Protein AF-A0A947ZAL1-F1 (afdb_monomer_lite)

Sequence (503 aa):
QQRLVCEHVITAKQIRKDAFDARLKQGIRRYERKHMIFGWGYLNEKLRAHLSRPMLQNDFLALRRMIHERVAHSLAIFEDGTVSSGGKLGKAAKSNDLIGRMTKIVMIEMGIETKEKALTYFKQKHSKDFENMKIAVKLPALPDYYSKNMEFFVKHSVGDLWYDVPYTPTGQRRSQPRSILPSVTLYAVHNGRHIPLARMGTTAGGWQEEYIENQIYLKYKGSDLGPKEWKFIVGAPVWFPPPTTPPRDLITYTEVRGRTRAVIKRSSLGPSYASAYGLAMALHTFTKRSHGKILDLDRGIRTHGSVNYMSIRIGHSHGCHRLHNHIALRLFSNLLRRHPHKRLGQQKADWSNTLFAGGRALRIHLTTKGYYYEMTPPIPIRVTRGYLLGTQKQPLKDLIRIPGKKYKPDTERGMEISPDGSLQPAGTTDATPTVDDGTPSALPDKSDTTDATAQKTRPTKGKAETPGKKPVAPAPAAKTPPTAAKTRGPVPKRNAPAKTVMK

Secondary structure (DSSP, 8-state):
-HHHHHTTSS-GGGPPTT---HHHHHHHHHHHHHTT----SS--HHHHHHHHS-HHHHHHHHHHHHHHHHHHHHHT----STTTTSS---TT-----HHHHHHHHHHHHTT-SSHHHHHHHHHTS-GGGGTT-------PPPPTT--SS-EEEEEEE--SEE-S-SB-TTSPBPP---SS--EEEEEEEETTEEEEEEEEE---BEEEEEEETTEEEEEEE----EEEEEEEEEES------TTS-HHHHEEEEEETTEEEEEE-HHHHSSSTTSTTTTEEEEEEEEEEETTEEEEEEEEEEEEEES-HHHHHH--BSS-EEEEHHHHHHHHHHHHHHS-EEEEEEEEEEEEEEEEETTEEEEEEEEEEEEEEEEEEEEEEEEE---EESS--S---S-EEPTTPPPPTT---SEEE-TTS-EEEPP-------------------------------PPP--------PPPPPPPPPP-PPPP-------------------

Foldseek 3Di:
DVLLCVVVLDPPVQDDPPDPDPSQLVSQVSVCVQQVNPDRSDDDPVSVVVSPDDPLVSVLVVVLVVLLLVQCLVLLAQQCQAVVPPDDPDPPCPRRRVSNVQSCQQCVVLQNNDSVSVVVSCVVDDPVVPPPDDDDGDDDDDPPQQDQAWAKAKEWEQFEAEQADQAALQLHGHDDDTPTAIWMWMFTQDPNDTHTRHIFQWAFWAWDWWADPNDTWIFTQGADAFKWWQQKKFFLFFDDDDPRDDVVVQWDWDQDPNDTDIAGPVCCRTSHCAHQQHGMKTFTWDFDDDPNDTDTDGPPEIEGEHPPVVCSVGNHDSNHIYGHNSSRCSNRSSCPSHHDKDWPAWAFDFDKDWDDDPNDIHIDTDTTRGTMIGTVVTRMYGYHYHHHDDDDPDHDGAIEHNNPDDDDLPDQGTWRQDNVRDTDGDDPPPPPPDDDPDDDDDDDDDDDDDDDDDDDDDDDDDDDDDDDDDDDDDDDDDDDDDDDDDDDDDDDDDDDDDDDDDD

Radius of gyration: 30.76 Å; chains: 1; bounding box: 99×70×95 Å

pLDDT: mean 81.38, std 22.1, range [24.36, 98.56]

Structure (mmCIF, N/CA/C/O backbone):
data_AF-A0A947ZAL1-F1
#
_entry.id   AF-A0A947ZAL1-F1
#
loop_
_atom_site.group_PDB
_atom_site.id
_atom_site.type_symbol
_atom_site.label_atom_id
_atom_site.label_alt_id
_atom_site.label_comp_id
_atom_site.label_asym_id
_atom_site.label_entity_id
_atom_site.label_seq_id
_atom_site.pdbx_PDB_ins_code
_atom_site.Cartn_x
_atom_site.Cartn_y
_atom_site.Cartn_z
_atom_site.occupancy
_atom_site.B_iso_or_equiv
_atom_site.auth_seq_id
_atom_site.auth_comp_id
_atom_site.auth_asym_id
_atom_site.auth_atom_id
_atom_site.pdbx_PDB_model_num
ATOM 1 N N . GLN A 1 1 ? 16.317 24.688 -0.476 1.00 89.75 1 GLN A N 1
ATOM 2 C CA . GLN A 1 1 ? 17.437 24.151 0.330 1.00 89.75 1 GLN A CA 1
ATOM 3 C C . GLN A 1 1 ? 17.299 24.542 1.801 1.00 89.75 1 GLN A C 1
ATOM 5 O O . GLN A 1 1 ? 17.163 23.638 2.613 1.00 89.75 1 GLN A O 1
ATOM 10 N N . GLN A 1 2 ? 17.206 25.839 2.130 1.00 90.62 2 GLN A N 1
ATOM 11 C CA . GLN A 1 2 ? 16.986 26.358 3.497 1.00 90.62 2 GLN A CA 1
ATOM 12 C C . GLN A 1 2 ? 15.917 25.589 4.287 1.00 90.62 2 GLN A C 1
ATOM 14 O O . GLN A 1 2 ? 16.200 25.067 5.357 1.00 90.62 2 GLN A O 1
ATOM 19 N N . ARG A 1 3 ? 14.725 25.393 3.706 1.00 91.94 3 ARG A N 1
ATOM 20 C CA . ARG A 1 3 ? 13.641 24.637 4.349 1.00 91.94 3 ARG A CA 1
ATOM 21 C C . ARG A 1 3 ? 14.037 23.229 4.819 1.00 91.94 3 ARG A C 1
ATOM 23 O O . ARG A 1 3 ? 13.578 22.781 5.862 1.00 91.94 3 ARG A O 1
ATOM 30 N N . LEU A 1 4 ? 14.880 22.527 4.060 1.00 93.19 4 LEU A N 1
ATOM 31 C CA . LEU A 1 4 ? 15.347 21.187 4.426 1.00 93.19 4 LEU A CA 1
ATOM 32 C C . LEU A 1 4 ? 16.353 21.223 5.585 1.00 93.19 4 LEU A C 1
ATOM 34 O O . LEU A 1 4 ? 16.406 20.262 6.346 1.00 93.19 4 LEU A O 1
ATOM 38 N N . VAL A 1 5 ? 17.114 22.315 5.725 1.00 92.12 5 VAL A N 1
ATOM 39 C CA . VAL A 1 5 ? 18.004 22.553 6.875 1.00 92.12 5 VAL A CA 1
ATOM 40 C C . VAL A 1 5 ? 17.193 22.864 8.119 1.00 92.12 5 VAL A C 1
ATOM 42 O O . VAL A 1 5 ? 17.399 22.220 9.140 1.00 92.12 5 VAL A O 1
ATOM 45 N N . CYS A 1 6 ? 16.240 23.797 8.020 1.00 91.56 6 CYS A N 1
ATOM 46 C CA . CYS A 1 6 ? 15.389 24.198 9.142 1.00 91.56 6 CYS A CA 1
ATOM 47 C C . CYS A 1 6 ? 14.600 23.017 9.722 1.00 91.56 6 CYS A C 1
ATOM 49 O O . CYS A 1 6 ? 14.371 22.948 10.919 1.00 91.56 6 CYS A O 1
ATOM 51 N N . GLU A 1 7 ? 14.192 22.068 8.877 1.00 91.69 7 GLU A N 1
ATOM 52 C CA . GLU A 1 7 ? 13.503 20.849 9.311 1.00 91.69 7 GLU A CA 1
ATOM 53 C C . GLU A 1 7 ? 14.447 19.677 9.646 1.00 91.69 7 GLU A C 1
ATOM 55 O O . GLU A 1 7 ? 13.972 18.548 9.800 1.00 91.69 7 GLU A O 1
ATOM 60 N N . HIS A 1 8 ? 15.761 19.924 9.722 1.00 92.00 8 HIS A N 1
ATOM 61 C CA . HIS A 1 8 ? 16.819 18.947 10.015 1.00 92.00 8 HIS A CA 1
ATOM 62 C C . HIS A 1 8 ? 16.805 17.702 9.111 1.00 92.00 8 HIS A C 1
ATOM 64 O O . HIS A 1 8 ? 17.209 16.607 9.500 1.00 92.00 8 HIS A O 1
ATOM 70 N N . VAL A 1 9 ? 16.346 17.855 7.867 1.00 93.31 9 VAL A N 1
ATOM 71 C CA . VAL A 1 9 ? 16.317 16.773 6.872 1.00 93.31 9 VAL A CA 1
ATOM 72 C C . VAL A 1 9 ? 17.702 16.550 6.255 1.00 93.31 9 VAL A C 1
ATOM 74 O O . VAL A 1 9 ? 18.077 15.413 5.939 1.00 93.31 9 VAL A O 1
ATOM 77 N N . ILE A 1 10 ? 18.447 17.644 6.086 1.00 92.00 10 ILE A N 1
ATOM 78 C CA . ILE A 1 10 ? 19.854 17.695 5.674 1.00 92.00 10 ILE A CA 1
ATOM 79 C C . ILE A 1 10 ? 20.580 18.735 6.529 1.00 92.00 10 ILE A C 1
ATOM 81 O O . ILE A 1 10 ? 19.954 19.669 7.029 1.00 92.00 10 ILE A O 1
ATOM 85 N N . THR A 1 11 ? 21.894 18.604 6.680 1.00 90.88 11 THR A N 1
ATOM 86 C CA . THR A 1 11 ? 22.706 19.609 7.378 1.00 90.88 11 THR A CA 1
ATOM 87 C C . THR A 1 11 ? 23.183 20.695 6.413 1.00 90.88 11 THR A C 1
ATOM 89 O O . THR A 1 11 ? 23.304 20.459 5.210 1.00 90.88 11 THR A O 1
ATOM 92 N N . ALA A 1 12 ? 23.495 21.888 6.928 1.00 87.06 12 ALA A N 1
ATOM 93 C CA . ALA A 1 12 ? 24.020 22.985 6.108 1.00 87.06 12 ALA A CA 1
ATOM 94 C C . ALA A 1 12 ? 25.311 22.588 5.364 1.00 87.06 12 ALA A C 1
ATOM 96 O O . ALA A 1 12 ? 25.451 22.872 4.180 1.00 87.06 12 ALA A O 1
ATOM 97 N N . LYS A 1 13 ? 26.194 21.816 6.019 1.00 87.75 13 LYS A N 1
ATOM 98 C CA . LYS A 1 13 ? 27.439 21.282 5.431 1.00 87.75 13 LYS A CA 1
ATOM 99 C C . LYS A 1 13 ? 27.203 20.343 4.239 1.00 87.75 13 LYS A C 1
ATOM 101 O O . LYS A 1 13 ? 28.100 20.120 3.435 1.00 87.75 13 LYS A O 1
ATOM 106 N N . GLN A 1 14 ? 26.014 19.749 4.132 1.00 83.69 14 GLN A N 1
ATOM 107 C CA . GLN A 1 14 ? 25.662 18.843 3.035 1.00 83.69 14 GLN A CA 1
ATOM 108 C C . GLN A 1 14 ? 25.133 19.575 1.799 1.00 83.69 14 GLN A C 1
ATOM 110 O O . GLN A 1 14 ? 24.955 18.935 0.760 1.00 83.69 14 GLN A O 1
ATOM 115 N N . ILE A 1 15 ? 24.866 20.879 1.898 1.00 84.44 15 ILE A N 1
ATOM 116 C CA . ILE A 1 15 ? 24.314 21.676 0.807 1.00 84.44 15 ILE A CA 1
ATOM 117 C C . ILE A 1 15 ? 25.443 22.280 -0.011 1.00 84.44 15 ILE A C 1
ATOM 119 O O . ILE A 1 15 ? 26.304 22.980 0.510 1.00 84.44 15 ILE A O 1
ATOM 123 N N . ARG A 1 16 ? 25.367 22.079 -1.325 1.00 87.12 16 ARG A N 1
ATOM 124 C CA . ARG A 1 16 ? 26.013 22.971 -2.283 1.00 87.12 16 ARG A CA 1
ATOM 125 C C . ARG A 1 16 ? 25.006 24.041 -2.677 1.00 87.12 16 ARG A C 1
ATOM 127 O O . ARG A 1 16 ? 23.912 23.712 -3.148 1.00 87.12 16 ARG A O 1
ATOM 134 N N . LYS A 1 17 ? 25.349 25.301 -2.405 1.00 85.56 17 LYS A N 1
ATOM 135 C CA . LYS A 1 17 ? 24.477 26.451 -2.658 1.00 85.56 17 LYS A CA 1
ATOM 136 C C . LYS A 1 17 ? 24.014 26.426 -4.119 1.00 85.56 17 LYS A C 1
ATOM 138 O O . LYS A 1 17 ? 24.810 26.142 -5.007 1.00 85.56 17 LYS A O 1
ATOM 143 N N . ASP A 1 18 ? 22.712 26.604 -4.324 1.00 82.81 18 ASP A N 1
ATOM 144 C CA . ASP A 1 18 ? 22.044 26.689 -5.634 1.00 82.81 18 ASP A CA 1
ATOM 145 C C . ASP A 1 18 ? 22.201 25.468 -6.568 1.00 82.81 18 ASP A C 1
ATOM 147 O O . ASP A 1 18 ? 21.713 25.468 -7.695 1.00 82.81 18 ASP A O 1
ATOM 151 N N . ALA A 1 19 ? 22.781 24.364 -6.083 1.00 88.81 19 ALA A N 1
ATOM 152 C CA . ALA A 1 19 ? 22.919 23.126 -6.840 1.00 88.81 19 ALA A CA 1
ATOM 153 C C . ALA A 1 19 ? 21.759 22.148 -6.583 1.00 88.81 19 ALA A C 1
ATOM 155 O O . ALA A 1 19 ? 21.406 21.843 -5.436 1.00 88.81 19 ALA A O 1
ATOM 156 N N . PHE A 1 20 ? 21.212 21.573 -7.661 1.00 90.19 20 PHE A N 1
ATOM 157 C CA . PHE A 1 20 ? 20.315 20.417 -7.597 1.00 90.19 20 PHE A CA 1
ATOM 158 C C . PHE A 1 20 ? 21.091 19.118 -7.825 1.00 90.19 20 PHE A C 1
ATOM 160 O O . PHE A 1 20 ? 21.098 18.552 -8.915 1.00 90.19 20 PHE A O 1
ATOM 167 N N . ASP A 1 21 ? 21.775 18.646 -6.787 1.00 90.44 21 ASP A N 1
ATOM 168 C CA . ASP A 1 21 ? 22.617 17.456 -6.867 1.00 90.44 21 ASP A CA 1
ATOM 169 C C . ASP A 1 21 ? 21.985 16.199 -6.244 1.00 90.44 21 ASP A C 1
ATOM 171 O O . ASP A 1 21 ? 20.862 16.201 -5.727 1.00 90.44 21 ASP A O 1
ATOM 175 N N . ALA A 1 22 ? 22.717 15.080 -6.301 1.00 89.50 22 ALA A N 1
ATOM 176 C CA . ALA A 1 22 ? 22.272 13.806 -5.743 1.00 89.50 22 ALA A CA 1
ATOM 177 C C . ALA A 1 22 ? 21.969 13.886 -4.233 1.00 89.50 22 ALA A C 1
ATOM 179 O O . ALA A 1 22 ? 21.030 13.233 -3.763 1.00 89.50 22 ALA A O 1
ATOM 180 N N . ARG A 1 23 ? 22.713 14.713 -3.481 1.00 89.75 23 ARG A N 1
ATOM 181 C CA . ARG A 1 23 ? 22.500 14.917 -2.041 1.00 89.75 23 ARG A CA 1
ATOM 182 C C . ARG A 1 23 ? 21.203 15.675 -1.791 1.00 89.75 23 ARG A C 1
ATOM 184 O O . ARG A 1 23 ? 20.386 15.217 -0.989 1.00 89.75 23 ARG A O 1
ATOM 191 N N . LEU A 1 24 ? 20.955 16.765 -2.522 1.00 91.81 24 LEU A N 1
ATOM 192 C CA . LEU A 1 24 ? 19.695 17.499 -2.428 1.00 91.81 24 LEU A CA 1
ATOM 193 C C . LEU A 1 24 ? 18.509 16.607 -2.803 1.00 91.81 24 LEU A C 1
ATOM 195 O O . LEU A 1 24 ? 17.522 16.563 -2.069 1.00 91.81 24 LEU A O 1
ATOM 199 N N . LYS A 1 25 ? 18.622 15.830 -3.885 1.00 93.25 25 LYS A N 1
ATOM 200 C CA . LYS A 1 25 ? 17.602 14.853 -4.296 1.00 93.25 25 LYS A CA 1
ATOM 201 C C . LYS A 1 25 ? 17.306 13.832 -3.192 1.00 93.25 25 LYS A C 1
ATOM 203 O O . LYS A 1 25 ? 16.143 13.520 -2.931 1.00 93.25 25 LYS A O 1
ATOM 208 N N . GLN A 1 26 ? 18.330 13.322 -2.504 1.00 91.44 26 GLN A N 1
ATOM 209 C CA . GLN A 1 26 ? 18.149 12.422 -1.360 1.00 91.44 26 GLN A CA 1
ATOM 210 C C . GLN A 1 26 ? 17.483 13.130 -0.168 1.00 91.44 26 GLN A C 1
ATOM 212 O O . GLN A 1 26 ? 16.604 12.542 0.470 1.00 91.44 26 GLN A O 1
ATOM 217 N N . GLY A 1 27 ? 17.854 14.383 0.101 1.00 93.69 27 GLY A N 1
ATOM 218 C CA . GLY A 1 27 ? 17.210 15.242 1.095 1.00 93.69 27 GLY A CA 1
ATOM 219 C C . GLY A 1 27 ? 15.726 15.451 0.802 1.00 93.69 27 GLY A C 1
ATOM 220 O O . GLY A 1 27 ? 14.888 15.233 1.674 1.00 93.69 27 GLY A O 1
ATOM 221 N N . ILE A 1 28 ? 15.372 15.749 -0.450 1.00 95.00 28 ILE A N 1
ATOM 222 C CA . ILE A 1 28 ? 13.974 15.857 -0.881 1.00 95.00 28 ILE A CA 1
ATOM 223 C C . ILE A 1 28 ? 13.235 14.536 -0.648 1.00 95.00 28 ILE A C 1
ATOM 225 O O . ILE A 1 28 ? 12.146 14.552 -0.088 1.00 95.00 28 ILE A O 1
ATOM 229 N N . ARG A 1 29 ? 13.830 13.381 -0.971 1.00 92.81 29 ARG A N 1
ATOM 230 C CA . ARG A 1 29 ? 13.201 12.075 -0.688 1.00 92.81 29 ARG A CA 1
ATOM 231 C C . ARG A 1 29 ? 12.968 11.835 0.805 1.00 92.81 29 ARG A C 1
ATOM 233 O O . ARG A 1 29 ? 11.991 11.190 1.178 1.00 92.81 29 ARG A O 1
ATOM 240 N N . ARG A 1 30 ? 13.869 12.305 1.675 1.00 93.12 30 ARG A N 1
ATOM 241 C CA . ARG A 1 30 ? 13.683 12.238 3.136 1.00 93.12 30 ARG A CA 1
ATOM 242 C C . ARG A 1 30 ? 12.537 13.149 3.582 1.00 93.12 30 ARG A C 1
ATOM 244 O O . ARG A 1 30 ? 11.694 12.700 4.351 1.00 93.12 30 ARG A O 1
ATOM 251 N N . TYR A 1 31 ? 12.465 14.367 3.046 1.00 94.31 31 TYR A N 1
ATOM 252 C CA . TYR A 1 31 ? 11.365 15.304 3.291 1.00 94.31 31 TYR A CA 1
ATOM 253 C C . TYR A 1 31 ? 10.016 14.739 2.832 1.00 94.31 31 TYR A C 1
ATOM 255 O O . TYR A 1 31 ? 9.045 14.743 3.584 1.00 94.31 31 TYR A O 1
ATOM 263 N N . GLU A 1 32 ? 9.973 14.189 1.618 1.00 93.69 32 GLU A N 1
ATOM 264 C CA . GLU A 1 32 ? 8.808 13.507 1.063 1.00 93.69 32 GLU A CA 1
ATOM 265 C C . GLU A 1 32 ? 8.333 12.390 2.004 1.00 93.69 32 GLU A C 1
ATOM 267 O O . GLU A 1 32 ? 7.153 12.338 2.340 1.00 93.69 32 GLU A O 1
ATOM 272 N N . ARG A 1 33 ? 9.244 11.552 2.520 1.00 90.00 33 ARG A N 1
ATOM 273 C CA . ARG A 1 33 ? 8.899 10.513 3.506 1.00 90.00 33 ARG A CA 1
ATOM 274 C C . ARG A 1 33 ? 8.370 11.084 4.821 1.00 90.00 33 ARG A C 1
ATOM 276 O O . ARG A 1 33 ? 7.324 10.621 5.270 1.00 90.00 33 ARG A O 1
ATOM 283 N N . LYS A 1 34 ? 9.045 12.085 5.405 1.00 90.75 34 LYS A N 1
ATOM 284 C CA . LYS A 1 34 ? 8.618 12.762 6.649 1.00 90.75 34 LYS A CA 1
ATOM 285 C C . LYS A 1 34 ? 7.167 13.242 6.545 1.00 90.75 34 LYS A C 1
ATOM 287 O O . LYS A 1 34 ? 6.373 13.058 7.462 1.00 90.75 34 LYS A O 1
ATOM 292 N N . HIS A 1 35 ? 6.804 13.793 5.389 1.00 91.31 35 HIS A N 1
ATOM 293 C CA . HIS A 1 35 ? 5.488 14.389 5.151 1.00 91.31 35 HIS A CA 1
ATOM 294 C C . HIS A 1 35 ? 4.496 13.474 4.415 1.00 91.31 35 HIS A C 1
ATOM 296 O O . HIS A 1 35 ? 3.438 13.943 3.999 1.00 91.31 35 HIS A O 1
ATOM 302 N N . MET A 1 36 ? 4.804 12.177 4.263 1.00 90.00 36 MET A N 1
ATOM 303 C CA . MET A 1 36 ? 3.999 11.199 3.506 1.00 90.00 36 MET A CA 1
ATOM 304 C C . MET A 1 36 ? 3.627 11.663 2.083 1.00 90.00 36 MET A C 1
ATOM 306 O O . MET A 1 36 ? 2.539 11.403 1.565 1.00 90.00 36 MET A O 1
ATOM 310 N N . ILE A 1 37 ? 4.549 12.355 1.422 1.00 90.62 37 ILE A N 1
ATOM 311 C CA . ILE A 1 37 ? 4.420 12.783 0.034 1.00 90.62 37 ILE A CA 1
ATOM 312 C C . ILE A 1 37 ? 4.971 11.671 -0.855 1.00 90.62 37 ILE A C 1
ATOM 314 O O . ILE A 1 37 ? 6.146 11.322 -0.810 1.00 90.62 37 ILE A O 1
ATOM 318 N N . PHE A 1 38 ? 4.114 11.119 -1.705 1.00 88.25 38 PHE A N 1
ATOM 319 C CA . PHE A 1 38 ? 4.528 10.134 -2.695 1.00 88.25 38 PHE A CA 1
ATOM 320 C C . PHE A 1 38 ? 5.199 10.813 -3.895 1.00 88.25 38 PHE A C 1
ATOM 322 O O . PHE A 1 38 ? 4.504 11.249 -4.820 1.00 88.25 38 PHE A O 1
ATOM 329 N N . GLY A 1 39 ? 6.532 10.888 -3.871 1.00 86.75 39 GLY A N 1
ATOM 330 C CA . GLY A 1 39 ? 7.350 11.474 -4.929 1.00 86.75 39 GLY A CA 1
ATOM 331 C C . GLY A 1 39 ? 8.686 10.759 -5.159 1.00 86.75 39 GLY A C 1
ATOM 332 O O . GLY A 1 39 ? 8.969 9.705 -4.588 1.00 86.75 39 GLY A O 1
ATOM 333 N N . TRP A 1 40 ? 9.475 11.321 -6.076 1.00 87.31 40 TRP A N 1
ATOM 334 C CA . TRP A 1 40 ? 10.697 10.716 -6.622 1.00 87.31 40 TRP A CA 1
ATOM 335 C C . TRP A 1 40 ? 11.979 11.463 -6.221 1.00 87.31 40 TRP A C 1
ATOM 337 O O . TRP A 1 40 ? 13.074 11.110 -6.687 1.00 87.31 40 TRP A O 1
ATOM 347 N N . GLY A 1 41 ? 11.871 12.466 -5.348 1.00 91.06 41 GLY A N 1
ATOM 348 C CA . GLY A 1 41 ? 12.963 13.385 -5.036 1.00 91.06 41 GLY A CA 1
ATOM 349 C C . GLY A 1 41 ? 13.064 14.584 -5.976 1.00 91.06 41 GLY A C 1
ATOM 350 O O . GLY A 1 41 ? 14.134 15.174 -6.057 1.00 91.06 41 GLY A O 1
ATOM 351 N N . TYR A 1 42 ? 12.001 14.917 -6.713 1.00 90.75 42 TYR A N 1
ATOM 352 C CA . TYR A 1 42 ? 11.978 16.048 -7.646 1.00 90.75 42 TYR A CA 1
ATOM 353 C C . TYR A 1 42 ? 10.978 17.107 -7.195 1.00 90.75 42 TYR A C 1
ATOM 355 O O . TYR A 1 42 ? 9.925 16.784 -6.642 1.00 90.75 42 TYR A O 1
ATOM 363 N N . LEU A 1 43 ? 11.286 18.371 -7.490 1.00 90.38 43 LEU A N 1
ATOM 364 C CA . LEU A 1 43 ? 10.357 19.476 -7.289 1.00 90.38 43 LEU A CA 1
ATOM 365 C C . LEU A 1 43 ? 9.176 19.327 -8.251 1.00 90.38 43 LEU A C 1
ATOM 367 O O . LEU A 1 43 ? 9.318 19.429 -9.462 1.00 90.38 43 LEU A O 1
ATOM 371 N N . ASN A 1 44 ? 8.001 19.072 -7.690 1.00 89.12 44 ASN A N 1
ATOM 372 C CA . ASN A 1 44 ? 6.729 19.046 -8.399 1.00 89.12 44 ASN A CA 1
ATOM 373 C C . ASN A 1 44 ? 5.724 19.923 -7.648 1.00 89.12 44 ASN A C 1
ATOM 375 O O . ASN A 1 44 ? 5.995 20.384 -6.541 1.00 89.12 44 ASN A O 1
ATOM 379 N N . GLU A 1 45 ? 4.560 20.163 -8.240 1.00 89.06 45 GLU A N 1
ATOM 380 C CA . GLU A 1 45 ? 3.515 21.000 -7.645 1.00 89.06 45 GLU A CA 1
ATOM 381 C C . GLU A 1 45 ? 3.109 20.547 -6.235 1.00 89.06 45 GLU A C 1
ATOM 383 O O . GLU A 1 45 ? 3.073 21.359 -5.311 1.00 89.06 45 GLU A O 1
ATOM 388 N N . LYS A 1 46 ? 2.919 19.237 -6.033 1.00 88.38 46 LYS A N 1
ATOM 389 C CA . LYS A 1 46 ? 2.550 18.680 -4.725 1.00 88.38 46 LYS A CA 1
ATOM 390 C C . LYS A 1 46 ? 3.620 18.956 -3.669 1.00 88.38 46 LYS A C 1
ATOM 392 O O . LYS A 1 46 ? 3.293 19.370 -2.561 1.00 88.38 46 LYS A O 1
ATOM 397 N N . LEU A 1 47 ? 4.892 18.743 -3.995 1.00 92.44 47 LEU A N 1
ATOM 398 C CA . LEU A 1 47 ? 5.995 19.030 -3.082 1.00 92.44 47 LEU A CA 1
ATOM 399 C C . LEU A 1 47 ? 6.144 20.538 -2.834 1.00 92.44 47 LEU A C 1
ATOM 401 O O . LEU A 1 47 ? 6.335 20.935 -1.687 1.00 92.44 47 LEU A O 1
ATOM 405 N N . ARG A 1 48 ? 6.011 21.375 -3.873 1.00 92.06 48 ARG A N 1
ATOM 406 C CA . ARG A 1 48 ? 6.058 22.842 -3.747 1.00 92.06 48 ARG A CA 1
ATOM 407 C C . ARG A 1 48 ? 5.007 23.342 -2.762 1.00 92.06 48 ARG A C 1
ATOM 409 O O . ARG A 1 48 ? 5.359 24.063 -1.839 1.00 92.06 48 ARG A O 1
ATOM 416 N N . ALA A 1 49 ? 3.772 22.854 -2.862 1.00 91.25 49 ALA A N 1
ATOM 417 C CA . ALA A 1 49 ? 2.715 23.206 -1.917 1.00 91.25 49 ALA A CA 1
ATOM 418 C C . ALA A 1 49 ? 3.074 22.864 -0.458 1.00 91.25 49 ALA A C 1
ATOM 420 O O . ALA A 1 49 ? 2.706 23.602 0.448 1.00 91.25 49 ALA A O 1
ATOM 421 N N . HIS A 1 50 ? 3.801 21.771 -0.204 1.00 93.44 50 HIS A N 1
ATOM 422 C CA . HIS A 1 50 ? 4.265 21.436 1.148 1.00 93.44 50 HIS A CA 1
ATOM 423 C C . HIS A 1 50 ? 5.441 22.304 1.609 1.00 93.44 50 HIS A C 1
ATOM 425 O O . HIS A 1 50 ? 5.455 22.730 2.763 1.00 93.44 50 HIS A O 1
ATOM 431 N N . LEU A 1 51 ? 6.397 22.584 0.721 1.00 93.69 51 LEU A N 1
ATOM 432 C CA . LEU A 1 51 ? 7.550 23.435 1.022 1.00 93.69 51 LEU A CA 1
ATOM 433 C C . LEU A 1 51 ? 7.135 24.883 1.322 1.00 93.69 51 LEU A C 1
ATOM 435 O O . LEU A 1 51 ? 7.733 25.505 2.199 1.00 93.69 51 LEU A O 1
ATOM 439 N N . SER A 1 52 ? 6.107 25.391 0.635 1.00 92.88 52 SER A N 1
ATOM 440 C CA . SER A 1 52 ? 5.579 26.750 0.811 1.00 92.88 52 SER A CA 1
ATOM 441 C C . SER A 1 52 ? 4.694 26.919 2.051 1.00 92.88 52 SER A C 1
ATOM 443 O O . SER A 1 52 ? 4.477 28.042 2.491 1.00 92.88 52 SER A O 1
ATOM 445 N N . ARG A 1 53 ? 4.173 25.836 2.644 1.00 94.44 53 ARG A N 1
ATOM 446 C CA . ARG A 1 53 ? 3.375 25.925 3.880 1.00 94.44 53 ARG A CA 1
ATOM 447 C C . ARG A 1 53 ? 4.263 26.224 5.090 1.00 94.44 53 ARG A C 1
ATOM 449 O O . ARG A 1 53 ? 5.358 25.660 5.174 1.00 94.44 53 ARG A O 1
ATOM 456 N N . PRO A 1 54 ? 3.786 26.990 6.088 1.00 94.88 54 PRO A N 1
ATOM 457 C CA . PRO A 1 54 ? 4.489 27.149 7.363 1.00 94.88 54 PRO A CA 1
ATOM 458 C C . PRO A 1 54 ? 4.858 25.799 8.003 1.00 94.88 54 PRO A C 1
ATOM 460 O O . PRO A 1 54 ? 4.099 24.834 7.896 1.00 94.88 54 PRO A O 1
ATOM 463 N N . MET A 1 55 ? 6.012 25.714 8.675 1.00 92.81 55 MET A N 1
ATOM 464 C CA . MET A 1 55 ? 6.484 24.476 9.332 1.00 92.81 55 MET A CA 1
ATOM 465 C C . MET A 1 55 ? 5.461 23.922 10.316 1.00 92.81 55 MET A C 1
ATOM 467 O O . MET A 1 55 ? 5.024 22.783 10.162 1.00 92.81 55 MET A O 1
ATOM 471 N N . LEU A 1 56 ? 4.977 24.782 11.212 1.00 95.00 56 LEU A N 1
ATOM 472 C CA . LEU A 1 56 ? 3.973 24.422 12.205 1.00 95.00 56 LEU A CA 1
ATOM 473 C C . LEU A 1 56 ? 2.691 23.847 11.573 1.00 95.00 56 LEU A C 1
ATOM 475 O O . LEU A 1 56 ? 2.087 22.925 12.112 1.00 95.00 56 LEU A O 1
ATOM 479 N N . GLN A 1 57 ? 2.293 24.330 10.390 1.00 95.94 57 GLN A N 1
ATOM 480 C CA . GLN A 1 57 ? 1.148 23.775 9.664 1.00 95.94 57 GLN A CA 1
ATOM 481 C C . GLN A 1 57 ? 1.416 22.341 9.182 1.00 95.94 57 GLN A C 1
ATOM 483 O O . GLN A 1 57 ? 0.521 21.498 9.238 1.00 95.94 57 GLN A O 1
ATOM 488 N N . ASN A 1 58 ? 2.620 22.048 8.687 1.00 94.38 58 ASN A N 1
ATOM 489 C CA . ASN A 1 58 ? 2.972 20.700 8.239 1.00 94.38 58 ASN A CA 1
ATOM 490 C C . ASN A 1 58 ? 3.066 19.719 9.415 1.00 94.38 58 ASN A C 1
ATOM 492 O O . ASN A 1 58 ? 2.569 18.595 9.294 1.00 94.38 58 ASN A O 1
ATOM 496 N N . ASP A 1 59 ? 3.633 20.153 10.541 1.00 93.81 59 ASP A N 1
ATOM 497 C CA . ASP A 1 59 ? 3.723 19.347 11.762 1.00 93.81 59 ASP A CA 1
ATOM 498 C C . ASP A 1 59 ? 2.328 19.062 12.334 1.00 93.81 59 ASP A C 1
ATOM 500 O O . ASP A 1 59 ? 1.996 17.913 12.624 1.00 93.81 59 ASP A O 1
ATOM 504 N N . PHE A 1 60 ? 1.445 20.064 12.356 1.00 96.88 60 PHE A N 1
ATOM 505 C CA . PHE A 1 60 ? 0.043 19.880 12.730 1.00 96.88 60 PHE A CA 1
ATOM 506 C C . PHE A 1 60 ? -0.693 18.886 11.815 1.00 96.88 60 PHE A C 1
ATOM 508 O O . PHE A 1 60 ? -1.432 18.017 12.280 1.00 96.88 60 PHE A O 1
ATOM 515 N N . LEU A 1 61 ? -0.465 18.944 10.499 1.00 95.38 61 LEU A N 1
ATOM 516 C CA . LEU A 1 61 ? -1.031 17.958 9.573 1.00 95.38 61 LEU A CA 1
ATOM 517 C C . LEU A 1 61 ? -0.457 16.551 9.799 1.00 95.38 61 LEU A C 1
ATOM 519 O O . LEU A 1 61 ? -1.160 15.572 9.546 1.00 95.38 61 LEU A O 1
ATOM 523 N N . ALA A 1 62 ? 0.798 16.426 10.241 1.00 94.00 62 ALA A N 1
ATOM 524 C CA . ALA A 1 62 ? 1.393 15.144 10.614 1.00 94.00 62 ALA A CA 1
ATOM 525 C C . ALA A 1 62 ? 0.770 14.579 11.897 1.00 94.00 62 ALA A C 1
ATOM 527 O O . ALA A 1 62 ? 0.373 13.412 11.904 1.00 94.00 62 ALA A O 1
ATOM 528 N N . LEU A 1 63 ? 0.584 15.419 12.918 1.00 95.19 63 LEU A N 1
ATOM 529 C CA . LEU A 1 63 ? -0.152 15.082 14.137 1.00 95.19 63 LEU A CA 1
ATOM 530 C C . LEU A 1 63 ? -1.563 14.586 13.804 1.00 95.19 63 LEU A C 1
ATOM 532 O O . LEU A 1 63 ? -1.949 13.496 14.222 1.00 95.19 63 LEU A O 1
ATOM 536 N N . ARG A 1 64 ? -2.301 15.329 12.969 1.00 96.69 64 ARG A N 1
ATOM 537 C CA . ARG A 1 64 ? -3.648 14.932 12.538 1.00 96.69 64 ARG A CA 1
ATOM 538 C C . ARG A 1 64 ? -3.656 13.575 11.835 1.00 96.69 64 ARG A C 1
ATOM 540 O O . ARG A 1 64 ? -4.550 12.780 12.095 1.00 96.69 64 ARG A O 1
ATOM 547 N N . ARG A 1 65 ? -2.678 13.286 10.964 1.00 95.06 65 ARG A N 1
ATOM 548 C CA . ARG A 1 65 ? -2.553 11.962 10.315 1.00 95.06 65 ARG A CA 1
ATOM 549 C C . ARG A 1 65 ? -2.306 10.849 11.333 1.00 95.06 65 ARG A C 1
ATOM 551 O O . ARG A 1 65 ? -2.890 9.781 11.204 1.00 95.06 65 ARG A O 1
ATOM 558 N N . MET A 1 66 ? -1.467 11.095 12.337 1.00 94.06 66 MET A N 1
ATOM 559 C CA . MET A 1 66 ? -1.204 10.121 13.398 1.00 94.06 66 MET A CA 1
ATOM 560 C C . MET A 1 66 ? -2.474 9.830 14.207 1.00 94.06 66 MET A C 1
ATOM 562 O O . MET A 1 66 ? -2.837 8.664 14.351 1.00 94.06 66 MET A O 1
ATOM 566 N N . ILE A 1 67 ? -3.195 10.867 14.652 1.00 95.94 67 ILE A N 1
ATOM 567 C CA . ILE A 1 67 ? -4.466 10.706 15.381 1.00 95.94 67 ILE A CA 1
ATOM 568 C C . ILE A 1 67 ? -5.500 9.996 14.502 1.00 95.94 67 ILE A C 1
ATOM 570 O O . ILE A 1 67 ? -6.172 9.087 14.975 1.00 95.94 67 ILE A O 1
ATOM 574 N N . HIS A 1 68 ? -5.580 10.345 13.217 1.00 96.12 68 HIS A N 1
ATOM 575 C CA . HIS A 1 68 ? -6.470 9.696 12.253 1.00 96.12 68 HIS A CA 1
ATOM 576 C C . HIS A 1 68 ? -6.240 8.183 12.177 1.00 96.12 68 HIS A C 1
ATOM 578 O O . HIS A 1 68 ? -7.185 7.405 12.304 1.00 96.12 68 HIS A O 1
ATOM 584 N N . GLU A 1 69 ? -4.986 7.748 12.046 1.00 95.06 69 GLU A N 1
ATOM 585 C CA . GLU A 1 69 ? -4.654 6.321 12.032 1.00 95.06 69 GLU A CA 1
ATOM 586 C C . GLU A 1 69 ? -4.900 5.651 13.393 1.00 95.06 69 GLU A C 1
ATOM 588 O O . GLU A 1 69 ? -5.375 4.516 13.439 1.00 95.06 69 GLU A O 1
ATOM 593 N N . ARG A 1 70 ? -4.664 6.349 14.515 1.00 94.56 70 ARG A N 1
ATOM 594 C CA . ARG A 1 70 ? -5.007 5.838 15.855 1.00 94.56 70 ARG A CA 1
ATOM 595 C C . ARG A 1 70 ? -6.509 5.647 16.027 1.00 94.56 70 ARG A C 1
ATOM 597 O O . ARG A 1 70 ? -6.918 4.608 16.526 1.00 94.56 70 ARG A O 1
ATOM 604 N N . VAL A 1 71 ? -7.326 6.595 15.580 1.00 95.94 71 VAL A N 1
ATOM 605 C CA . VAL A 1 71 ? -8.792 6.500 15.611 1.00 95.94 71 VAL A CA 1
ATOM 606 C C . VAL A 1 71 ? -9.277 5.339 14.746 1.00 95.94 71 VAL A C 1
ATOM 608 O O . VAL A 1 71 ? -10.035 4.494 15.228 1.00 95.94 71 VAL A O 1
ATOM 611 N N . ALA A 1 72 ? -8.793 5.248 13.502 1.00 96.38 72 ALA A N 1
ATOM 612 C CA . ALA A 1 72 ? -9.142 4.157 12.596 1.00 96.38 72 ALA A CA 1
ATOM 613 C C . ALA A 1 72 ? -8.790 2.788 13.189 1.00 96.38 72 ALA A C 1
ATOM 615 O O . ALA A 1 72 ? -9.609 1.865 13.156 1.00 96.38 72 ALA A O 1
ATOM 616 N N . HIS A 1 73 ? -7.590 2.671 13.764 1.00 95.06 73 HIS A N 1
ATOM 617 C CA . HIS A 1 73 ? -7.114 1.437 14.370 1.00 95.06 73 HIS A CA 1
ATOM 618 C C . HIS A 1 73 ? -7.840 1.108 15.671 1.00 95.06 73 HIS A C 1
ATOM 620 O O . HIS A 1 73 ? -8.180 -0.050 15.851 1.00 95.06 73 HIS A O 1
ATOM 626 N N . SER A 1 74 ? -8.106 2.069 16.564 1.00 94.00 74 SER A N 1
ATOM 627 C CA . SER A 1 74 ? -8.754 1.839 17.870 1.00 94.00 74 SER A CA 1
ATOM 628 C C . SER A 1 74 ? -10.233 1.486 17.744 1.00 94.00 74 SER A C 1
ATOM 630 O O . SER A 1 74 ? -10.718 0.616 18.471 1.00 94.00 74 SER A O 1
ATOM 632 N N . LEU A 1 75 ? -10.936 2.056 16.767 1.00 94.88 75 LEU A N 1
ATOM 633 C CA . LEU A 1 75 ? -12.349 1.753 16.520 1.00 94.88 75 LEU A CA 1
ATOM 634 C C . LEU A 1 75 ? -12.562 0.646 15.480 1.00 94.88 75 LEU A C 1
ATOM 636 O O . LEU A 1 75 ? -13.691 0.192 15.310 1.00 94.88 75 LEU A O 1
ATOM 640 N N . ALA A 1 76 ? -11.502 0.200 14.797 1.00 96.88 76 ALA A N 1
ATOM 641 C CA . ALA A 1 76 ? -11.585 -0.718 13.662 1.00 96.88 76 ALA A CA 1
ATOM 642 C C . ALA A 1 76 ? -12.622 -0.266 12.617 1.00 96.88 76 ALA A C 1
ATOM 644 O O . ALA A 1 76 ? -13.500 -1.038 12.233 1.00 96.88 76 ALA A O 1
ATOM 645 N N . ILE A 1 77 ? -12.537 1.006 12.217 1.00 96.25 77 ILE A N 1
ATOM 646 C CA . ILE A 1 77 ? -13.398 1.628 11.200 1.00 96.25 77 ILE A CA 1
ATOM 647 C C . ILE A 1 77 ? -12.632 1.815 9.887 1.00 96.25 77 ILE A C 1
ATOM 649 O O . ILE A 1 77 ? -11.402 1.918 9.886 1.00 96.25 77 ILE A O 1
ATOM 653 N N . PHE A 1 78 ? -13.344 1.850 8.765 1.00 96.25 78 PHE A N 1
ATOM 654 C CA . PHE A 1 78 ? -12.742 1.817 7.427 1.00 96.25 78 PHE A CA 1
ATOM 655 C C . PHE A 1 78 ? -12.938 3.117 6.635 1.00 96.25 78 PHE A C 1
ATOM 657 O O . PHE A 1 78 ? -12.113 3.442 5.785 1.00 96.25 78 PHE A O 1
ATOM 664 N N . GLU A 1 79 ? -14.010 3.851 6.914 1.00 95.75 79 GLU A N 1
ATOM 665 C CA . GLU A 1 79 ? -14.490 5.004 6.158 1.00 95.75 79 GLU A CA 1
ATOM 666 C C . GLU A 1 79 ? -13.587 6.228 6.291 1.00 95.75 79 GLU A C 1
ATOM 668 O O . GLU A 1 79 ? -13.687 6.987 7.256 1.00 95.75 79 GLU A O 1
ATOM 673 N N . ASP A 1 80 ? -12.746 6.433 5.277 1.00 92.62 80 ASP A N 1
ATOM 674 C CA . ASP A 1 80 ? -11.796 7.545 5.138 1.00 92.62 80 ASP A CA 1
ATOM 675 C C . ASP A 1 80 ? -12.233 8.582 4.082 1.00 92.62 80 ASP A C 1
ATOM 677 O O . ASP A 1 80 ? -11.425 9.370 3.586 1.00 92.62 80 ASP A O 1
ATOM 681 N N . GLY A 1 81 ? -13.506 8.546 3.670 1.00 91.31 81 GLY A N 1
ATOM 682 C CA . GLY A 1 81 ? -14.085 9.463 2.686 1.00 91.31 81 GLY A CA 1
ATOM 683 C C . GLY A 1 81 ? -13.759 9.150 1.220 1.00 91.31 81 GLY A C 1
ATOM 684 O O . GLY A 1 81 ? -14.327 9.782 0.324 1.00 91.31 81 GLY A O 1
ATOM 685 N N . THR A 1 82 ? -12.921 8.150 0.932 1.00 90.31 82 THR A N 1
ATOM 686 C CA . THR A 1 82 ? -12.460 7.831 -0.438 1.00 90.31 82 THR A CA 1
ATOM 687 C C . THR A 1 82 ? -13.543 7.305 -1.381 1.00 90.31 82 THR A C 1
ATOM 689 O O . THR A 1 82 ? -13.380 7.341 -2.599 1.00 90.31 82 THR A O 1
ATOM 692 N N . VAL A 1 83 ? -14.668 6.825 -0.853 1.00 85.06 83 VAL A N 1
ATOM 693 C CA . VAL A 1 83 ? -15.800 6.341 -1.660 1.00 85.06 83 VAL A CA 1
ATOM 694 C C . VAL A 1 83 ? -16.544 7.493 -2.348 1.00 85.06 83 VAL A C 1
ATOM 696 O O . VAL A 1 83 ? -17.055 7.327 -3.453 1.00 85.06 83 VAL A O 1
ATOM 699 N N . SER A 1 84 ? -16.580 8.670 -1.723 1.00 61.06 84 SER A N 1
ATOM 700 C CA . SER A 1 84 ? -17.371 9.821 -2.185 1.00 61.06 84 SER A CA 1
ATOM 701 C C . SER A 1 84 ? -16.757 10.595 -3.356 1.00 61.06 84 SER A C 1
ATOM 703 O O . SER A 1 84 ? -17.448 11.355 -4.027 1.00 61.06 84 SER A O 1
ATOM 705 N N . SER A 1 85 ? -15.467 10.395 -3.633 1.00 49.91 85 SER A N 1
ATOM 706 C CA . SER A 1 85 ? -14.704 11.165 -4.623 1.00 49.91 85 SER A CA 1
ATOM 707 C C . SER A 1 85 ? -14.726 10.573 -6.039 1.00 49.91 85 SER A C 1
ATOM 709 O O . SER A 1 85 ? -14.064 11.096 -6.933 1.00 49.91 85 SER A O 1
ATOM 711 N N . GLY A 1 86 ? -15.478 9.490 -6.267 1.00 40.62 86 GLY A N 1
ATOM 712 C CA . GLY A 1 86 ? -15.452 8.714 -7.509 1.00 40.62 86 GLY A CA 1
ATOM 713 C C . GLY A 1 86 ? -16.802 8.606 -8.216 1.00 40.62 86 GLY A C 1
ATOM 714 O O . GLY A 1 86 ? -17.326 7.502 -8.334 1.00 40.62 86 GLY A O 1
ATOM 715 N N . GLY A 1 87 ? -17.320 9.725 -8.728 1.00 36.41 87 GLY A N 1
ATOM 716 C CA . GLY A 1 87 ? -18.502 9.762 -9.599 1.00 36.41 87 GLY A CA 1
ATOM 717 C C . GLY A 1 87 ? -19.823 9.943 -8.849 1.00 36.41 87 GLY A C 1
ATOM 718 O O . GLY A 1 87 ? -19.920 9.614 -7.673 1.00 36.41 87 GLY A O 1
ATOM 719 N N . LYS A 1 88 ? -20.818 10.515 -9.543 1.00 36.16 88 LYS A N 1
ATOM 720 C CA . LYS A 1 88 ? -22.1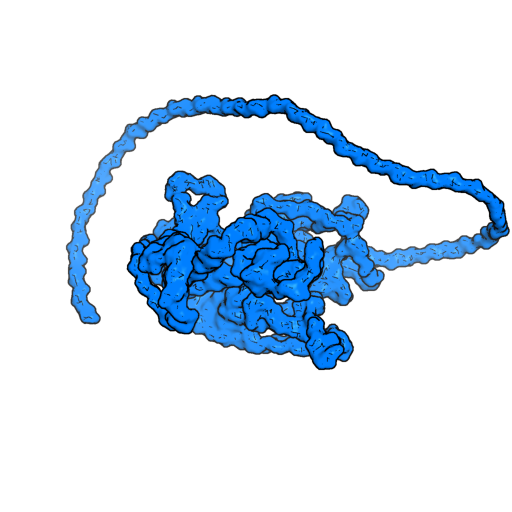53 10.907 -9.053 1.00 36.16 88 LYS A CA 1
ATOM 721 C C . LYS A 1 88 ? -22.880 9.764 -8.318 1.00 36.16 88 LYS A C 1
ATOM 723 O O . LYS A 1 88 ? -23.766 9.123 -8.873 1.00 36.16 88 LYS A O 1
ATOM 728 N N . LEU A 1 89 ? -22.545 9.526 -7.056 1.00 41.50 89 LEU A N 1
ATOM 729 C CA . LEU A 1 89 ? -23.459 8.923 -6.096 1.00 41.50 89 LEU A CA 1
ATOM 730 C C . LEU A 1 89 ? -24.507 9.995 -5.788 1.00 41.50 89 LEU A C 1
ATOM 732 O O . LEU A 1 89 ? -24.156 11.148 -5.536 1.00 41.50 89 LEU A O 1
ATOM 736 N N . GLY A 1 90 ? -25.789 9.643 -5.912 1.00 34.62 90 GLY A N 1
ATOM 737 C CA . GLY A 1 90 ? -26.902 10.574 -5.726 1.00 34.62 90 GLY A CA 1
ATOM 738 C C . GLY A 1 90 ? -26.797 11.364 -4.416 1.00 34.62 90 GLY A C 1
ATOM 739 O O . GLY A 1 90 ? -26.120 10.940 -3.480 1.00 34.62 90 GLY A O 1
ATOM 740 N N . LYS A 1 91 ? -27.502 12.504 -4.349 1.00 34.50 91 LYS A N 1
ATOM 741 C CA . LYS A 1 91 ? -27.527 13.503 -3.253 1.00 34.50 91 LYS A CA 1
ATOM 742 C C . LYS A 1 91 ? -27.616 12.958 -1.805 1.00 34.50 91 LYS A C 1
ATOM 744 O O . LYS A 1 91 ? -27.455 13.737 -0.873 1.00 34.50 91 LYS A O 1
ATOM 749 N N . ALA A 1 92 ? -27.840 11.661 -1.593 1.00 36.56 92 ALA A N 1
ATOM 750 C CA . ALA A 1 92 ? -27.911 11.006 -0.290 1.00 36.56 92 ALA A CA 1
ATOM 751 C C . ALA A 1 92 ? -26.556 10.564 0.311 1.00 36.56 92 ALA A C 1
ATOM 753 O O . ALA A 1 92 ? -26.492 10.337 1.515 1.00 36.56 92 ALA A O 1
ATOM 754 N N . ALA A 1 93 ? -25.464 10.464 -0.457 1.00 42.78 93 ALA A N 1
ATOM 755 C CA . ALA A 1 93 ? -24.166 10.039 0.085 1.00 42.78 93 ALA A CA 1
ATOM 756 C C . ALA A 1 93 ? -23.236 11.239 0.342 1.00 42.78 93 ALA A C 1
ATOM 758 O O . ALA A 1 93 ? -22.233 11.424 -0.350 1.00 42.78 93 ALA A O 1
ATOM 759 N N . LYS A 1 94 ? -23.541 12.057 1.365 1.00 49.84 94 LYS A N 1
ATOM 760 C CA . LYS A 1 94 ? -22.485 12.847 2.036 1.00 49.84 94 LYS A CA 1
ATOM 761 C C . LYS A 1 94 ? -21.345 11.882 2.364 1.00 49.84 94 LYS A C 1
ATOM 763 O O . LYS A 1 94 ? -21.624 10.749 2.752 1.00 49.84 94 LYS A O 1
ATOM 768 N N . SER A 1 95 ? -20.091 12.289 2.163 1.00 54.69 95 SER A N 1
ATOM 769 C CA . SER A 1 95 ? -18.959 11.383 2.344 1.00 54.69 95 SER A CA 1
ATOM 770 C C . SER A 1 95 ? -19.055 10.665 3.693 1.00 54.69 95 SER A C 1
ATOM 772 O O . SER A 1 95 ? -19.072 11.285 4.758 1.00 54.69 95 SER A O 1
ATOM 774 N N . ASN A 1 96 ? -19.158 9.336 3.647 1.00 79.00 96 ASN A N 1
ATOM 775 C CA . ASN A 1 96 ? -18.943 8.517 4.824 1.00 79.00 96 ASN A CA 1
ATOM 776 C C . ASN A 1 96 ? -17.438 8.594 5.111 1.00 79.00 96 ASN A C 1
ATOM 778 O O . ASN A 1 96 ? -16.663 7.791 4.612 1.00 79.00 96 ASN A O 1
ATOM 782 N N . ASP A 1 97 ? -17.012 9.643 5.811 1.00 92.00 97 ASP A N 1
ATOM 783 C CA . ASP A 1 97 ? -15.680 9.784 6.403 1.00 92.00 97 ASP A CA 1
ATOM 784 C C . ASP A 1 97 ? -15.846 9.702 7.924 1.00 92.00 97 ASP A C 1
ATOM 786 O O . ASP A 1 97 ? -15.904 10.712 8.633 1.00 92.00 97 ASP A O 1
ATOM 790 N N . LEU A 1 98 ? -16.064 8.485 8.435 1.00 94.69 98 LEU A N 1
ATOM 791 C CA . LEU A 1 98 ? -16.180 8.273 9.880 1.00 94.69 98 LEU A CA 1
ATOM 792 C C . LEU A 1 98 ? -14.849 8.557 10.561 1.00 94.69 98 LEU A C 1
ATOM 794 O O . LEU A 1 98 ? -14.847 9.186 11.617 1.00 94.69 98 LEU A O 1
ATOM 798 N N . ILE A 1 99 ? -13.726 8.160 9.957 1.00 96.12 99 ILE A N 1
ATOM 799 C CA . ILE A 1 99 ? -12.415 8.369 10.569 1.00 96.12 99 ILE A CA 1
ATOM 800 C C . ILE A 1 99 ? -12.149 9.865 10.724 1.00 96.12 99 ILE A C 1
ATOM 802 O O . ILE A 1 99 ? -11.796 10.303 11.819 1.00 96.12 99 ILE A O 1
ATOM 806 N N . GLY A 1 100 ? -12.367 10.671 9.683 1.00 95.50 100 GLY A N 1
ATOM 807 C CA . GLY A 1 100 ? -12.204 12.122 9.743 1.00 95.50 100 GLY A CA 1
ATOM 808 C C . GLY A 1 100 ? -13.115 12.784 10.778 1.00 95.50 100 GLY A C 1
ATOM 809 O O . GLY A 1 100 ? -12.639 13.610 11.563 1.00 95.50 100 GLY A O 1
ATOM 810 N N . ARG A 1 101 ? -14.392 12.379 10.853 1.00 95.44 101 ARG A N 1
ATOM 811 C CA . ARG A 1 101 ? -15.334 12.883 11.871 1.00 95.44 101 ARG A CA 1
ATOM 812 C C . ARG A 1 101 ? -14.878 12.559 13.293 1.00 95.44 101 ARG A C 1
ATOM 814 O O . ARG A 1 101 ? -14.794 13.465 14.118 1.00 95.44 101 ARG A O 1
ATOM 821 N N . MET A 1 102 ? -14.528 11.304 13.564 1.00 96.50 102 MET A N 1
ATOM 822 C CA . MET A 1 102 ? -14.073 10.872 14.889 1.00 96.50 102 MET A CA 1
ATOM 823 C C . MET A 1 102 ? -12.724 11.503 15.262 1.00 96.50 102 MET A C 1
ATOM 825 O O . MET A 1 102 ? -12.540 11.936 16.394 1.00 96.50 102 MET A O 1
ATOM 829 N N . THR A 1 103 ? -11.809 11.651 14.298 1.00 97.31 103 THR A N 1
ATOM 830 C CA . THR A 1 103 ? -10.530 12.364 14.483 1.00 97.31 103 THR A CA 1
ATOM 831 C C . THR A 1 103 ? -10.761 13.798 14.932 1.00 97.31 103 THR A C 1
ATOM 833 O O . THR A 1 103 ? -10.104 14.262 15.859 1.00 97.31 103 THR A O 1
ATOM 836 N N . LYS A 1 104 ? -11.708 14.500 14.296 1.00 97.00 104 LYS A N 1
ATOM 837 C CA . LYS A 1 104 ? -12.045 15.877 14.663 1.00 97.00 104 LYS A CA 1
ATOM 838 C C . LYS A 1 104 ? -12.540 15.966 16.108 1.00 97.00 104 LYS A C 1
ATOM 840 O O . LYS A 1 104 ? -12.094 16.856 16.820 1.00 97.00 104 LYS A O 1
ATOM 845 N N . ILE A 1 105 ? -13.406 15.044 16.537 1.00 97.00 105 ILE A N 1
ATOM 846 C CA . ILE A 1 105 ? -13.906 14.996 17.921 1.00 97.00 105 ILE A CA 1
ATOM 847 C C . ILE A 1 105 ? -12.746 14.775 18.894 1.00 97.00 105 ILE A C 1
ATOM 849 O O . ILE A 1 105 ? -12.577 15.568 19.809 1.00 97.00 105 ILE A O 1
ATOM 853 N N . VAL A 1 106 ? -11.885 13.779 18.648 1.00 97.44 106 VAL A N 1
ATOM 854 C CA . VAL A 1 106 ? -10.709 13.525 19.501 1.00 97.44 106 VAL A CA 1
ATOM 855 C C . VAL A 1 106 ? -9.821 14.763 19.624 1.00 97.44 106 VAL A C 1
ATOM 857 O O . VAL A 1 106 ? -9.390 15.096 20.721 1.00 97.44 106 VAL A O 1
ATOM 860 N N . MET A 1 107 ? -9.559 15.467 18.521 1.00 97.81 107 MET A N 1
ATOM 861 C CA . MET A 1 107 ? -8.727 16.672 18.562 1.00 97.81 107 MET A CA 1
ATOM 862 C C . MET A 1 107 ? -9.368 17.815 19.359 1.00 97.81 107 MET A C 1
ATOM 864 O O . MET A 1 107 ? -8.636 18.536 20.028 1.00 97.81 107 MET A O 1
ATOM 868 N N . ILE A 1 108 ? -10.695 17.972 19.302 1.00 97.50 108 ILE A N 1
ATOM 869 C CA . ILE A 1 108 ? -11.435 18.970 20.094 1.00 97.50 108 ILE A CA 1
ATOM 870 C C . ILE A 1 108 ? -11.385 18.619 21.583 1.00 97.50 108 ILE A C 1
ATOM 872 O O . ILE A 1 108 ? -11.048 19.471 22.394 1.00 97.50 108 ILE A O 1
ATOM 876 N N . GLU A 1 109 ? -11.655 17.363 21.934 1.00 96.31 109 GLU A N 1
ATOM 877 C CA . GLU A 1 109 ? -11.673 16.878 23.325 1.00 96.31 109 GLU A CA 1
ATOM 878 C C . GLU A 1 109 ? -10.289 16.947 23.983 1.00 96.31 109 GLU A C 1
ATOM 880 O O . GLU A 1 109 ? -10.152 17.196 25.175 1.00 96.31 109 GLU A O 1
ATOM 885 N N . MET A 1 110 ? -9.235 16.783 23.187 1.00 94.69 110 MET A N 1
ATOM 886 C CA . MET A 1 110 ? -7.859 17.003 23.627 1.00 94.69 110 MET A CA 1
ATOM 887 C C . MET A 1 110 ? -7.453 18.486 23.674 1.00 94.69 110 MET A C 1
ATOM 889 O O . MET A 1 110 ? -6.359 18.789 24.148 1.00 94.69 110 MET A O 1
ATOM 893 N N . GLY A 1 111 ? -8.268 19.396 23.134 1.00 96.25 111 GLY A N 1
ATOM 894 C CA . GLY A 1 111 ? -7.945 20.818 23.011 1.00 96.25 111 GLY A CA 1
ATOM 895 C C . GLY A 1 111 ? -6.777 21.107 22.065 1.00 96.25 111 GLY A C 1
ATOM 896 O O . GLY A 1 111 ? -5.988 22.006 22.335 1.00 96.25 111 GLY A O 1
ATOM 897 N N . ILE A 1 112 ? -6.624 20.332 20.985 1.00 97.06 112 ILE A N 1
ATOM 898 C CA . ILE A 1 112 ? -5.536 20.447 19.991 1.00 97.06 112 ILE A CA 1
ATOM 899 C C . ILE A 1 112 ? -6.064 20.577 18.556 1.00 97.06 112 ILE A C 1
ATOM 901 O O . ILE A 1 112 ? -5.426 20.145 17.597 1.00 97.06 112 ILE A O 1
ATOM 905 N N . GLU A 1 113 ? -7.256 21.129 18.373 1.00 97.19 113 GLU A N 1
ATOM 906 C CA . GLU A 1 113 ? -7.939 21.224 17.081 1.00 97.19 113 GLU A CA 1
ATOM 907 C C . GLU A 1 113 ? -7.349 22.280 16.130 1.00 97.19 113 GLU A C 1
ATOM 909 O O . GLU A 1 113 ? -7.677 22.289 14.940 1.00 97.19 113 GLU A O 1
ATOM 914 N N . THR A 1 114 ? -6.435 23.122 16.620 1.00 98.00 114 THR A N 1
ATOM 915 C CA . THR A 1 114 ? -5.639 24.061 15.817 1.00 98.00 114 THR A CA 1
ATOM 916 C C . THR A 1 114 ? -4.141 23.837 16.021 1.00 98.00 114 THR A C 1
ATOM 918 O O . THR A 1 114 ? -3.706 23.214 16.992 1.00 98.00 114 THR A O 1
ATOM 921 N N . LYS A 1 115 ? -3.324 24.354 15.096 1.00 97.88 115 LYS A N 1
ATOM 922 C CA . LYS A 1 115 ? -1.862 24.206 15.157 1.00 97.88 115 LYS A CA 1
ATOM 923 C C . LYS A 1 115 ? -1.251 24.959 16.345 1.00 97.88 115 LYS A C 1
ATOM 925 O O . LYS A 1 115 ? -0.289 24.472 16.929 1.00 97.88 115 LYS A O 1
ATOM 930 N N . GLU A 1 116 ? -1.825 26.101 16.721 1.00 98.00 116 GLU A N 1
ATOM 931 C CA . GLU A 1 116 ? -1.419 26.898 17.881 1.00 98.00 116 GLU A CA 1
ATOM 932 C C . GLU A 1 116 ? -1.731 26.149 19.176 1.00 98.00 116 GLU A C 1
ATOM 934 O O . GLU A 1 116 ? -0.847 25.974 20.010 1.00 98.00 116 GLU A O 1
ATOM 939 N N . LYS A 1 117 ? -2.957 25.627 19.305 1.00 97.94 117 LYS A N 1
ATOM 940 C CA . LYS A 1 117 ? -3.371 24.845 20.474 1.00 97.94 117 LYS A CA 1
ATOM 941 C C . LYS A 1 117 ? -2.545 23.571 20.636 1.00 97.94 117 LYS A C 1
ATOM 943 O O . LYS A 1 117 ? -2.072 23.285 21.731 1.00 97.94 117 LYS A O 1
ATOM 948 N N . ALA A 1 118 ? -2.289 22.857 19.538 1.00 97.12 118 ALA A N 1
ATOM 949 C CA . ALA A 1 118 ? -1.400 21.700 19.544 1.00 97.12 118 ALA A CA 1
ATOM 950 C C . ALA A 1 118 ? 0.017 22.070 20.015 1.00 97.12 118 ALA A C 1
ATOM 952 O O . ALA A 1 118 ? 0.576 21.380 20.863 1.00 97.12 118 ALA A O 1
ATOM 953 N N . LEU A 1 119 ? 0.595 23.168 19.514 1.00 96.69 119 LEU A N 1
ATOM 954 C CA . LEU A 1 119 ? 1.913 23.622 19.961 1.00 96.69 119 LEU A CA 1
ATOM 955 C C . LEU A 1 119 ? 1.929 23.935 21.460 1.00 96.69 119 LEU A C 1
ATOM 957 O O . LEU A 1 119 ? 2.844 23.497 22.154 1.00 96.69 119 LEU A O 1
ATOM 961 N N . THR A 1 120 ? 0.926 24.663 21.955 1.00 96.69 120 THR A N 1
ATOM 962 C CA . THR A 1 120 ? 0.788 24.975 23.384 1.00 96.69 120 THR A CA 1
ATOM 963 C C . THR A 1 120 ? 0.697 23.699 24.218 1.00 96.69 120 THR A C 1
ATOM 965 O O . THR A 1 120 ? 1.451 23.554 25.175 1.00 96.69 120 THR A O 1
ATOM 968 N N . TYR A 1 121 ? -0.131 22.737 23.804 1.00 94.38 121 TYR A N 1
ATOM 969 C CA . TYR A 1 121 ? -0.275 21.440 24.469 1.00 94.38 121 TYR A CA 1
ATOM 970 C C . TYR A 1 121 ? 1.055 20.681 24.581 1.00 94.38 121 TYR A C 1
ATOM 972 O O . TYR A 1 121 ? 1.408 20.190 25.651 1.00 94.38 121 TYR A O 1
ATOM 980 N N . PHE A 1 122 ? 1.831 20.607 23.492 1.00 93.12 122 PHE A N 1
ATOM 981 C CA . PHE A 1 122 ? 3.113 19.893 23.497 1.00 93.12 122 PHE A CA 1
ATOM 982 C C . PHE A 1 122 ? 4.232 20.643 24.229 1.00 93.12 122 PHE A C 1
ATOM 984 O O . PHE A 1 122 ? 5.151 20.000 24.722 1.00 93.12 122 PHE A O 1
ATOM 991 N N . LYS A 1 123 ? 4.168 21.977 24.330 1.00 94.75 123 LYS A N 1
ATOM 992 C CA . LYS A 1 123 ? 5.138 22.773 25.103 1.00 94.75 123 LYS A CA 1
ATOM 993 C C . LYS A 1 123 ? 4.979 22.623 26.616 1.00 94.75 123 LYS A C 1
ATOM 995 O O . LYS A 1 123 ? 5.941 22.846 27.338 1.00 94.75 123 LYS A O 1
ATOM 1000 N N . GLN A 1 124 ? 3.785 22.273 27.086 1.00 93.06 124 GLN A N 1
ATOM 1001 C CA . GLN A 1 124 ? 3.483 22.144 28.515 1.00 93.06 124 GLN A CA 1
ATOM 1002 C C . GLN A 1 124 ? 4.029 20.858 29.151 1.00 93.06 124 GLN A C 1
ATOM 1004 O O . GLN A 1 124 ? 3.930 20.703 30.364 1.00 93.06 124 GLN A O 1
ATOM 1009 N N . LYS A 1 125 ? 4.560 19.920 28.359 1.00 89.12 125 LYS A N 1
ATOM 1010 C CA . LYS A 1 125 ? 4.998 18.603 28.832 1.00 89.12 125 LYS A CA 1
ATOM 1011 C C . LYS A 1 125 ? 6.353 18.230 28.249 1.00 89.12 125 LYS A C 1
ATOM 1013 O O . LYS A 1 125 ? 6.697 18.637 27.138 1.00 89.12 125 LYS A O 1
ATOM 1018 N N . HIS A 1 126 ? 7.105 17.407 28.966 1.00 90.94 126 HIS A N 1
ATOM 1019 C CA . HIS A 1 126 ? 8.335 16.834 28.439 1.00 90.94 126 HIS A CA 1
ATOM 1020 C C . HIS A 1 126 ? 8.025 15.694 27.463 1.00 90.94 126 HIS A C 1
ATOM 1022 O O . HIS A 1 126 ? 6.996 15.028 27.549 1.00 90.94 126 HIS A O 1
ATOM 1028 N N . SER A 1 127 ? 8.943 15.424 26.528 1.00 87.12 127 SER A N 1
ATOM 1029 C CA . SER A 1 127 ? 8.763 14.362 25.526 1.00 87.12 127 SER A CA 1
ATOM 1030 C C . SER A 1 127 ? 8.490 12.985 26.149 1.00 87.12 127 SER A C 1
ATOM 1032 O O . SER A 1 127 ? 7.687 12.224 25.611 1.00 87.12 127 SER A O 1
ATOM 1034 N N . LYS A 1 128 ? 9.118 12.697 27.298 1.00 91.19 128 LYS A N 1
ATOM 1035 C CA . LYS A 1 128 ? 8.947 11.454 28.065 1.00 91.19 128 LYS A CA 1
ATOM 1036 C C . LYS A 1 128 ? 7.522 11.265 28.592 1.00 91.19 128 LYS A C 1
ATOM 1038 O O . LYS A 1 128 ? 7.047 10.135 28.655 1.00 91.19 128 LYS A O 1
ATOM 1043 N N . ASP A 1 129 ? 6.806 12.350 28.884 1.00 89.38 129 ASP A N 1
ATOM 1044 C CA . ASP A 1 129 ? 5.432 12.288 29.401 1.00 89.38 129 ASP A CA 1
ATOM 1045 C C . ASP A 1 129 ? 4.464 11.689 28.368 1.00 89.38 129 ASP A C 1
ATOM 1047 O O . ASP A 1 129 ? 3.415 11.141 28.714 1.00 89.38 129 ASP A O 1
ATOM 1051 N N . PHE A 1 130 ? 4.816 11.762 27.080 1.00 88.75 130 PHE A N 1
ATOM 1052 C CA . PHE A 1 130 ? 3.997 11.243 25.989 1.00 88.75 130 PHE A CA 1
ATOM 1053 C C . PHE A 1 130 ? 4.191 9.748 25.720 1.00 88.75 130 PHE A C 1
ATOM 1055 O O . PHE A 1 130 ? 3.348 9.160 25.043 1.00 88.75 130 PHE A O 1
ATOM 1062 N N . GLU A 1 131 ? 5.252 9.118 26.235 1.00 87.75 131 GLU A N 1
ATOM 1063 C CA . GLU A 1 131 ? 5.569 7.710 25.943 1.00 87.75 131 GLU A CA 1
ATOM 1064 C C . GLU A 1 131 ? 4.462 6.759 26.414 1.00 87.75 131 GLU A C 1
ATOM 1066 O O . GLU A 1 131 ? 4.099 5.821 25.705 1.00 87.75 131 GLU A O 1
ATOM 1071 N N . ASN A 1 132 ? 3.872 7.056 27.574 1.00 85.38 132 ASN A N 1
ATOM 1072 C CA . ASN A 1 132 ? 2.828 6.244 28.202 1.00 85.38 132 ASN A CA 1
ATOM 1073 C C . ASN A 1 132 ? 1.462 6.940 28.237 1.00 85.38 132 ASN A C 1
ATOM 1075 O O . ASN A 1 132 ? 0.535 6.461 28.896 1.00 85.38 132 ASN A O 1
ATOM 1079 N N . MET A 1 133 ? 1.317 8.069 27.537 1.00 87.44 133 MET A N 1
ATOM 1080 C CA . MET A 1 133 ? 0.086 8.847 27.566 1.00 87.44 133 MET A CA 1
ATOM 1081 C C . MET A 1 133 ? -1.070 8.058 26.945 1.00 87.44 133 MET A C 1
ATOM 1083 O O . MET A 1 133 ? -1.048 7.681 25.771 1.00 87.44 133 MET A O 1
ATOM 1087 N N . LYS A 1 134 ? -2.120 7.856 27.740 1.00 90.12 134 LYS A N 1
ATOM 1088 C CA . LYS A 1 134 ? -3.387 7.270 27.302 1.00 90.12 134 LYS A CA 1
ATOM 1089 C C . LYS A 1 134 ? -4.435 8.368 27.232 1.00 90.12 134 LYS A C 1
ATOM 1091 O O . LYS A 1 134 ? -4.544 9.186 28.137 1.00 90.12 134 LYS A O 1
ATOM 1096 N N . ILE A 1 135 ? -5.205 8.368 26.152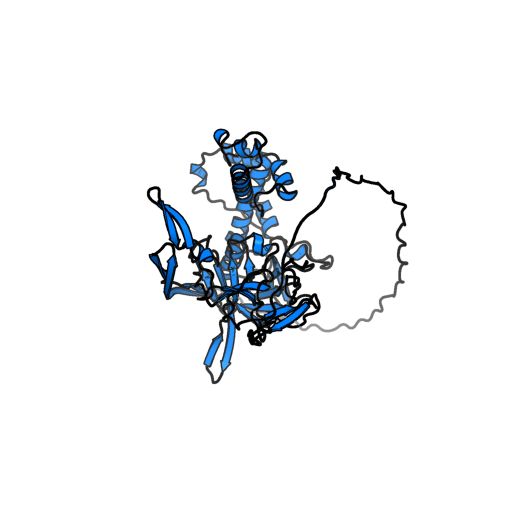 1.00 88.50 135 ILE A N 1
ATOM 1097 C CA . ILE A 1 135 ? -6.298 9.311 25.932 1.00 88.50 135 ILE A CA 1
ATOM 1098 C C . ILE A 1 135 ? -7.575 8.495 25.784 1.00 88.50 135 ILE A C 1
ATOM 1100 O O . ILE A 1 135 ? -7.655 7.614 24.926 1.00 88.50 135 ILE A O 1
ATOM 1104 N N . ALA A 1 136 ? -8.560 8.795 26.622 1.00 92.94 136 ALA A N 1
ATOM 1105 C CA . ALA A 1 136 ? -9.907 8.262 26.517 1.00 92.94 136 ALA A CA 1
ATOM 1106 C C . ALA A 1 136 ? -10.837 9.402 26.099 1.00 92.94 136 ALA A C 1
ATOM 1108 O O . ALA A 1 136 ? -10.841 10.458 26.721 1.00 92.94 136 ALA A O 1
ATOM 1109 N N . VAL A 1 137 ? -11.602 9.188 25.032 1.00 93.81 137 VAL A N 1
ATOM 1110 C CA . VAL A 1 137 ? -12.563 10.164 24.510 1.00 93.81 137 VAL A CA 1
ATOM 1111 C C . VAL A 1 137 ? -13.892 9.459 24.310 1.00 93.81 137 VAL A C 1
ATOM 1113 O O . VAL A 1 137 ? -13.936 8.362 23.745 1.00 93.81 137 VAL A O 1
ATOM 1116 N N . LYS A 1 138 ? -14.981 10.092 24.748 1.00 93.62 138 LYS A N 1
ATOM 1117 C CA . LYS A 1 138 ? -16.332 9.613 24.462 1.00 93.62 138 LYS A CA 1
ATOM 1118 C C . LYS A 1 138 ? -16.671 9.942 23.012 1.00 93.62 138 LYS A C 1
ATOM 1120 O O . LYS A 1 138 ? -16.786 11.104 22.640 1.00 93.62 138 LYS A O 1
ATOM 1125 N N . LEU A 1 139 ? -16.819 8.912 22.188 1.00 93.75 139 LEU A N 1
ATOM 1126 C CA . LEU A 1 139 ? -17.150 9.065 20.775 1.00 93.75 139 LEU A CA 1
ATOM 1127 C C . LEU A 1 139 ? -18.616 8.705 20.508 1.00 93.75 139 LEU A C 1
ATOM 1129 O O . LEU A 1 139 ? -19.180 7.883 21.236 1.00 93.75 139 LEU A O 1
ATOM 1133 N N . PRO A 1 140 ? -19.240 9.294 19.471 1.00 93.19 140 PRO A N 1
ATOM 1134 C CA . PRO A 1 140 ? -20.562 8.887 19.021 1.00 93.19 140 PRO A CA 1
ATOM 1135 C C . PRO A 1 140 ? -20.618 7.393 18.698 1.00 93.19 140 PRO A C 1
ATOM 1137 O O . PRO A 1 140 ? -19.621 6.795 18.279 1.00 93.19 140 PRO A O 1
ATOM 1140 N N . ALA A 1 141 ? -21.808 6.810 18.842 1.00 93.62 141 ALA A N 1
ATOM 1141 C CA . ALA A 1 141 ? -22.054 5.441 18.418 1.00 93.62 141 ALA A CA 1
ATOM 1142 C C . ALA A 1 141 ? -21.720 5.266 16.928 1.00 93.62 141 ALA A C 1
ATOM 1144 O O . ALA A 1 141 ? -21.928 6.166 16.106 1.00 93.62 141 ALA A O 1
ATOM 1145 N N . LEU A 1 142 ? -21.184 4.095 16.587 1.00 94.50 142 LEU A N 1
ATOM 1146 C CA . LEU A 1 142 ? -20.979 3.720 15.195 1.00 94.50 142 LEU A CA 1
ATOM 1147 C C . LEU A 1 142 ? -22.334 3.429 14.529 1.00 94.50 142 LEU A C 1
ATOM 1149 O O . LEU A 1 142 ? -23.290 3.095 15.231 1.00 94.50 142 LEU A O 1
ATOM 1153 N N . PRO A 1 143 ? -22.423 3.542 13.192 1.00 94.00 143 PRO A N 1
ATOM 1154 C CA . PRO A 1 143 ? -23.605 3.107 12.455 1.00 94.00 143 PRO A CA 1
ATOM 1155 C C . PRO A 1 143 ? -24.022 1.671 12.799 1.00 94.00 143 PRO A C 1
ATOM 1157 O O . PRO A 1 143 ? -23.182 0.842 13.134 1.00 94.00 143 PRO A O 1
ATOM 1160 N N . ASP A 1 144 ? -25.306 1.364 12.663 1.00 93.62 144 ASP A N 1
ATOM 1161 C CA . ASP A 1 144 ? -25.900 0.052 12.963 1.00 93.62 144 ASP A CA 1
ATOM 1162 C C . ASP A 1 144 ? -25.229 -1.133 12.244 1.00 93.62 144 ASP A C 1
ATOM 1164 O O . ASP A 1 144 ? -25.089 -2.214 12.818 1.00 93.62 144 ASP A O 1
ATOM 1168 N N . TYR A 1 145 ? -24.731 -0.923 11.024 1.00 93.44 145 TYR A N 1
ATOM 1169 C CA . TYR A 1 145 ? -23.988 -1.932 10.267 1.00 93.44 145 TYR A CA 1
ATOM 1170 C C . TYR A 1 145 ? -22.608 -2.275 10.861 1.00 93.44 145 TYR A C 1
ATOM 1172 O O . TYR A 1 145 ? -21.972 -3.237 10.423 1.00 93.44 145 TYR A O 1
ATOM 1180 N N . TYR A 1 146 ? -22.127 -1.530 11.863 1.00 95.88 146 TYR A N 1
ATOM 1181 C CA . TYR A 1 146 ? -20.912 -1.843 12.616 1.00 95.88 146 TYR A CA 1
ATOM 1182 C C . TYR A 1 146 ? -21.185 -2.784 13.792 1.00 95.88 146 TYR A C 1
ATOM 1184 O O . TYR A 1 146 ? -21.190 -2.389 14.959 1.00 95.88 146 TYR A O 1
ATOM 1192 N N . SER A 1 147 ? -21.300 -4.074 13.497 1.00 92.50 147 SER A N 1
ATOM 1193 C CA . SER A 1 147 ? -21.343 -5.122 14.517 1.00 92.50 147 SER A CA 1
ATOM 1194 C C . SER A 1 147 ? -19.933 -5.595 14.923 1.00 92.50 147 SER A C 1
ATOM 1196 O O . SER A 1 147 ? -18.909 -5.179 14.362 1.00 92.50 147 SER A O 1
ATOM 1198 N N . LYS A 1 148 ? -19.856 -6.480 15.926 1.00 91.94 148 LYS A N 1
ATOM 1199 C CA . LYS A 1 148 ? -18.614 -7.201 16.270 1.00 91.94 148 LYS A CA 1
ATOM 1200 C C . LYS A 1 148 ? -18.165 -8.132 15.133 1.00 91.94 148 LYS A C 1
ATOM 1202 O O . LYS A 1 148 ? -16.969 -8.272 14.911 1.00 91.94 148 LYS A O 1
ATOM 1207 N N . ASN A 1 149 ? -19.131 -8.718 14.422 1.00 95.56 149 ASN A N 1
ATOM 1208 C CA . ASN A 1 149 ? -18.940 -9.677 13.337 1.00 95.56 149 ASN A CA 1
ATOM 1209 C C . ASN A 1 149 ? -19.660 -9.165 12.082 1.00 95.56 149 ASN A C 1
ATOM 1211 O O . ASN A 1 149 ? -20.837 -9.447 11.862 1.00 95.56 149 ASN A O 1
ATOM 1215 N N . MET A 1 150 ? -18.959 -8.358 11.301 1.00 97.25 150 MET A N 1
ATOM 1216 C CA . MET A 1 150 ? -19.412 -7.805 10.037 1.00 97.25 150 MET A CA 1
ATOM 1217 C C . MET A 1 150 ? -19.163 -8.795 8.900 1.00 97.25 150 MET A C 1
ATOM 1219 O O . MET A 1 150 ? -18.138 -9.486 8.848 1.00 97.25 150 MET A O 1
ATOM 1223 N N . GLU A 1 151 ? -20.080 -8.802 7.944 1.00 97.75 151 GLU A N 1
ATOM 1224 C CA . GLU A 1 151 ? -19.894 -9.459 6.660 1.00 97.75 151 GLU A CA 1
ATOM 1225 C C . GLU A 1 151 ? -19.316 -8.458 5.653 1.00 97.75 151 GLU A C 1
ATOM 1227 O O . GLU A 1 151 ? -19.684 -7.279 5.635 1.00 97.75 151 GLU A O 1
ATOM 1232 N N . PHE A 1 152 ? -18.380 -8.918 4.822 1.00 98.19 152 PHE A N 1
ATOM 1233 C CA . PHE A 1 152 ? -17.655 -8.068 3.884 1.00 98.19 152 PHE A CA 1
ATOM 1234 C C . PHE A 1 152 ? -17.729 -8.607 2.463 1.00 98.19 152 PHE A C 1
ATOM 1236 O O . PHE A 1 152 ? -17.750 -9.811 2.232 1.00 98.19 152 PHE A O 1
ATOM 1243 N N . PHE A 1 153 ? -17.660 -7.691 1.505 1.00 97.75 153 PHE A N 1
ATOM 1244 C CA . PHE A 1 153 ? -17.436 -7.990 0.098 1.00 97.75 153 PHE A CA 1
ATOM 1245 C C . PHE A 1 153 ? -16.361 -7.056 -0.454 1.00 97.75 153 PHE A C 1
ATOM 1247 O O . PHE A 1 153 ? -16.302 -5.872 -0.110 1.00 97.75 153 PHE A O 1
ATOM 1254 N N . VAL A 1 154 ? -15.505 -7.572 -1.332 1.00 98.12 154 VAL A N 1
ATOM 1255 C CA . VAL A 1 154 ? -14.410 -6.798 -1.922 1.00 98.12 154 VAL A CA 1
ATOM 1256 C C . VAL A 1 154 ? -14.553 -6.745 -3.434 1.00 98.12 154 VAL A C 1
ATOM 1258 O O . VAL A 1 154 ? -14.652 -7.764 -4.114 1.00 98.12 154 VAL A O 1
ATOM 1261 N N . LYS A 1 155 ? -14.478 -5.542 -4.001 1.00 97.62 155 LYS A N 1
ATOM 1262 C CA . LYS A 1 155 ? -14.346 -5.352 -5.447 1.00 97.62 155 LYS A CA 1
ATOM 1263 C C . LYS A 1 155 ? -12.933 -4.905 -5.782 1.00 97.62 155 LYS A C 1
ATOM 1265 O O . LYS A 1 155 ? -12.495 -3.842 -5.350 1.00 97.62 155 LYS A O 1
ATOM 1270 N N . HIS A 1 156 ? -12.242 -5.670 -6.615 1.00 96.56 156 HIS A N 1
ATOM 1271 C CA . HIS A 1 156 ? -11.016 -5.227 -7.267 1.00 96.56 156 HIS A CA 1
ATOM 1272 C C . HIS A 1 156 ? -11.337 -4.812 -8.695 1.00 96.56 156 HIS A C 1
ATOM 1274 O O . HIS A 1 156 ? -11.811 -5.611 -9.498 1.00 96.56 156 HIS A O 1
ATOM 1280 N N . SER A 1 157 ? -11.078 -3.555 -9.024 1.00 95.50 157 SER A N 1
ATOM 1281 C CA . SER A 1 157 ? -11.033 -3.093 -10.405 1.00 95.50 157 SER A CA 1
ATOM 1282 C C . SER A 1 157 ? -9.578 -3.046 -10.838 1.00 95.50 157 SER A C 1
ATOM 1284 O O . SER A 1 157 ? -8.780 -2.355 -10.203 1.00 95.50 157 SER A O 1
ATOM 1286 N N . VAL A 1 158 ? -9.227 -3.757 -11.909 1.00 94.50 158 VAL A N 1
ATOM 1287 C CA . VAL A 1 158 ? -7.885 -3.664 -12.506 1.00 94.50 158 VAL A CA 1
ATOM 1288 C C . VAL A 1 158 ? -7.715 -2.412 -13.373 1.00 94.50 158 VAL A C 1
ATOM 1290 O O . VAL A 1 158 ? -6.612 -2.153 -13.838 1.00 94.50 158 VAL A O 1
ATOM 1293 N N . GLY A 1 159 ? -8.773 -1.607 -13.529 1.00 93.81 159 GLY A N 1
ATOM 1294 C CA . GLY A 1 159 ? -8.756 -0.392 -14.340 1.00 93.81 159 GLY A CA 1
ATOM 1295 C C . GLY A 1 159 ? -8.639 -0.680 -15.835 1.00 93.81 159 GLY A C 1
ATOM 1296 O O . GLY A 1 159 ? -8.947 -1.787 -16.287 1.00 93.81 159 GLY A O 1
ATOM 1297 N N . ASP A 1 160 ? -8.215 0.336 -16.582 1.00 94.00 160 ASP A N 1
ATOM 1298 C CA . ASP A 1 160 ? -7.941 0.217 -18.012 1.00 94.00 160 ASP A CA 1
ATOM 1299 C C . ASP A 1 160 ? -6.674 -0.613 -18.254 1.00 94.00 160 ASP A C 1
ATOM 1301 O O . ASP A 1 160 ? -5.676 -0.478 -17.534 1.00 94.00 160 ASP A O 1
ATOM 1305 N N . LEU A 1 161 ? -6.708 -1.458 -19.284 1.00 93.25 161 LEU A N 1
ATOM 1306 C CA . LEU A 1 161 ? -5.620 -2.366 -19.642 1.00 93.25 161 LEU A CA 1
ATOM 1307 C C . LEU A 1 161 ? -5.136 -2.118 -21.069 1.00 93.25 161 LEU A C 1
ATOM 1309 O O . LEU A 1 161 ? -5.932 -1.827 -21.955 1.00 93.25 161 LEU A O 1
ATOM 1313 N N . TRP A 1 162 ? -3.838 -2.328 -21.274 1.00 94.06 162 TRP A N 1
ATOM 1314 C CA . TRP A 1 162 ? -3.192 -2.395 -22.581 1.00 94.06 162 TRP A CA 1
ATOM 1315 C C . TRP A 1 162 ? -2.547 -3.771 -22.730 1.00 94.06 162 TRP A C 1
ATOM 1317 O O . TRP A 1 162 ? -1.738 -4.156 -21.878 1.00 94.06 162 TRP A O 1
ATOM 1327 N N . TYR A 1 163 ? -2.906 -4.510 -23.779 1.00 94.31 163 TYR A N 1
ATOM 1328 C CA . TYR A 1 163 ? -2.220 -5.756 -24.144 1.00 94.31 163 TYR A CA 1
ATOM 1329 C C . TYR A 1 163 ? -1.209 -5.557 -25.268 1.00 94.31 163 TYR A C 1
ATOM 1331 O O . TYR A 1 163 ? -0.373 -6.430 -25.464 1.00 94.31 163 TYR A O 1
ATOM 1339 N N . ASP A 1 164 ? -1.237 -4.428 -25.977 1.00 93.50 164 ASP A N 1
ATOM 1340 C CA . ASP A 1 164 ? -0.225 -4.117 -26.983 1.00 93.50 164 ASP A CA 1
ATOM 1341 C C . ASP A 1 164 ? 1.154 -3.990 -26.325 1.00 93.50 164 ASP A C 1
ATOM 1343 O O . ASP A 1 164 ? 1.289 -3.525 -25.182 1.00 93.50 164 ASP A O 1
ATOM 1347 N N . VAL A 1 165 ? 2.190 -4.392 -27.058 1.00 93.81 165 VAL A N 1
ATOM 1348 C CA . VAL A 1 165 ? 3.579 -4.308 -26.601 1.00 93.81 165 VAL A CA 1
ATOM 1349 C C . VAL A 1 165 ? 3.941 -2.839 -26.342 1.00 93.81 165 VAL A C 1
ATOM 1351 O O . VAL A 1 165 ? 3.635 -1.978 -27.169 1.00 93.81 165 VAL A O 1
ATOM 1354 N N . PRO A 1 166 ? 4.599 -2.498 -25.217 1.00 93.62 166 PRO A N 1
ATOM 1355 C CA . PRO A 1 166 ? 4.812 -1.105 -24.823 1.00 93.62 166 PRO A CA 1
ATOM 1356 C C . PRO A 1 166 ? 5.963 -0.424 -25.583 1.00 93.62 166 PRO A C 1
ATOM 1358 O O . PRO A 1 166 ? 6.423 0.642 -25.169 1.00 93.62 166 PRO A O 1
ATOM 1361 N N . TYR A 1 167 ? 6.438 -1.022 -26.679 1.00 93.75 167 TYR A N 1
ATOM 1362 C CA . TYR A 1 167 ? 7.548 -0.533 -27.489 1.00 93.75 167 TYR A CA 1
ATOM 1363 C C . TYR A 1 167 ? 7.189 -0.510 -28.979 1.00 93.75 167 TYR A C 1
ATOM 1365 O O . TYR A 1 167 ? 6.335 -1.260 -29.455 1.00 93.75 167 TYR A O 1
ATOM 1373 N N . THR A 1 168 ? 7.807 0.403 -29.717 1.00 90.56 168 THR A N 1
ATOM 1374 C CA . THR A 1 168 ? 7.863 0.387 -31.181 1.00 90.56 168 THR A CA 1
ATOM 1375 C C . THR A 1 168 ? 8.935 -0.609 -31.648 1.00 90.56 168 THR A C 1
ATOM 1377 O O . THR A 1 168 ? 9.795 -0.980 -30.843 1.00 90.56 168 THR A O 1
ATOM 1380 N N . PRO A 1 169 ? 8.944 -1.006 -32.935 1.00 87.62 169 PRO A N 1
ATOM 1381 C CA . PRO A 1 169 ? 10.015 -1.845 -33.491 1.00 87.62 169 PRO A CA 1
ATOM 1382 C C . PRO A 1 169 ? 11.412 -1.230 -33.303 1.00 87.62 169 PRO A C 1
ATOM 1384 O O . PRO A 1 169 ? 12.379 -1.920 -33.010 1.00 87.62 169 PRO A O 1
ATOM 1387 N N . THR A 1 170 ? 11.503 0.102 -33.351 1.00 87.56 170 THR A N 1
ATOM 1388 C CA . THR A 1 170 ? 12.738 0.871 -33.116 1.00 87.56 170 THR A CA 1
ATOM 1389 C C . THR A 1 170 ? 13.149 0.981 -31.639 1.00 87.56 170 THR A C 1
ATOM 1391 O O . THR A 1 170 ? 14.143 1.630 -31.324 1.00 87.56 170 THR A O 1
ATOM 1394 N N . GLY A 1 171 ? 12.390 0.390 -30.708 1.00 89.12 171 GLY A N 1
ATOM 1395 C CA . GLY A 1 171 ? 12.686 0.404 -29.269 1.00 89.12 171 GLY A CA 1
ATOM 1396 C C . GLY A 1 171 ? 12.232 1.648 -28.512 1.00 89.12 171 GLY A C 1
ATOM 1397 O O . GLY A 1 171 ? 12.506 1.775 -27.316 1.00 89.12 171 GLY A O 1
ATOM 1398 N N . GLN A 1 172 ? 11.482 2.551 -29.144 1.00 91.00 172 GLN A N 1
ATOM 1399 C CA . GLN A 1 172 ? 10.872 3.680 -28.443 1.00 91.00 172 GLN A CA 1
ATOM 1400 C C . GLN A 1 172 ? 9.660 3.223 -27.627 1.00 91.00 172 GLN A C 1
ATOM 1402 O O . GLN A 1 172 ? 8.902 2.350 -28.043 1.00 91.00 172 GLN A O 1
ATOM 1407 N N . ARG A 1 173 ? 9.442 3.816 -26.448 1.00 91.44 173 ARG A N 1
ATOM 1408 C CA . ARG A 1 173 ? 8.273 3.484 -25.619 1.00 91.44 173 ARG A CA 1
ATOM 1409 C C . ARG A 1 173 ? 6.990 4.055 -26.213 1.00 91.44 173 ARG A C 1
ATOM 1411 O O . ARG A 1 173 ? 6.913 5.253 -26.475 1.00 91.44 173 ARG A O 1
ATOM 1418 N N . ARG A 1 174 ? 5.954 3.222 -26.316 1.00 91.44 174 ARG A N 1
ATOM 1419 C CA . ARG A 1 174 ? 4.598 3.660 -26.668 1.00 91.44 174 ARG A CA 1
ATOM 1420 C C . ARG A 1 174 ? 3.915 4.294 -25.457 1.00 91.44 174 ARG A C 1
ATOM 1422 O O . ARG A 1 174 ? 4.037 3.808 -24.331 1.00 91.44 174 ARG A O 1
ATOM 1429 N N . SER A 1 175 ? 3.164 5.366 -25.691 1.00 90.38 175 SER A N 1
ATOM 1430 C CA . SER A 1 175 ? 2.296 5.944 -24.664 1.00 90.38 175 SER A CA 1
ATOM 1431 C C . SER A 1 175 ? 1.095 5.025 -24.432 1.00 90.38 175 SER A C 1
ATOM 1433 O O . SER A 1 175 ? 0.374 4.699 -25.369 1.00 90.38 175 SER A O 1
ATOM 1435 N N . GLN A 1 176 ? 0.888 4.604 -23.184 1.00 92.06 176 GLN A N 1
ATOM 1436 C CA . GLN A 1 176 ? -0.216 3.732 -22.765 1.00 92.06 176 GLN A CA 1
ATOM 1437 C C . GLN A 1 176 ? -0.953 4.359 -21.567 1.00 92.06 176 GLN A C 1
ATOM 1439 O O . GLN A 1 176 ? -0.876 3.853 -20.441 1.00 92.06 176 GLN A O 1
ATOM 1444 N N . PRO A 1 177 ? -1.604 5.524 -21.756 1.00 91.12 177 PRO A N 1
ATOM 1445 C CA . PRO A 1 177 ? -2.294 6.213 -20.674 1.00 91.12 177 PRO A CA 1
ATOM 1446 C C . PRO A 1 177 ? -3.500 5.399 -20.190 1.00 91.12 177 PRO A C 1
ATOM 1448 O O . PRO A 1 177 ? -4.113 4.646 -20.945 1.00 91.12 177 PRO A O 1
ATOM 1451 N N . ARG A 1 178 ? -3.847 5.557 -18.911 1.00 90.19 178 ARG A N 1
ATOM 1452 C CA . ARG A 1 178 ? -5.035 4.948 -18.298 1.00 90.19 178 ARG A CA 1
ATOM 1453 C C . ARG A 1 178 ? -5.901 6.049 -17.712 1.00 90.19 178 ARG A C 1
ATOM 1455 O O . ARG A 1 178 ? -5.409 6.825 -16.891 1.00 90.19 178 ARG A O 1
ATOM 1462 N N . SER A 1 179 ? -7.168 6.084 -18.104 1.00 89.81 179 SER A N 1
ATOM 1463 C CA . SER A 1 179 ? -8.147 7.027 -17.557 1.00 89.81 179 SER A CA 1
ATOM 1464 C C . SER A 1 179 ? -8.726 6.487 -16.252 1.00 89.81 179 SER A C 1
ATOM 1466 O O . SER A 1 179 ? -8.887 7.223 -15.278 1.00 89.81 179 SER A O 1
ATOM 1468 N N . ILE A 1 180 ? -8.975 5.176 -16.202 1.00 90.94 180 ILE A N 1
ATOM 1469 C CA . ILE A 1 180 ? -9.432 4.467 -15.009 1.00 90.94 180 ILE A CA 1
ATOM 1470 C C . ILE A 1 180 ? -8.260 3.701 -14.404 1.00 90.94 180 ILE A C 1
ATOM 1472 O O . ILE A 1 180 ? -7.786 2.699 -14.942 1.00 90.94 180 ILE A O 1
ATOM 1476 N N . LEU A 1 181 ? -7.806 4.158 -13.238 1.00 92.25 181 LEU A N 1
ATOM 1477 C CA . LEU A 1 181 ? -6.751 3.487 -12.485 1.00 92.25 181 LEU A CA 1
ATOM 1478 C C . LEU A 1 181 ? -7.294 2.295 -11.674 1.00 92.25 181 LEU A C 1
ATOM 1480 O O . LEU A 1 181 ? -8.465 2.300 -11.275 1.00 92.25 181 LEU A O 1
ATOM 1484 N N . PRO A 1 182 ? -6.447 1.290 -11.379 1.00 95.00 182 PRO A N 1
ATOM 1485 C CA . PRO A 1 182 ? -6.844 0.166 -10.545 1.00 95.00 182 PRO A CA 1
ATOM 1486 C C . PRO A 1 182 ? -7.246 0.607 -9.130 1.00 95.00 182 PRO A C 1
ATOM 1488 O O . PRO A 1 182 ? -6.610 1.472 -8.517 1.00 95.00 182 PRO A O 1
ATOM 1491 N N . SER A 1 183 ? -8.270 -0.035 -8.565 1.00 95.38 183 SER A N 1
ATOM 1492 C CA . SER A 1 183 ? -8.711 0.226 -7.190 1.00 95.38 183 SER A CA 1
ATOM 1493 C C . SER A 1 183 ? -9.256 -1.011 -6.478 1.00 95.38 183 SER A C 1
ATOM 1495 O O . SER A 1 183 ? -9.897 -1.857 -7.098 1.00 95.38 183 SER A O 1
ATOM 1497 N N . VAL A 1 184 ? -9.080 -1.055 -5.159 1.00 96.62 184 VAL A N 1
ATOM 1498 C CA . VAL A 1 184 ? -9.743 -1.983 -4.235 1.00 96.62 184 VAL A CA 1
ATOM 1499 C C . VAL A 1 184 ? -10.851 -1.236 -3.503 1.00 96.62 184 VAL A C 1
ATOM 1501 O O . VAL A 1 184 ? -10.579 -0.219 -2.870 1.00 96.62 184 VAL A O 1
ATOM 1504 N N . THR A 1 185 ? -12.083 -1.728 -3.557 1.00 97.31 185 THR A N 1
ATOM 1505 C CA . THR A 1 185 ? -13.208 -1.186 -2.788 1.00 97.31 185 THR A CA 1
ATOM 1506 C C . THR A 1 185 ? -13.717 -2.233 -1.809 1.00 97.31 185 THR A C 1
ATOM 1508 O O . THR A 1 185 ? -14.061 -3.342 -2.219 1.00 97.31 185 THR A O 1
ATOM 1511 N N . LEU A 1 186 ? -13.754 -1.873 -0.527 1.00 97.94 186 LEU A N 1
ATOM 1512 C CA . LEU A 1 186 ? -14.320 -2.689 0.545 1.00 97.94 186 LEU A CA 1
ATOM 1513 C C . LEU A 1 186 ? -15.774 -2.279 0.785 1.00 97.94 186 LEU A C 1
ATOM 1515 O O . LEU A 1 186 ? -16.067 -1.085 0.886 1.00 97.94 186 LEU A O 1
ATOM 1519 N N . TYR A 1 187 ? -16.652 -3.264 0.921 1.00 97.75 187 TYR A N 1
ATOM 1520 C CA . TYR A 1 187 ? -18.059 -3.093 1.256 1.00 97.75 187 TYR A CA 1
ATOM 1521 C C . TYR A 1 187 ? -18.388 -3.876 2.526 1.00 97.75 187 TYR A C 1
ATOM 1523 O O . TYR A 1 187 ? -17.914 -5.001 2.681 1.00 97.75 187 TYR A O 1
ATOM 1531 N N . ALA A 1 188 ? -19.225 -3.309 3.393 1.00 97.19 188 ALA A N 1
ATOM 1532 C CA . ALA A 1 188 ? -19.983 -4.091 4.364 1.00 97.19 188 ALA A CA 1
ATOM 1533 C C . ALA A 1 188 ? -21.228 -4.662 3.679 1.00 97.19 188 ALA A C 1
ATOM 1535 O O . ALA A 1 188 ? -21.864 -3.971 2.876 1.00 97.19 188 ALA A O 1
ATOM 1536 N N . VAL A 1 189 ? -21.584 -5.897 4.010 1.00 96.44 189 VAL A N 1
ATOM 1537 C CA . VAL A 1 189 ? -22.868 -6.496 3.642 1.00 96.44 189 VAL A CA 1
ATOM 1538 C C . VAL A 1 189 ? -23.790 -6.354 4.847 1.00 96.44 189 VAL A C 1
ATOM 1540 O O . VAL A 1 189 ? -23.493 -6.847 5.932 1.00 96.44 189 VAL A O 1
ATOM 1543 N N . HIS A 1 190 ? -24.883 -5.615 4.680 1.00 94.94 190 HIS A N 1
ATOM 1544 C CA . HIS A 1 190 ? -25.839 -5.363 5.754 1.00 94.94 190 HIS A CA 1
ATOM 1545 C C . HIS A 1 190 ? -27.256 -5.293 5.186 1.00 94.94 190 HIS A C 1
ATOM 1547 O O . HIS A 1 190 ? -27.508 -4.536 4.247 1.00 94.94 190 HIS A O 1
ATOM 1553 N N . ASN A 1 191 ? -28.174 -6.101 5.728 1.00 93.31 191 ASN A N 1
ATOM 1554 C CA . ASN A 1 191 ? -29.568 -6.214 5.274 1.00 93.31 191 ASN A CA 1
ATOM 1555 C C . ASN A 1 191 ? -29.692 -6.397 3.746 1.00 93.31 191 ASN A C 1
ATOM 1557 O O . ASN A 1 191 ? -30.479 -5.720 3.086 1.00 93.31 191 ASN A O 1
ATOM 1561 N N . GLY A 1 192 ? -28.846 -7.257 3.165 1.00 90.94 192 GLY A N 1
ATOM 1562 C CA . GLY A 1 192 ? -28.808 -7.528 1.721 1.00 90.94 192 GLY A CA 1
ATOM 1563 C C . GLY A 1 192 ? -28.233 -6.398 0.855 1.00 90.94 192 GLY A C 1
ATOM 1564 O O . GLY A 1 192 ? -28.264 -6.488 -0.370 1.00 90.94 192 GLY A O 1
ATOM 1565 N N . ARG A 1 193 ? -27.701 -5.324 1.454 1.00 92.62 193 ARG A N 1
ATOM 1566 C CA . ARG A 1 193 ? -27.132 -4.170 0.739 1.00 92.62 193 ARG A CA 1
ATOM 1567 C C . ARG A 1 193 ? -25.619 -4.114 0.914 1.00 92.62 193 ARG A C 1
ATOM 1569 O O . ARG A 1 193 ? -25.094 -4.375 1.992 1.00 92.62 193 ARG A O 1
ATOM 1576 N N . HIS A 1 194 ? -24.920 -3.710 -0.146 1.00 93.94 194 HIS A N 1
ATOM 1577 C CA . HIS A 1 194 ? -23.484 -3.439 -0.104 1.00 93.94 194 HIS A CA 1
ATOM 1578 C C . HIS A 1 194 ? -23.237 -1.967 0.237 1.00 93.94 194 HIS A C 1
ATOM 1580 O O . HIS A 1 194 ? -23.452 -1.085 -0.597 1.00 93.94 194 HIS A O 1
ATOM 1586 N N . ILE A 1 195 ? -22.756 -1.702 1.448 1.00 94.12 195 ILE A N 1
ATOM 1587 C CA . ILE A 1 195 ? -22.410 -0.360 1.923 1.00 94.12 195 ILE A CA 1
ATOM 1588 C C . ILE A 1 195 ? -20.918 -0.130 1.655 1.00 94.12 195 ILE A C 1
ATOM 1590 O O . ILE A 1 195 ? -20.086 -0.793 2.276 1.00 94.12 195 ILE A O 1
ATOM 1594 N N . PRO A 1 196 ? -20.535 0.764 0.727 1.00 94.31 196 PRO A N 1
ATOM 1595 C CA . PRO A 1 196 ? -19.129 1.010 0.434 1.00 94.31 196 PRO A CA 1
ATOM 1596 C C . PRO A 1 196 ? -18.447 1.724 1.606 1.00 94.31 196 PRO A C 1
ATOM 1598 O O . PRO A 1 196 ? -18.888 2.793 2.029 1.00 94.31 196 PRO A O 1
ATOM 1601 N N . LEU A 1 197 ? -17.346 1.150 2.091 1.00 95.44 197 LEU A N 1
ATOM 1602 C CA . LEU A 1 197 ? -16.609 1.667 3.242 1.00 95.44 197 LEU A CA 1
ATOM 1603 C C . LEU A 1 197 ? -15.383 2.480 2.812 1.00 95.44 197 LEU A C 1
ATOM 1605 O O . LEU A 1 197 ? -15.214 3.626 3.207 1.00 95.44 197 LEU A O 1
ATOM 1609 N N . ALA A 1 198 ? -14.534 1.906 1.959 1.00 95.31 198 ALA A N 1
ATOM 1610 C CA . ALA A 1 198 ? -13.298 2.547 1.511 1.00 95.31 198 ALA A CA 1
ATOM 1611 C C . ALA A 1 198 ? -12.955 2.152 0.075 1.00 95.31 198 ALA A C 1
ATOM 1613 O O . ALA A 1 198 ? -13.182 1.013 -0.340 1.00 95.31 198 ALA A O 1
ATOM 1614 N N . ARG A 1 199 ? -12.350 3.079 -0.671 1.00 95.31 199 ARG A N 1
ATOM 1615 C CA . ARG A 1 199 ? -11.794 2.870 -2.010 1.00 95.31 199 ARG A CA 1
ATOM 1616 C C . ARG A 1 199 ? -10.311 3.235 -2.024 1.00 95.31 199 ARG A C 1
ATOM 1618 O O . ARG A 1 199 ? -9.926 4.395 -1.960 1.00 95.31 199 ARG A O 1
ATOM 1625 N N . MET A 1 200 ? -9.467 2.230 -2.186 1.00 94.88 200 MET A N 1
ATOM 1626 C CA . MET A 1 200 ? -8.014 2.359 -2.150 1.00 94.88 200 MET A CA 1
ATOM 1627 C C . MET A 1 200 ? -7.438 2.212 -3.559 1.00 94.88 200 MET A C 1
ATOM 1629 O O . MET A 1 200 ? -7.782 1.276 -4.279 1.00 94.88 200 MET A O 1
ATOM 1633 N N . GLY A 1 201 ? -6.542 3.116 -3.959 1.00 93.56 201 GLY A N 1
ATOM 1634 C CA . GLY A 1 201 ? -5.759 2.941 -5.186 1.00 93.56 201 GLY A CA 1
ATOM 1635 C C . GLY A 1 201 ? -4.846 1.716 -5.082 1.00 93.56 201 GLY A C 1
ATOM 1636 O O . GLY A 1 201 ? -4.297 1.445 -4.010 1.00 93.56 201 GLY A O 1
ATOM 1637 N N . THR A 1 202 ? -4.693 0.971 -6.177 1.00 95.44 202 THR A N 1
ATOM 1638 C CA . THR A 1 202 ? -3.874 -0.247 -6.201 1.00 95.44 202 THR A CA 1
ATOM 1639 C C . THR A 1 202 ? -3.131 -0.434 -7.523 1.00 95.44 202 THR A C 1
ATOM 1641 O O . THR A 1 202 ? -3.179 0.416 -8.407 1.00 95.44 202 THR A O 1
ATOM 1644 N N . THR A 1 203 ? -2.422 -1.552 -7.660 1.00 95.19 203 THR A N 1
ATOM 1645 C CA . THR A 1 203 ? -1.813 -1.995 -8.916 1.00 95.19 203 THR A CA 1
ATOM 1646 C C . THR A 1 203 ? -2.633 -3.087 -9.585 1.00 95.19 203 THR A C 1
ATOM 1648 O O . THR A 1 203 ? -3.375 -3.823 -8.935 1.00 95.19 203 THR A O 1
ATOM 1651 N N . ALA A 1 204 ? -2.414 -3.234 -10.885 1.00 93.75 204 ALA A N 1
ATOM 1652 C CA . ALA A 1 204 ? -2.845 -4.376 -11.671 1.00 93.75 204 ALA A CA 1
ATOM 1653 C C . ALA A 1 204 ? -1.652 -4.970 -12.427 1.00 93.75 204 ALA A C 1
ATOM 1655 O O . ALA A 1 204 ? -0.612 -4.315 -12.577 1.00 93.75 204 ALA A O 1
ATOM 1656 N N . GLY A 1 205 ? -1.829 -6.203 -12.892 1.00 93.25 205 GLY A N 1
ATOM 1657 C CA . GLY A 1 205 ? -0.903 -6.864 -13.799 1.00 93.25 205 GLY A CA 1
ATOM 1658 C C . GLY A 1 205 ? -0.646 -6.082 -15.089 1.00 93.25 205 GLY A C 1
ATOM 1659 O O . GLY A 1 205 ? -1.462 -5.258 -15.499 1.00 93.25 205 GLY A O 1
ATOM 1660 N N . GLY A 1 206 ? 0.496 -6.335 -15.721 1.00 93.50 206 GLY A N 1
ATOM 1661 C CA . GLY A 1 206 ? 0.899 -5.695 -16.972 1.00 93.50 206 GLY A CA 1
ATOM 1662 C C . GLY A 1 206 ? 2.186 -6.293 -17.537 1.00 93.50 206 GLY A C 1
ATOM 1663 O O . GLY A 1 206 ? 2.618 -7.364 -17.113 1.00 93.50 206 GLY A O 1
ATOM 1664 N N . TRP A 1 207 ? 2.820 -5.589 -18.473 1.00 93.38 207 TRP A N 1
ATOM 1665 C CA . TRP A 1 207 ? 4.119 -5.965 -19.040 1.00 93.38 207 TRP A CA 1
ATOM 1666 C C . TRP A 1 207 ? 5.238 -5.894 -17.999 1.00 93.38 207 TRP A C 1
ATOM 1668 O O . TRP A 1 207 ? 5.408 -4.856 -17.357 1.00 93.38 207 TRP A O 1
ATOM 1678 N N . GLN A 1 208 ? 5.980 -6.987 -17.815 1.00 91.44 208 GLN A N 1
ATOM 1679 C CA . GLN A 1 208 ? 7.102 -7.110 -16.876 1.00 91.44 208 GLN A CA 1
ATOM 1680 C C . GLN A 1 208 ? 8.354 -7.634 -17.588 1.00 91.44 208 GLN A C 1
ATOM 1682 O O . GLN A 1 208 ? 8.250 -8.306 -18.610 1.00 91.44 208 GLN A O 1
ATOM 1687 N N . GLU A 1 209 ? 9.524 -7.332 -17.028 1.00 90.75 209 GLU A N 1
ATOM 1688 C CA . GLU A 1 209 ? 10.805 -7.907 -17.444 1.00 90.75 209 GLU A CA 1
ATOM 1689 C C . GLU A 1 209 ? 11.022 -9.265 -16.746 1.00 90.75 209 GLU A C 1
ATOM 1691 O O . GLU A 1 209 ? 10.945 -9.333 -15.521 1.00 90.75 209 GLU A O 1
ATOM 1696 N N . GLU A 1 210 ? 11.317 -10.326 -17.500 1.00 87.06 210 GLU A N 1
ATOM 1697 C CA . GLU A 1 210 ? 11.615 -11.680 -16.998 1.00 87.06 210 GLU A CA 1
ATOM 1698 C C . GLU A 1 210 ? 13.049 -12.083 -17.329 1.00 87.06 210 GLU A C 1
ATOM 1700 O O . GLU A 1 210 ? 13.489 -11.862 -18.456 1.00 87.06 210 GLU A O 1
ATOM 1705 N N . TYR A 1 211 ? 13.754 -12.717 -16.385 1.00 84.62 211 TYR A N 1
ATOM 1706 C CA . TYR A 1 211 ? 15.094 -13.258 -16.615 1.00 84.62 211 TYR A CA 1
ATOM 1707 C C . TYR A 1 211 ? 15.036 -14.753 -16.939 1.00 84.62 211 TYR A C 1
ATOM 1709 O O . TYR A 1 211 ? 14.589 -15.553 -16.115 1.00 84.62 211 TYR A O 1
ATOM 1717 N N . ILE A 1 212 ? 15.458 -15.122 -18.146 1.00 83.38 212 ILE A N 1
ATOM 1718 C CA . ILE A 1 212 ? 15.414 -16.488 -18.686 1.00 83.38 212 ILE A CA 1
ATOM 1719 C C . ILE A 1 212 ? 16.702 -16.709 -19.480 1.00 83.38 212 ILE A C 1
ATOM 1721 O O . ILE A 1 212 ? 17.071 -15.841 -20.265 1.00 83.38 212 ILE A O 1
ATOM 1725 N N . GLU A 1 213 ? 17.396 -17.830 -19.249 1.00 81.06 213 GLU A N 1
ATOM 1726 C CA . GLU A 1 213 ? 18.623 -18.211 -19.985 1.00 81.06 213 GLU A CA 1
ATOM 1727 C C . GLU A 1 213 ? 19.657 -17.075 -20.064 1.00 81.06 213 GLU A C 1
ATOM 1729 O O . GLU A 1 213 ? 20.228 -16.745 -21.100 1.00 81.06 213 GLU A O 1
ATOM 1734 N N . ASN A 1 214 ? 19.877 -16.424 -18.925 1.00 78.75 214 ASN A N 1
ATOM 1735 C CA . ASN A 1 214 ? 20.767 -15.279 -18.768 1.00 78.75 214 ASN A CA 1
ATOM 1736 C C . ASN A 1 214 ? 20.405 -14.012 -19.567 1.00 78.75 214 ASN A C 1
ATOM 1738 O O . ASN A 1 214 ? 21.199 -13.069 -19.635 1.00 78.75 214 ASN A O 1
ATOM 1742 N N . GLN A 1 215 ? 19.189 -13.941 -20.105 1.00 83.75 215 GLN A N 1
ATOM 1743 C CA . GLN A 1 215 ? 18.679 -12.832 -20.907 1.00 83.75 215 GLN A CA 1
ATOM 1744 C C . GLN A 1 215 ? 17.386 -12.268 -20.308 1.00 83.75 215 GLN A C 1
ATOM 1746 O O . GLN A 1 215 ? 16.759 -12.882 -19.451 1.00 83.75 215 GLN A O 1
ATOM 1751 N N . ILE A 1 216 ? 17.018 -11.042 -20.697 1.00 87.12 216 ILE A N 1
ATOM 1752 C CA . ILE A 1 216 ? 15.805 -10.381 -20.179 1.00 87.12 216 ILE A CA 1
ATOM 1753 C C . ILE A 1 216 ? 14.807 -10.258 -21.314 1.00 87.12 216 ILE A C 1
ATOM 1755 O O . ILE A 1 216 ? 15.159 -9.673 -22.332 1.00 87.12 216 ILE A O 1
ATOM 1759 N N . TYR A 1 217 ? 13.587 -10.730 -21.102 1.00 91.31 217 TYR A N 1
ATOM 1760 C CA . TYR A 1 217 ? 12.457 -10.637 -22.026 1.00 91.31 217 TYR A CA 1
ATOM 1761 C C . TYR A 1 217 ? 11.332 -9.807 -21.418 1.00 91.31 217 TYR A C 1
ATOM 1763 O O . TYR A 1 217 ? 11.310 -9.570 -20.212 1.00 91.31 217 TYR A O 1
ATOM 1771 N N . LEU A 1 218 ? 10.365 -9.403 -22.234 1.00 93.00 218 LEU A N 1
ATOM 1772 C CA . LEU A 1 218 ? 9.078 -8.898 -21.778 1.00 93.00 218 LEU A CA 1
ATOM 1773 C C . LEU A 1 218 ? 8.060 -10.032 -21.724 1.00 93.00 218 LEU A C 1
ATOM 1775 O O . LEU A 1 218 ? 7.975 -10.852 -22.633 1.00 93.00 218 LEU A O 1
ATOM 1779 N N . LYS A 1 219 ? 7.245 -10.042 -20.672 1.00 93.75 219 LYS A N 1
ATOM 1780 C CA . LYS A 1 219 ? 6.096 -10.937 -20.544 1.00 93.75 219 LYS A CA 1
ATOM 1781 C C . LYS A 1 219 ? 4.906 -10.188 -19.975 1.00 93.75 219 LYS A C 1
ATOM 1783 O O . LYS A 1 219 ? 5.044 -9.435 -19.006 1.00 93.75 219 LYS A O 1
ATOM 1788 N N . TYR A 1 220 ? 3.725 -10.417 -20.537 1.00 94.00 220 TYR A N 1
ATOM 1789 C CA . TYR A 1 220 ? 2.503 -9.898 -19.947 1.00 94.00 220 TYR A CA 1
ATOM 1790 C C . TYR A 1 220 ? 2.093 -10.761 -18.745 1.00 94.00 220 TYR A C 1
ATOM 1792 O O . TYR A 1 220 ? 1.856 -11.962 -18.870 1.00 94.00 220 TYR A O 1
ATOM 1800 N N . LYS A 1 221 ? 1.997 -10.154 -17.559 1.00 92.75 221 LYS A N 1
ATOM 1801 C CA . LYS A 1 221 ? 1.568 -10.819 -16.318 1.00 92.75 221 LYS A CA 1
ATOM 1802 C C . LYS A 1 221 ? 0.300 -10.164 -15.789 1.00 92.75 221 LYS A C 1
ATOM 1804 O O . LYS A 1 221 ? 0.366 -9.226 -14.999 1.00 92.75 221 LYS A O 1
ATOM 1809 N N . GLY A 1 222 ? -0.850 -10.647 -16.258 1.00 92.50 222 GLY A N 1
ATOM 1810 C CA . GLY A 1 222 ? -2.169 -10.118 -15.909 1.00 92.50 222 GLY A CA 1
ATOM 1811 C C . GLY A 1 222 ? -2.612 -10.435 -14.477 1.00 92.50 222 GLY A C 1
ATOM 1812 O O . GLY A 1 222 ? -2.170 -11.404 -13.865 1.00 92.50 222 GLY A O 1
ATOM 1813 N N . SER A 1 223 ? -3.518 -9.615 -13.946 1.00 93.38 223 SER A N 1
ATOM 1814 C CA . SER A 1 223 ? -4.270 -9.957 -12.733 1.00 93.38 223 SER A CA 1
ATOM 1815 C C . SER A 1 223 ? -5.317 -11.032 -13.041 1.00 93.38 223 SER A C 1
ATOM 1817 O O . SER A 1 223 ? -5.912 -11.030 -14.118 1.00 93.38 223 SER A O 1
ATOM 1819 N N . ASP A 1 224 ? -5.577 -11.920 -12.085 1.00 91.62 224 ASP A N 1
ATOM 1820 C CA . ASP A 1 224 ? -6.528 -13.021 -12.255 1.00 91.62 224 ASP A CA 1
ATOM 1821 C C . ASP A 1 224 ? -7.979 -12.546 -12.046 1.00 91.62 224 ASP A C 1
ATOM 1823 O O . ASP A 1 224 ? -8.403 -12.247 -10.926 1.00 91.62 224 ASP A O 1
ATOM 1827 N N . LEU A 1 225 ? -8.737 -12.453 -13.141 1.00 93.31 225 LEU A N 1
ATOM 1828 C CA . LEU A 1 225 ? -10.107 -11.936 -13.162 1.00 93.31 225 LEU A CA 1
ATOM 1829 C C . LEU A 1 225 ? -11.127 -12.921 -12.561 1.00 93.31 225 LEU A C 1
ATOM 1831 O O . LEU A 1 225 ? -10.880 -14.117 -12.425 1.00 93.31 225 LEU A O 1
ATOM 1835 N N . GLY A 1 226 ? -12.312 -12.416 -12.217 1.00 94.44 226 GLY A N 1
ATOM 1836 C CA . GLY A 1 226 ? -13.435 -13.233 -11.754 1.00 94.44 226 GLY A CA 1
ATOM 1837 C C . GLY A 1 226 ? -13.522 -13.377 -10.229 1.00 94.44 226 GLY A C 1
ATOM 1838 O O . GLY A 1 226 ? -12.957 -12.558 -9.496 1.00 94.44 226 GLY A O 1
ATOM 1839 N N . PRO A 1 227 ? -14.301 -14.359 -9.738 1.00 95.00 227 PRO A N 1
ATOM 1840 C CA . PRO A 1 227 ? -14.480 -14.584 -8.308 1.00 95.00 227 PRO A CA 1
ATOM 1841 C C . PRO A 1 227 ? -13.186 -15.101 -7.670 1.00 95.00 227 PRO A C 1
ATOM 1843 O O . PRO A 1 227 ? -12.466 -15.896 -8.279 1.00 95.00 227 PRO A O 1
ATOM 1846 N N . LYS A 1 228 ? -12.900 -14.616 -6.462 1.00 95.38 228 LYS A N 1
ATOM 1847 C CA . LYS A 1 228 ? -11.799 -15.023 -5.575 1.00 95.38 228 LYS A CA 1
ATOM 1848 C C . LYS A 1 228 ? -12.275 -14.901 -4.129 1.00 95.38 228 LYS A C 1
ATOM 1850 O O . LYS A 1 228 ? -13.307 -14.284 -3.871 1.00 95.38 228 LYS A O 1
ATOM 1855 N N . GLU A 1 229 ? -11.487 -15.399 -3.191 1.00 95.81 229 GLU A N 1
ATOM 1856 C CA . GLU A 1 229 ? -11.764 -15.284 -1.761 1.00 95.81 229 GLU A CA 1
ATOM 1857 C C . GLU A 1 229 ? -10.507 -14.852 -1.009 1.00 95.81 229 GLU A C 1
ATOM 1859 O O . GLU A 1 229 ? -9.399 -15.298 -1.314 1.00 95.81 229 GLU A O 1
ATOM 1864 N N . TRP A 1 230 ? -10.678 -13.991 -0.005 1.00 97.44 230 TRP A N 1
ATOM 1865 C CA . TRP A 1 230 ? -9.681 -13.782 1.039 1.00 97.44 230 TRP A CA 1
ATOM 1866 C C . TRP A 1 230 ? -9.980 -14.773 2.154 1.00 97.44 230 TRP A C 1
ATOM 1868 O O . TRP A 1 230 ? -10.648 -14.448 3.136 1.00 97.44 230 TRP A O 1
ATOM 1878 N N . LYS A 1 231 ? -9.482 -15.999 1.980 1.00 95.94 231 LYS A N 1
ATOM 1879 C CA . LYS A 1 231 ? -9.520 -17.025 3.024 1.00 95.94 231 LYS A CA 1
ATOM 1880 C C . LYS A 1 231 ? -8.424 -16.824 4.064 1.00 95.94 231 LYS A C 1
ATOM 1882 O O . LYS A 1 231 ? -8.641 -17.088 5.237 1.00 95.94 231 LYS A O 1
ATOM 1887 N N . PHE A 1 232 ? -7.261 -16.315 3.658 1.00 97.50 232 PHE A N 1
ATOM 1888 C CA . PHE A 1 232 ? -6.119 -16.138 4.552 1.00 97.50 232 PHE A CA 1
ATOM 1889 C C . PHE A 1 232 ? -5.610 -14.699 4.543 1.00 97.50 232 PHE A C 1
ATOM 1891 O O . PHE A 1 232 ? -5.276 -14.155 3.485 1.00 97.50 232 PHE A O 1
ATOM 1898 N N . ILE A 1 233 ? -5.489 -14.119 5.736 1.00 98.25 233 ILE A N 1
ATOM 1899 C CA . ILE A 1 233 ? -4.725 -12.898 6.001 1.00 98.25 233 ILE A CA 1
ATOM 1900 C C . ILE A 1 233 ? -3.399 -13.310 6.641 1.00 98.25 233 ILE A C 1
ATOM 1902 O O . ILE A 1 233 ? -3.364 -14.117 7.567 1.00 98.25 233 ILE A O 1
ATOM 1906 N N . VAL A 1 234 ? -2.297 -12.744 6.158 1.00 98.06 234 VAL A N 1
ATOM 1907 C CA . VAL A 1 234 ? -0.947 -13.048 6.631 1.00 98.06 234 VAL A CA 1
ATOM 1908 C C . VAL A 1 234 ? -0.280 -11.774 7.130 1.00 98.06 234 VAL A C 1
ATOM 1910 O O . VAL A 1 234 ? -0.086 -10.817 6.376 1.00 98.06 234 VAL A O 1
ATOM 1913 N N . GLY A 1 235 ? 0.086 -11.775 8.409 1.00 97.44 235 GLY A N 1
ATOM 1914 C CA . GLY A 1 235 ? 0.950 -10.769 9.016 1.00 97.44 235 GLY A CA 1
ATOM 1915 C C . GLY A 1 235 ? 2.421 -11.119 8.818 1.00 97.44 235 GLY A C 1
ATOM 1916 O O . GLY A 1 235 ? 2.791 -12.293 8.856 1.00 97.44 235 GLY A O 1
ATOM 1917 N N . ALA A 1 236 ? 3.259 -10.100 8.617 1.00 95.19 236 ALA A N 1
ATOM 1918 C CA . ALA A 1 236 ? 4.696 -10.259 8.384 1.00 95.19 236 ALA A CA 1
ATOM 1919 C C . ALA A 1 236 ? 5.011 -11.288 7.268 1.00 95.19 236 ALA A C 1
ATOM 1921 O O . ALA A 1 236 ? 5.716 -12.272 7.507 1.00 95.19 236 ALA A O 1
ATOM 1922 N N . PRO A 1 237 ? 4.462 -11.107 6.052 1.00 96.00 237 PRO A N 1
ATOM 1923 C CA . PRO A 1 237 ? 4.640 -12.070 4.979 1.00 96.00 237 PRO A CA 1
ATOM 1924 C C . PRO A 1 237 ? 6.075 -12.090 4.446 1.00 96.00 237 PRO A C 1
ATOM 1926 O O . PRO A 1 237 ? 6.764 -11.064 4.387 1.00 96.00 237 PRO A O 1
ATOM 1929 N N . VAL A 1 238 ? 6.484 -13.270 3.988 1.00 94.81 238 VAL A N 1
ATOM 1930 C CA . VAL A 1 238 ? 7.762 -13.496 3.310 1.00 94.81 238 VAL A CA 1
ATOM 1931 C C . VAL A 1 238 ? 7.517 -13.706 1.821 1.00 94.81 238 VAL A C 1
ATOM 1933 O O . VAL A 1 238 ? 6.602 -14.428 1.421 1.00 94.81 238 VAL A O 1
ATOM 1936 N N . TRP A 1 239 ? 8.319 -13.045 0.995 1.00 93.06 239 TRP A N 1
ATOM 1937 C CA . TRP A 1 239 ? 8.328 -13.224 -0.447 1.00 93.06 239 TRP A CA 1
ATOM 1938 C C . TRP A 1 239 ? 9.357 -14.279 -0.841 1.00 93.06 239 TRP A C 1
ATOM 1940 O O . TRP A 1 239 ? 10.550 -14.126 -0.583 1.00 93.06 239 TRP A O 1
ATOM 1950 N N . PHE A 1 240 ? 8.871 -15.330 -1.496 1.00 91.75 240 PHE A N 1
ATOM 1951 C CA . PHE A 1 240 ? 9.684 -16.364 -2.122 1.00 91.75 240 PHE A CA 1
ATOM 1952 C C . PHE A 1 240 ? 9.862 -15.988 -3.599 1.00 91.75 240 PHE A C 1
ATOM 1954 O O . PHE A 1 240 ? 8.906 -16.119 -4.371 1.00 91.75 240 PHE A O 1
ATOM 1961 N N . PRO A 1 241 ? 11.019 -15.436 -3.999 1.00 87.75 241 PRO A N 1
ATOM 1962 C CA . PRO A 1 241 ? 11.216 -14.979 -5.364 1.00 87.75 241 PRO A CA 1
ATOM 1963 C C . PRO A 1 241 ? 11.201 -16.168 -6.336 1.00 87.75 241 PRO A C 1
ATOM 1965 O O . PRO A 1 241 ? 11.855 -17.179 -6.066 1.00 87.75 241 PRO A O 1
ATOM 1968 N N . PRO A 1 242 ? 10.491 -16.066 -7.475 1.00 84.38 242 PRO A N 1
ATOM 1969 C CA . PRO A 1 242 ? 10.566 -17.073 -8.527 1.00 84.38 242 PRO A CA 1
ATOM 1970 C C . PRO A 1 242 ? 12.002 -17.268 -9.039 1.00 84.38 242 PRO A C 1
ATOM 1972 O O . PRO A 1 242 ? 12.771 -16.301 -9.032 1.00 84.38 242 PRO A O 1
ATOM 1975 N N . PRO A 1 243 ? 12.347 -18.451 -9.580 1.00 81.19 243 PRO A N 1
ATOM 1976 C CA . PRO A 1 243 ? 13.652 -18.690 -10.205 1.00 81.19 243 PRO A CA 1
ATOM 1977 C C . PRO A 1 243 ? 13.993 -17.710 -11.341 1.00 81.19 243 PRO A C 1
ATOM 1979 O O . PRO A 1 243 ? 15.157 -17.391 -11.541 1.00 81.19 243 PRO A O 1
ATOM 1982 N N . THR A 1 244 ? 12.983 -17.173 -12.037 1.00 80.94 244 THR A N 1
ATOM 1983 C CA . THR A 1 244 ? 13.141 -16.188 -13.128 1.00 80.94 244 THR A CA 1
ATOM 1984 C C . THR A 1 244 ? 13.353 -14.747 -12.646 1.00 80.94 244 THR A C 1
ATOM 1986 O O . THR A 1 244 ? 13.355 -13.811 -13.449 1.00 80.94 244 THR A O 1
ATOM 1989 N N . THR A 1 245 ? 13.499 -14.531 -11.333 1.00 83.50 245 THR A N 1
ATOM 1990 C CA . THR A 1 245 ? 13.738 -13.194 -10.773 1.00 83.50 245 THR A CA 1
ATOM 1991 C C . THR A 1 245 ? 15.149 -12.721 -11.134 1.00 83.50 245 THR A C 1
ATOM 1993 O O . THR A 1 245 ? 16.114 -13.413 -10.803 1.00 83.50 245 THR A O 1
ATOM 1996 N N . PRO A 1 246 ? 15.316 -11.530 -11.738 1.00 80.88 246 PRO A N 1
ATOM 1997 C CA . PRO A 1 246 ? 16.637 -11.001 -12.056 1.00 80.88 246 PRO A CA 1
ATOM 1998 C C . PRO A 1 246 ? 17.541 -10.881 -10.808 1.00 80.88 246 PRO A C 1
ATOM 2000 O O . PRO A 1 246 ? 17.107 -10.319 -9.797 1.00 80.88 246 PRO A O 1
ATOM 2003 N N . PRO A 1 247 ? 18.827 -11.291 -10.861 1.00 82.44 247 PRO A N 1
ATOM 2004 C CA . PRO A 1 247 ? 19.736 -11.211 -9.709 1.00 82.44 247 PRO A CA 1
ATOM 2005 C C . PRO A 1 247 ? 19.863 -9.809 -9.093 1.00 82.44 247 PRO A C 1
ATOM 2007 O O . PRO A 1 247 ? 19.957 -9.671 -7.872 1.00 82.44 247 PRO A O 1
ATOM 2010 N N . ARG A 1 248 ? 19.786 -8.753 -9.917 1.00 83.38 248 ARG A N 1
ATOM 2011 C CA . ARG A 1 248 ? 19.815 -7.345 -9.469 1.00 83.38 248 ARG A CA 1
ATOM 2012 C C . ARG A 1 248 ? 18.691 -6.978 -8.489 1.00 83.38 248 ARG A C 1
ATOM 2014 O O . ARG A 1 248 ? 18.825 -6.006 -7.752 1.00 83.38 248 ARG A O 1
ATOM 2021 N N . ASP A 1 249 ? 17.593 -7.733 -8.478 1.00 84.62 249 ASP A N 1
ATOM 2022 C CA . ASP A 1 249 ? 16.460 -7.496 -7.578 1.00 84.62 249 ASP A CA 1
ATOM 2023 C C . ASP A 1 249 ? 16.643 -8.189 -6.218 1.00 84.62 249 ASP A C 1
ATOM 2025 O O . ASP A 1 249 ? 16.021 -7.793 -5.226 1.00 84.62 249 ASP A O 1
ATOM 2029 N N . LEU A 1 250 ? 17.538 -9.180 -6.152 1.00 88.06 250 LEU A N 1
ATOM 2030 C CA . LEU A 1 250 ? 17.828 -9.992 -4.967 1.00 88.06 250 LEU A CA 1
ATOM 2031 C C . LEU A 1 250 ? 19.141 -9.605 -4.277 1.00 88.06 250 LEU A C 1
ATOM 2033 O O . LEU A 1 250 ? 19.345 -9.942 -3.107 1.00 88.06 250 LEU A O 1
ATOM 2037 N N . ILE A 1 251 ? 20.014 -8.880 -4.974 1.00 89.12 251 ILE A N 1
ATOM 2038 C CA . ILE A 1 251 ? 21.359 -8.523 -4.522 1.00 89.12 251 ILE A CA 1
ATOM 2039 C C . ILE A 1 251 ? 21.488 -7.003 -4.429 1.00 89.12 251 ILE A C 1
ATOM 2041 O O . ILE A 1 251 ? 20.962 -6.254 -5.246 1.00 89.12 251 ILE A O 1
ATOM 2045 N N . THR A 1 252 ? 22.203 -6.537 -3.413 1.00 89.75 252 THR A N 1
ATOM 2046 C CA . THR A 1 252 ? 22.668 -5.153 -3.302 1.00 89.75 252 THR A CA 1
ATOM 2047 C C . THR A 1 252 ? 24.162 -5.149 -3.015 1.00 89.75 252 THR A C 1
ATOM 2049 O O . THR A 1 252 ? 24.709 -6.143 -2.543 1.00 89.75 252 THR A O 1
ATOM 2052 N N . TYR A 1 253 ? 24.830 -4.035 -3.286 1.00 87.31 253 TYR A N 1
ATOM 2053 C CA . TYR A 1 253 ? 26.244 -3.866 -2.974 1.00 87.31 253 TYR A CA 1
ATOM 2054 C C . TYR A 1 253 ? 26.395 -2.979 -1.744 1.00 87.31 253 TYR A C 1
ATOM 2056 O O . TYR A 1 253 ? 25.752 -1.932 -1.648 1.00 87.31 253 TYR A O 1
ATOM 2064 N N . THR A 1 254 ? 27.210 -3.417 -0.791 1.00 84.62 254 THR A N 1
ATOM 2065 C CA . THR A 1 254 ? 27.497 -2.679 0.444 1.00 84.62 254 THR A CA 1
ATOM 2066 C C . THR A 1 254 ? 28.990 -2.644 0.689 1.00 84.62 254 THR A C 1
ATOM 2068 O O . THR A 1 254 ? 29.687 -3.626 0.431 1.00 84.62 254 THR A O 1
ATOM 2071 N N . GLU A 1 255 ? 29.474 -1.535 1.227 1.00 85.88 255 GLU A N 1
ATOM 2072 C CA . GLU A 1 255 ? 30.858 -1.416 1.654 1.00 85.88 255 GLU A CA 1
ATOM 2073 C C . GLU A 1 255 ? 31.059 -2.184 2.967 1.00 85.88 255 GLU A C 1
ATOM 2075 O O . GLU A 1 255 ? 30.390 -1.931 3.968 1.00 85.88 255 GLU A O 1
ATOM 2080 N N . VAL A 1 256 ? 31.951 -3.172 2.952 1.00 78.44 256 VAL A N 1
ATOM 2081 C CA . VAL A 1 256 ? 32.296 -3.995 4.114 1.00 78.44 256 VAL A CA 1
ATOM 2082 C C . VAL A 1 256 ? 33.810 -3.968 4.251 1.00 78.44 256 VAL A C 1
ATOM 2084 O O . VAL A 1 256 ? 34.513 -4.554 3.425 1.00 78.44 256 VAL A O 1
ATOM 2087 N N . ARG A 1 257 ? 34.308 -3.291 5.297 1.00 81.25 257 ARG A N 1
ATOM 2088 C CA . ARG A 1 257 ? 35.748 -3.086 5.552 1.00 81.25 257 ARG A CA 1
ATOM 2089 C C . ARG A 1 257 ? 36.475 -2.458 4.346 1.00 81.25 257 ARG A C 1
ATOM 2091 O O . ARG A 1 257 ? 37.449 -3.016 3.854 1.00 81.25 257 ARG A O 1
ATOM 2098 N N . GLY A 1 258 ? 35.941 -1.354 3.817 1.00 83.88 258 GLY A N 1
ATOM 2099 C CA . GLY A 1 258 ? 36.534 -0.617 2.688 1.00 83.88 258 GLY A CA 1
ATOM 2100 C C . GLY A 1 258 ? 36.435 -1.306 1.320 1.00 83.88 258 GLY A C 1
ATOM 2101 O O . GLY A 1 258 ? 37.014 -0.828 0.351 1.00 83.88 258 GLY A O 1
ATOM 2102 N N . ARG A 1 259 ? 35.730 -2.444 1.207 1.00 83.69 259 ARG A N 1
ATOM 2103 C CA . ARG A 1 259 ? 35.510 -3.147 -0.069 1.00 83.69 259 ARG A CA 1
ATOM 2104 C C . ARG A 1 259 ? 34.025 -3.299 -0.365 1.00 83.69 259 ARG A C 1
ATOM 2106 O O . ARG A 1 259 ? 33.257 -3.755 0.483 1.00 83.69 259 ARG A O 1
ATOM 2113 N N . THR A 1 260 ? 33.629 -2.992 -1.595 1.00 86.12 260 THR A N 1
ATOM 2114 C CA . THR A 1 260 ? 32.265 -3.212 -2.085 1.00 86.12 260 THR A CA 1
ATOM 2115 C C . THR A 1 260 ? 32.000 -4.708 -2.235 1.00 86.12 260 THR A C 1
ATOM 2117 O O . THR A 1 260 ? 32.677 -5.394 -2.999 1.00 86.12 260 THR A O 1
ATOM 2120 N N . ARG A 1 261 ? 31.012 -5.235 -1.507 1.00 87.19 261 ARG A N 1
ATOM 2121 C CA . ARG A 1 261 ? 30.621 -6.652 -1.550 1.00 87.19 261 ARG A CA 1
ATOM 2122 C C . ARG A 1 261 ? 29.159 -6.807 -1.938 1.00 87.19 261 ARG A C 1
ATOM 2124 O O . ARG A 1 261 ? 28.309 -6.050 -1.474 1.00 87.19 261 ARG A O 1
ATOM 2131 N N . ALA A 1 262 ? 28.878 -7.819 -2.755 1.00 87.88 262 ALA A N 1
ATOM 2132 C CA . ALA A 1 262 ? 27.520 -8.261 -3.039 1.00 87.88 262 ALA A CA 1
ATOM 2133 C C . ALA A 1 262 ? 26.917 -8.930 -1.794 1.00 87.88 262 ALA A C 1
ATOM 2135 O O . ALA A 1 262 ? 27.523 -9.827 -1.205 1.00 87.88 262 ALA A O 1
ATOM 2136 N N . VAL A 1 263 ? 25.723 -8.497 -1.397 1.00 90.06 263 VAL A N 1
ATOM 2137 C CA . VAL A 1 263 ? 24.968 -9.045 -0.267 1.00 90.06 263 VAL A CA 1
ATOM 2138 C C . VAL A 1 263 ? 23.504 -9.248 -0.649 1.00 90.06 263 VAL A C 1
ATOM 2140 O O . VAL A 1 263 ? 22.950 -8.530 -1.483 1.00 90.06 263 VAL A O 1
ATOM 2143 N N . ILE A 1 264 ? 22.854 -10.226 -0.018 1.00 90.44 264 ILE A N 1
ATOM 2144 C CA . ILE A 1 264 ? 21.431 -10.508 -0.239 1.00 90.44 264 ILE A CA 1
ATOM 2145 C C . ILE A 1 264 ? 20.592 -9.358 0.312 1.00 90.44 264 ILE A C 1
ATOM 2147 O O . ILE A 1 264 ? 20.731 -8.951 1.470 1.00 90.44 264 ILE A O 1
ATOM 2151 N N . LYS A 1 265 ? 19.631 -8.900 -0.483 1.00 89.38 265 LYS A N 1
ATOM 2152 C CA . LYS A 1 265 ? 18.650 -7.886 -0.103 1.00 89.38 265 LYS A CA 1
ATOM 2153 C C . LYS A 1 265 ? 17.547 -8.482 0.784 1.00 89.38 265 LYS A C 1
ATOM 2155 O O . LYS A 1 265 ? 16.372 -8.500 0.421 1.00 89.38 265 LYS A O 1
ATOM 2160 N N . ARG A 1 266 ? 17.919 -8.961 1.980 1.00 88.44 266 ARG A N 1
ATOM 2161 C CA . ARG A 1 266 ? 17.017 -9.648 2.933 1.00 88.44 266 ARG A CA 1
ATOM 2162 C C . ARG A 1 266 ? 15.750 -8.851 3.245 1.00 88.44 266 ARG A C 1
ATOM 2164 O O . ARG A 1 266 ? 14.671 -9.417 3.374 1.00 88.44 266 ARG A O 1
ATOM 2171 N N . SER A 1 267 ? 15.872 -7.528 3.303 1.00 87.94 267 SER A N 1
ATOM 2172 C CA . SER A 1 267 ? 14.754 -6.623 3.559 1.00 87.94 267 SER A CA 1
ATOM 2173 C C . SER A 1 267 ? 13.648 -6.717 2.498 1.00 87.94 267 SER A C 1
ATOM 2175 O O . SER A 1 267 ? 12.483 -6.568 2.847 1.00 87.94 267 SER A O 1
ATOM 2177 N N . SER A 1 268 ? 13.980 -7.032 1.239 1.00 89.00 268 SER A N 1
ATOM 2178 C CA . SER A 1 268 ? 13.004 -7.244 0.160 1.00 89.00 268 SER A CA 1
ATOM 2179 C C . SER A 1 268 ? 12.322 -8.612 0.204 1.00 89.00 268 SER A C 1
ATOM 2181 O O . SER A 1 268 ? 11.203 -8.726 -0.291 1.00 89.00 268 SER A O 1
ATOM 2183 N N . LEU A 1 269 ? 12.950 -9.614 0.824 1.00 91.94 269 LEU A N 1
ATOM 2184 C CA . LEU A 1 269 ? 12.357 -10.938 1.052 1.00 91.94 269 LEU A CA 1
ATOM 2185 C C . LEU A 1 269 ? 11.381 -10.906 2.235 1.00 91.94 269 LEU A C 1
ATOM 2187 O O . LEU A 1 269 ? 10.298 -11.476 2.175 1.00 91.94 269 LEU A O 1
ATOM 2191 N N . GLY A 1 270 ? 11.728 -10.170 3.289 1.00 87.50 270 GLY A N 1
ATOM 2192 C CA . GLY A 1 270 ? 10.923 -10.066 4.500 1.00 87.50 270 GLY A CA 1
ATOM 2193 C C . GLY A 1 270 ? 11.152 -11.208 5.504 1.00 87.50 270 GLY A C 1
ATOM 2194 O O . GLY A 1 270 ? 11.989 -12.078 5.265 1.00 87.50 270 GLY A O 1
ATOM 2195 N N . PRO A 1 271 ? 10.445 -11.185 6.649 1.00 88.56 271 PRO A N 1
ATOM 2196 C CA . PRO A 1 271 ? 9.418 -10.207 7.014 1.00 88.56 271 PRO A CA 1
ATOM 2197 C C . PRO A 1 271 ? 10.013 -8.812 7.249 1.00 88.56 271 PRO A C 1
ATOM 2199 O O . PRO A 1 271 ? 10.979 -8.645 7.987 1.00 88.56 271 PRO A O 1
ATOM 2202 N N . SER A 1 272 ? 9.478 -7.787 6.583 1.00 89.62 272 SER A N 1
ATOM 2203 C CA . SER A 1 272 ? 9.952 -6.407 6.742 1.00 89.62 272 SER A CA 1
ATOM 2204 C C . SER A 1 272 ? 8.964 -5.424 6.132 1.00 89.62 272 SER A C 1
ATOM 2206 O O . SER A 1 272 ? 8.331 -5.727 5.123 1.00 89.62 272 SER A O 1
ATOM 2208 N N . TYR A 1 273 ? 8.911 -4.191 6.641 1.00 88.12 273 TYR A N 1
ATOM 2209 C CA . TYR A 1 273 ? 8.222 -3.112 5.926 1.00 88.12 273 TYR A CA 1
ATOM 2210 C C . TYR A 1 273 ? 8.824 -2.882 4.541 1.00 88.12 273 TYR A C 1
ATOM 2212 O O . TYR A 1 273 ? 8.130 -2.389 3.654 1.00 88.12 273 TYR A O 1
ATOM 2220 N N . ALA A 1 274 ? 10.100 -3.252 4.380 1.00 89.50 274 ALA A N 1
ATOM 2221 C CA . ALA A 1 274 ? 10.860 -3.145 3.155 1.00 89.50 274 ALA A CA 1
ATOM 2222 C C . ALA A 1 274 ? 10.567 -4.279 2.131 1.00 89.50 274 ALA A C 1
ATOM 2224 O O . ALA A 1 274 ? 11.108 -4.265 1.020 1.00 89.50 274 ALA A O 1
ATOM 2225 N N . SER A 1 275 ? 9.740 -5.261 2.517 1.00 91.81 275 SER A N 1
ATOM 2226 C CA . SER A 1 275 ? 9.456 -6.478 1.750 1.00 91.81 275 SER A CA 1
ATOM 2227 C C . SER A 1 275 ? 8.666 -6.190 0.475 1.00 91.81 275 SER A C 1
ATOM 2229 O O . SER A 1 275 ? 7.869 -5.245 0.414 1.00 91.81 275 SER A O 1
ATOM 2231 N N . ALA A 1 276 ? 8.823 -7.054 -0.530 1.00 90.19 276 ALA A N 1
ATOM 2232 C CA . ALA A 1 276 ? 7.971 -7.071 -1.715 1.00 90.19 276 ALA A CA 1
ATOM 2233 C C . ALA A 1 276 ? 6.476 -7.186 -1.356 1.00 90.19 276 ALA A C 1
ATOM 2235 O O . ALA A 1 276 ? 5.650 -6.548 -2.016 1.00 90.19 276 ALA A O 1
ATOM 2236 N N . TYR A 1 277 ? 6.147 -7.920 -0.283 1.00 93.62 277 TYR A N 1
ATOM 2237 C CA . TYR A 1 277 ? 4.788 -8.056 0.260 1.00 93.62 277 TYR A CA 1
ATOM 2238 C C . TYR A 1 277 ? 4.459 -7.101 1.417 1.00 93.62 277 TYR A C 1
ATOM 2240 O O . TYR A 1 277 ? 3.344 -7.130 1.943 1.00 93.62 277 TYR A O 1
ATOM 2248 N N . GLY A 1 278 ? 5.389 -6.222 1.797 1.00 94.38 278 GLY A N 1
ATOM 2249 C CA . GLY A 1 278 ? 5.188 -5.292 2.902 1.00 94.38 278 GLY A CA 1
ATOM 2250 C C . GLY A 1 278 ? 4.938 -6.008 4.233 1.00 94.38 278 GLY A C 1
ATOM 2251 O O . GLY A 1 278 ? 5.520 -7.053 4.510 1.00 94.38 278 GLY A O 1
ATOM 2252 N N . LEU A 1 279 ? 4.078 -5.424 5.073 1.00 95.00 279 LEU A N 1
ATOM 2253 C CA . LEU A 1 279 ? 3.820 -5.919 6.435 1.00 95.00 279 LEU A CA 1
ATOM 2254 C C . LEU A 1 279 ? 2.589 -6.819 6.564 1.00 95.00 279 LEU A C 1
ATOM 2256 O O . LEU A 1 279 ? 2.459 -7.520 7.566 1.00 95.00 279 LEU A O 1
ATOM 2260 N N . ALA A 1 280 ? 1.693 -6.801 5.581 1.00 97.25 280 ALA A N 1
ATOM 2261 C CA . ALA A 1 280 ? 0.470 -7.587 5.611 1.00 97.25 280 ALA A CA 1
ATOM 2262 C C . ALA A 1 280 ? -0.020 -7.893 4.195 1.00 97.25 280 ALA A C 1
ATOM 2264 O O . ALA A 1 280 ? 0.143 -7.083 3.273 1.00 97.25 280 ALA A O 1
ATOM 2265 N N . MET A 1 281 ? -0.642 -9.057 4.040 1.00 97.62 281 MET A N 1
ATOM 2266 C CA . MET A 1 281 ? -1.241 -9.499 2.788 1.00 97.62 281 MET A CA 1
ATOM 2267 C C . MET A 1 281 ? -2.509 -10.317 3.024 1.00 97.62 281 MET A C 1
ATOM 2269 O O . MET A 1 281 ? -2.656 -10.945 4.066 1.00 97.62 281 MET A O 1
ATOM 2273 N N . ALA A 1 282 ? -3.365 -10.384 2.014 1.00 98.06 282 ALA A N 1
ATOM 2274 C CA . ALA A 1 282 ? -4.414 -11.379 1.891 1.00 98.06 282 ALA A CA 1
ATOM 2275 C C . ALA A 1 282 ? -4.215 -12.197 0.613 1.00 98.06 282 ALA A C 1
ATOM 2277 O O . ALA A 1 282 ? -3.866 -11.657 -0.449 1.00 98.06 282 ALA A O 1
ATOM 2278 N N . LEU A 1 283 ? -4.403 -13.508 0.735 1.00 96.44 283 LEU A N 1
ATOM 2279 C CA . LEU A 1 283 ? -4.248 -14.453 -0.367 1.00 96.44 283 LEU A CA 1
ATOM 2280 C C . LEU A 1 283 ? -5.513 -14.455 -1.218 1.00 96.44 283 LEU A C 1
ATOM 2282 O O . LEU A 1 283 ? -6.601 -14.444 -0.654 1.00 96.44 283 LEU A O 1
ATOM 2286 N N . HIS A 1 284 ? -5.390 -14.461 -2.548 1.00 95.31 284 HIS A N 1
ATOM 2287 C CA . HIS A 1 284 ? -6.546 -14.685 -3.418 1.00 95.31 284 HIS A CA 1
ATOM 2288 C C . HIS A 1 284 ? -6.619 -16.168 -3.728 1.00 95.31 284 HIS A C 1
ATOM 2290 O O . HIS A 1 284 ? -5.861 -16.671 -4.558 1.00 95.31 284 HIS A O 1
ATOM 2296 N N . THR A 1 285 ? -7.525 -16.854 -3.048 1.00 93.25 285 THR A N 1
ATOM 2297 C CA . THR A 1 285 ? -7.755 -18.283 -3.239 1.00 93.25 285 THR A CA 1
ATOM 2298 C C . THR A 1 285 ? -9.053 -18.526 -3.991 1.00 93.25 285 THR A C 1
ATOM 2300 O O . THR A 1 285 ? -9.917 -17.649 -4.083 1.00 93.25 285 THR A O 1
ATOM 2303 N N . PHE A 1 286 ? -9.189 -19.735 -4.521 1.00 85.38 286 PHE A N 1
ATOM 2304 C CA . PHE A 1 286 ? -10.475 -20.283 -4.926 1.00 85.38 286 PHE A CA 1
ATOM 2305 C C . PHE A 1 286 ? -10.650 -21.611 -4.227 1.00 85.38 286 PHE A C 1
ATOM 2307 O O . PHE A 1 286 ? -9.808 -22.499 -4.383 1.00 85.38 286 PHE A O 1
ATOM 2314 N N . THR A 1 287 ? -11.752 -21.775 -3.519 1.00 80.25 287 THR A N 1
ATOM 2315 C CA . THR A 1 287 ? -12.126 -23.089 -3.033 1.00 80.25 287 THR A CA 1
ATOM 2316 C C . THR A 1 287 ? -12.822 -23.874 -4.153 1.00 80.25 287 THR A C 1
ATOM 2318 O O . THR A 1 287 ? -13.926 -23.539 -4.582 1.00 80.25 287 THR A O 1
ATOM 2321 N N . LYS A 1 288 ? -12.180 -24.940 -4.647 1.00 78.06 288 LYS A N 1
ATOM 2322 C CA . LYS A 1 288 ? -12.792 -25.915 -5.562 1.00 78.06 288 LYS A CA 1
ATOM 2323 C C . LYS A 1 288 ? -13.250 -27.127 -4.758 1.00 78.06 288 LYS A C 1
ATOM 2325 O O . LYS A 1 288 ? -12.448 -27.750 -4.067 1.00 78.06 288 LYS A O 1
ATOM 2330 N N . ARG A 1 289 ? -14.526 -27.492 -4.883 1.00 75.94 289 ARG A N 1
ATOM 2331 C CA . ARG A 1 289 ? -15.031 -28.789 -4.417 1.00 75.94 289 ARG A CA 1
ATOM 2332 C C . ARG A 1 289 ? -14.931 -29.790 -5.564 1.00 75.94 289 ARG A C 1
ATOM 2334 O O . ARG A 1 289 ? -15.430 -29.524 -6.652 1.00 75.94 289 ARG A O 1
ATOM 2341 N N . SER A 1 290 ? -14.245 -30.904 -5.341 1.00 74.00 290 SER A N 1
ATOM 2342 C CA . SER A 1 290 ? -14.111 -31.998 -6.309 1.00 74.00 290 SER A CA 1
ATOM 2343 C C . SER A 1 290 ? -14.075 -33.317 -5.546 1.00 74.00 290 SER A C 1
ATOM 2345 O O . SER A 1 290 ? -13.260 -33.452 -4.636 1.00 74.00 290 SER A O 1
ATOM 2347 N N . HIS A 1 291 ? -14.949 -34.268 -5.890 1.00 72.25 291 HIS A N 1
ATOM 2348 C CA . HIS A 1 291 ? -15.006 -35.605 -5.270 1.00 72.25 291 HIS A CA 1
ATOM 2349 C C . HIS A 1 291 ? -15.011 -35.572 -3.726 1.00 72.25 291 HIS A C 1
ATOM 2351 O O . HIS A 1 291 ? -14.211 -36.236 -3.073 1.00 72.25 291 HIS A O 1
ATOM 2357 N N . GLY A 1 292 ? -15.839 -34.709 -3.126 1.00 73.25 292 GLY A N 1
ATOM 2358 C CA . GLY A 1 292 ? -15.921 -34.549 -1.665 1.00 73.25 292 GLY A CA 1
ATOM 2359 C C . GLY A 1 292 ? -14.729 -33.835 -1.005 1.00 73.25 292 GLY A C 1
ATOM 2360 O O . GLY A 1 292 ? -14.810 -33.495 0.173 1.00 73.25 292 GLY A O 1
ATOM 2361 N N . LYS A 1 293 ? -13.649 -33.534 -1.741 1.00 69.81 293 LYS A N 1
ATOM 2362 C CA . LYS A 1 293 ? -12.487 -32.785 -1.237 1.00 69.81 293 LYS A CA 1
ATOM 2363 C C . LYS A 1 293 ? -12.612 -31.293 -1.543 1.00 69.81 293 LYS A C 1
ATOM 2365 O O . LYS A 1 293 ? -12.956 -30.886 -2.655 1.00 69.81 293 LYS A O 1
ATOM 2370 N N . ILE A 1 294 ? -12.304 -30.478 -0.537 1.00 74.25 294 ILE A N 1
ATOM 2371 C CA . ILE A 1 294 ? -12.189 -29.021 -0.630 1.00 74.25 294 ILE A CA 1
ATOM 2372 C C . ILE A 1 294 ? -10.718 -28.698 -0.908 1.00 74.25 294 ILE A C 1
ATOM 2374 O O . ILE A 1 294 ? -9.870 -28.935 -0.053 1.00 74.25 294 ILE A O 1
ATOM 2378 N N . LEU A 1 295 ? -10.412 -28.182 -2.099 1.00 78.81 295 LEU A N 1
ATOM 2379 C CA . LEU A 1 295 ? -9.066 -27.747 -2.472 1.00 78.81 295 LEU A CA 1
ATOM 2380 C C . LEU A 1 295 ? -9.027 -26.226 -2.589 1.00 78.81 295 LEU A C 1
ATOM 2382 O O . LEU A 1 295 ? -9.728 -25.650 -3.422 1.00 78.81 295 LEU A O 1
ATOM 2386 N N . ASP A 1 296 ? -8.167 -25.586 -1.802 1.00 81.06 296 ASP A N 1
ATOM 2387 C CA . ASP A 1 296 ? -7.858 -24.171 -1.981 1.00 81.06 296 ASP A CA 1
ATOM 2388 C C . ASP A 1 296 ? -6.758 -24.020 -3.032 1.00 81.06 296 ASP A C 1
ATOM 2390 O O . ASP A 1 296 ? -5.615 -24.436 -2.837 1.00 81.06 296 ASP A O 1
ATOM 2394 N N . LEU A 1 297 ? -7.106 -23.420 -4.164 1.00 86.00 297 LEU A N 1
ATOM 2395 C CA . LEU A 1 297 ? -6.165 -23.119 -5.234 1.00 86.00 297 LEU A CA 1
ATOM 2396 C C . LEU A 1 297 ? -5.575 -21.721 -5.023 1.00 86.00 297 LEU A C 1
ATOM 2398 O O . LEU A 1 297 ? -6.308 -20.731 -5.027 1.00 86.00 297 LEU A O 1
ATOM 2402 N N . ASP A 1 298 ? -4.251 -21.639 -4.887 1.00 88.62 298 ASP A N 1
ATOM 2403 C CA . ASP A 1 298 ? -3.488 -20.387 -4.833 1.00 88.62 298 ASP A CA 1
ATOM 2404 C C . ASP A 1 298 ? -2.662 -20.228 -6.115 1.00 88.62 298 ASP A C 1
ATOM 2406 O O . ASP A 1 298 ? -1.773 -21.026 -6.408 1.00 88.62 298 ASP A O 1
ATOM 2410 N N . ARG A 1 299 ? -2.951 -19.176 -6.886 1.00 87.81 299 ARG A N 1
ATOM 2411 C CA . ARG A 1 299 ? -2.223 -18.838 -8.123 1.00 87.81 299 ARG A CA 1
ATOM 2412 C C . ARG A 1 299 ? -1.131 -17.784 -7.911 1.00 87.81 299 ARG A C 1
ATOM 2414 O O . ARG A 1 299 ? -0.646 -17.192 -8.871 1.00 87.81 299 ARG A O 1
ATOM 2421 N N . GLY A 1 300 ? -0.771 -17.499 -6.661 1.00 89.62 300 GLY A N 1
ATOM 2422 C CA . GLY A 1 300 ? 0.256 -16.518 -6.308 1.00 89.62 300 GLY A CA 1
ATOM 2423 C C . GLY A 1 300 ? -0.199 -15.058 -6.412 1.00 89.62 300 GLY A C 1
ATOM 2424 O O . GLY A 1 300 ? 0.633 -14.157 -6.305 1.00 89.62 300 GLY A O 1
ATOM 2425 N N . ILE A 1 301 ? -1.501 -14.801 -6.594 1.00 93.38 301 ILE A N 1
ATOM 2426 C CA . ILE A 1 301 ? -2.082 -13.451 -6.646 1.00 93.38 301 ILE A CA 1
ATOM 2427 C C . ILE A 1 301 ? -2.569 -13.040 -5.264 1.00 93.38 301 ILE A C 1
ATOM 2429 O O . ILE A 1 301 ? -3.226 -13.800 -4.559 1.00 93.38 301 ILE A O 1
ATOM 2433 N N . ARG A 1 302 ? -2.212 -11.824 -4.854 1.00 95.50 302 ARG A N 1
ATOM 2434 C CA . ARG A 1 302 ? -2.370 -11.355 -3.476 1.00 95.50 302 ARG A CA 1
ATOM 2435 C C . ARG A 1 302 ? -2.804 -9.891 -3.461 1.00 95.50 302 ARG A C 1
ATOM 2437 O O . ARG A 1 302 ? -2.423 -9.131 -4.355 1.00 95.50 302 ARG A O 1
ATOM 2444 N N . THR A 1 303 ? -3.513 -9.469 -2.416 1.00 97.75 303 THR A N 1
ATOM 2445 C CA . THR A 1 303 ? -3.608 -8.045 -2.046 1.00 97.75 303 THR A CA 1
ATOM 2446 C C . THR A 1 303 ? -2.637 -7.794 -0.907 1.00 97.75 303 THR A C 1
ATOM 2448 O O . THR A 1 303 ? -2.725 -8.478 0.104 1.00 97.75 303 THR A O 1
ATOM 2451 N N . HIS A 1 304 ? -1.683 -6.874 -1.045 1.00 97.44 304 HIS A N 1
ATOM 2452 C CA . HIS A 1 304 ? -0.590 -6.764 -0.073 1.00 97.44 304 HIS A CA 1
ATOM 2453 C C . HIS A 1 304 ? -0.007 -5.357 0.049 1.00 97.44 304 HIS A C 1
ATOM 2455 O O . HIS A 1 304 ? -0.131 -4.540 -0.861 1.00 97.44 304 HIS A O 1
ATOM 2461 N N . GLY A 1 305 ? 0.666 -5.080 1.166 1.00 95.88 305 GLY A N 1
ATOM 2462 C CA . GLY A 1 305 ? 1.477 -3.872 1.324 1.00 95.88 305 GLY A CA 1
ATOM 2463 C C . GLY A 1 305 ? 2.668 -3.852 0.360 1.00 95.88 305 GLY A C 1
ATOM 2464 O O . GLY A 1 305 ? 3.146 -4.892 -0.080 1.00 95.88 305 GLY A O 1
ATOM 2465 N N . SER A 1 306 ? 3.180 -2.682 -0.005 1.00 92.81 306 SER A N 1
ATOM 2466 C CA . SER A 1 306 ? 4.388 -2.590 -0.828 1.00 92.81 306 SER A CA 1
ATOM 2467 C C . SER A 1 306 ? 5.249 -1.410 -0.432 1.00 92.81 306 SER A C 1
ATOM 2469 O O . SER A 1 306 ? 4.730 -0.340 -0.156 1.00 92.81 306 SER A O 1
ATOM 2471 N N . VAL A 1 307 ? 6.569 -1.561 -0.509 1.00 88.38 307 VAL A N 1
ATOM 2472 C CA . VAL A 1 307 ? 7.511 -0.430 -0.450 1.00 88.38 307 VAL A CA 1
ATOM 2473 C C . VAL A 1 307 ? 7.492 0.456 -1.678 1.00 88.38 307 VAL A C 1
ATOM 2475 O O . VAL A 1 307 ? 7.888 1.620 -1.619 1.00 88.38 307 VAL A O 1
ATOM 2478 N N . ASN A 1 308 ? 7.085 -0.098 -2.819 1.00 87.38 308 ASN A N 1
ATOM 2479 C CA . ASN A 1 308 ? 7.132 0.608 -4.083 1.00 87.38 308 ASN A CA 1
ATOM 2480 C C . ASN A 1 308 ? 5.848 1.424 -4.245 1.00 87.38 308 ASN A C 1
ATOM 2482 O O . ASN A 1 308 ? 4.994 1.124 -5.080 1.00 87.38 308 ASN A O 1
ATOM 2486 N N . TYR A 1 309 ? 5.716 2.465 -3.422 1.00 87.31 309 TYR A N 1
ATOM 2487 C CA . TYR A 1 309 ? 4.547 3.348 -3.398 1.00 87.31 309 TYR A CA 1
ATOM 2488 C C . TYR A 1 309 ? 4.275 4.002 -4.753 1.00 87.31 309 TYR A C 1
ATOM 2490 O O . TYR A 1 309 ? 3.129 4.260 -5.108 1.00 87.31 309 TYR A O 1
ATOM 2498 N N . MET A 1 310 ? 5.315 4.228 -5.554 1.00 84.50 310 MET A N 1
ATOM 2499 C CA . MET A 1 310 ? 5.133 4.807 -6.881 1.00 84.50 310 MET A CA 1
ATOM 2500 C C . MET A 1 310 ? 4.462 3.836 -7.849 1.00 84.50 310 MET A C 1
ATOM 2502 O O . MET A 1 310 ? 3.665 4.272 -8.680 1.00 84.50 310 MET A O 1
ATOM 2506 N N . SER A 1 311 ? 4.714 2.527 -7.707 1.00 84.50 311 SER A N 1
ATOM 2507 C CA . SER A 1 311 ? 4.018 1.526 -8.521 1.00 84.50 311 SER A CA 1
ATOM 2508 C C . SER A 1 311 ? 2.502 1.585 -8.326 1.00 84.50 311 SER A C 1
ATOM 2510 O O . SER A 1 311 ? 1.777 1.424 -9.295 1.00 84.50 311 SER A O 1
ATOM 2512 N N . ILE A 1 312 ? 2.026 1.936 -7.128 1.00 88.75 312 ILE A N 1
ATOM 2513 C CA . ILE A 1 312 ? 0.594 2.076 -6.815 1.00 88.75 312 ILE A CA 1
ATOM 2514 C C . ILE A 1 312 ? -0.035 3.268 -7.545 1.00 88.75 312 ILE A C 1
ATOM 2516 O O . ILE A 1 312 ? -1.221 3.247 -7.853 1.00 88.75 312 ILE A O 1
ATOM 2520 N N . ARG A 1 313 ? 0.743 4.318 -7.838 1.00 82.81 313 ARG A N 1
ATOM 2521 C CA . ARG A 1 313 ? 0.218 5.512 -8.512 1.00 82.81 313 ARG A CA 1
ATOM 2522 C C . ARG A 1 313 ? 0.040 5.315 -10.013 1.00 82.81 313 ARG A C 1
ATOM 2524 O O . ARG A 1 313 ? -0.956 5.767 -10.559 1.00 82.81 313 ARG A O 1
ATOM 2531 N N . ILE A 1 314 ? 1.037 4.729 -10.673 1.00 78.38 314 ILE A N 1
ATOM 2532 C CA . ILE A 1 314 ? 1.113 4.708 -12.145 1.00 78.38 314 ILE A CA 1
ATOM 2533 C C . ILE A 1 314 ? 1.675 3.405 -12.721 1.00 78.38 314 ILE A C 1
ATOM 2535 O O . ILE A 1 314 ? 1.650 3.220 -13.934 1.00 78.38 314 ILE A O 1
ATOM 2539 N N . GLY A 1 315 ? 2.196 2.510 -11.884 1.00 82.44 315 GLY A N 1
ATOM 2540 C CA . GLY A 1 315 ? 2.907 1.317 -12.328 1.00 82.44 315 GLY A CA 1
ATOM 2541 C C . GLY A 1 315 ? 2.016 0.094 -12.537 1.00 82.44 315 GLY A C 1
ATOM 2542 O O . GLY A 1 315 ? 0.784 0.153 -12.478 1.00 82.44 315 GLY A O 1
ATOM 2543 N N . HIS A 1 316 ? 2.702 -1.025 -12.758 1.00 88.06 316 HIS A N 1
ATOM 2544 C CA . HIS A 1 316 ? 2.135 -2.363 -12.875 1.00 88.06 316 HIS A CA 1
ATOM 2545 C C . HIS A 1 316 ? 2.773 -3.294 -11.840 1.00 88.06 316 HIS A C 1
ATOM 2547 O O . HIS A 1 316 ? 3.852 -3.024 -11.297 1.00 88.06 316 HIS A O 1
ATOM 2553 N N . SER A 1 317 ? 2.082 -4.385 -11.547 1.00 90.38 317 SER A N 1
ATOM 2554 C CA . SER A 1 317 ? 2.585 -5.504 -10.761 1.00 90.38 317 SER A CA 1
ATOM 2555 C C . SER A 1 317 ? 2.706 -6.750 -11.641 1.00 90.38 317 SER A C 1
ATOM 2557 O O . SER A 1 317 ? 2.388 -6.733 -12.824 1.00 90.38 317 SER A O 1
ATOM 2559 N N . HIS A 1 318 ? 3.116 -7.862 -11.036 1.00 90.06 318 HIS A N 1
ATOM 2560 C CA . HIS A 1 318 ? 3.052 -9.190 -11.650 1.00 90.06 318 HIS A CA 1
ATOM 2561 C C . HIS A 1 318 ? 1.656 -9.835 -11.481 1.00 90.06 318 HIS A C 1
ATOM 2563 O O . HIS A 1 318 ? 1.550 -11.042 -11.311 1.00 90.06 318 HIS A O 1
ATOM 2569 N N . GLY A 1 319 ? 0.596 -9.022 -11.416 1.00 91.50 319 GLY A N 1
ATOM 2570 C CA . GLY A 1 319 ? -0.791 -9.455 -11.206 1.00 91.50 319 GLY A CA 1
ATOM 2571 C C . GLY A 1 319 ? -1.359 -9.118 -9.821 1.00 91.50 319 GLY A C 1
ATOM 2572 O O . GLY A 1 319 ? -2.563 -8.900 -9.701 1.00 91.50 319 GLY A O 1
ATOM 2573 N N . CYS A 1 320 ? -0.517 -8.994 -8.789 1.00 95.00 320 CYS A N 1
ATOM 2574 C CA . CYS A 1 320 ? -0.944 -8.653 -7.424 1.00 95.00 320 CYS A CA 1
ATOM 2575 C C . CYS A 1 320 ? -1.483 -7.218 -7.264 1.00 95.00 320 CYS A C 1
ATOM 2577 O O . CYS A 1 320 ? -1.108 -6.294 -7.993 1.00 95.00 320 CYS A O 1
ATOM 2579 N N . HIS A 1 321 ? -2.280 -7.004 -6.221 1.00 96.06 321 HIS A N 1
ATOM 2580 C CA . HIS A 1 321 ? -2.888 -5.719 -5.879 1.00 96.06 321 HIS A CA 1
ATOM 2581 C C . HIS A 1 321 ? -2.143 -5.081 -4.706 1.00 96.06 321 HIS A C 1
ATOM 2583 O O . HIS A 1 321 ? -2.318 -5.449 -3.543 1.00 96.06 321 HIS A O 1
ATOM 2589 N N . ARG A 1 322 ? -1.253 -4.1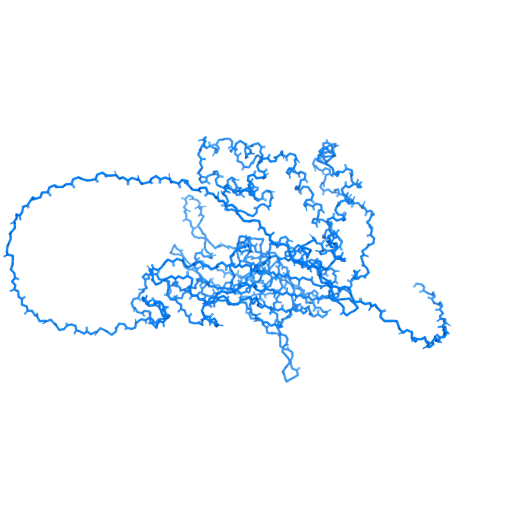37 -5.014 1.00 95.94 322 ARG A N 1
ATOM 2590 C CA . ARG A 1 322 ? -0.416 -3.469 -4.015 1.00 95.94 322 ARG A CA 1
ATOM 2591 C C . ARG A 1 322 ? -1.166 -2.323 -3.355 1.00 95.94 322 ARG A C 1
ATOM 2593 O O . ARG A 1 322 ? -1.802 -1.522 -4.033 1.00 95.94 322 ARG A O 1
ATOM 2600 N N . LEU A 1 323 ? -1.034 -2.215 -2.045 1.00 96.12 323 LEU A N 1
ATOM 2601 C CA . LEU A 1 323 ? -1.504 -1.110 -1.224 1.00 96.12 323 LEU A CA 1
ATOM 2602 C C . LEU A 1 323 ? -0.301 -0.457 -0.540 1.00 96.12 323 LEU A C 1
ATOM 2604 O O . LEU A 1 323 ? 0.760 -1.065 -0.377 1.00 96.12 323 LEU A O 1
ATOM 2608 N N . HIS A 1 324 ? -0.450 0.797 -0.119 1.00 93.81 324 HIS A N 1
ATOM 2609 C CA . HIS A 1 324 ? 0.557 1.409 0.740 1.00 93.81 324 HIS A CA 1
ATOM 2610 C C . HIS A 1 324 ? 0.585 0.640 2.067 1.00 93.81 324 HIS A C 1
ATOM 2612 O O . HIS A 1 324 ? -0.471 0.256 2.562 1.00 93.81 324 HIS A O 1
ATOM 2618 N N . ASN A 1 325 ? 1.763 0.422 2.660 1.00 93.75 325 ASN A N 1
ATOM 2619 C CA . ASN A 1 325 ? 1.903 -0.455 3.832 1.00 93.75 325 ASN A CA 1
ATOM 2620 C C . ASN A 1 325 ? 0.958 -0.086 4.984 1.00 93.75 325 ASN A C 1
ATOM 2622 O O . ASN A 1 325 ? 0.336 -0.970 5.557 1.00 93.75 325 ASN A O 1
ATOM 2626 N N . HIS A 1 326 ? 0.814 1.205 5.289 1.00 92.75 326 HIS A N 1
ATOM 2627 C CA . HIS A 1 326 ? -0.096 1.681 6.336 1.00 92.75 326 HIS A CA 1
ATOM 2628 C C . HIS A 1 326 ? -1.570 1.383 6.016 1.00 92.75 326 HIS A C 1
ATOM 2630 O O . HIS A 1 326 ? -2.309 0.963 6.895 1.00 92.75 326 HIS A O 1
ATOM 2636 N N . ILE A 1 327 ? -1.977 1.500 4.749 1.00 95.31 327 ILE A N 1
ATOM 2637 C CA . ILE A 1 327 ? -3.337 1.172 4.303 1.00 95.31 327 ILE A CA 1
ATOM 2638 C C . ILE A 1 327 ? -3.589 -0.338 4.360 1.00 95.31 327 ILE A C 1
ATOM 2640 O O . ILE A 1 327 ? -4.647 -0.755 4.816 1.00 95.31 327 ILE A O 1
ATOM 2644 N N . ALA A 1 328 ? -2.617 -1.157 3.939 1.00 97.00 328 ALA A N 1
ATOM 2645 C CA . ALA A 1 328 ? -2.707 -2.614 4.049 1.00 97.00 328 ALA A CA 1
ATOM 2646 C C . ALA A 1 328 ? -2.837 -3.052 5.512 1.00 97.00 328 ALA A C 1
ATOM 2648 O O . ALA A 1 328 ? -3.713 -3.846 5.839 1.00 97.00 328 ALA A O 1
ATOM 2649 N N . LEU A 1 329 ? -1.994 -2.502 6.392 1.00 95.75 329 LEU A N 1
ATOM 2650 C CA . LEU A 1 329 ? -2.060 -2.763 7.826 1.00 95.75 329 LEU A CA 1
ATOM 2651 C C . LEU A 1 329 ? -3.427 -2.398 8.392 1.00 95.75 329 LEU A C 1
ATOM 2653 O O . LEU A 1 329 ? -4.066 -3.270 8.964 1.00 95.75 329 LEU A O 1
ATOM 2657 N N . ARG A 1 330 ? -3.892 -1.162 8.166 1.00 96.44 330 ARG A N 1
ATOM 2658 C CA . ARG A 1 330 ? -5.203 -0.684 8.623 1.00 96.44 330 ARG A CA 1
ATOM 2659 C C . ARG A 1 330 ? -6.335 -1.586 8.142 1.00 96.44 330 ARG A C 1
ATOM 2661 O O . ARG A 1 330 ? -7.175 -1.990 8.936 1.00 96.44 330 ARG A O 1
ATOM 2668 N N . LEU A 1 331 ? -6.349 -1.918 6.851 1.00 98.12 331 LEU A N 1
ATOM 2669 C CA . LEU A 1 331 ? -7.363 -2.787 6.261 1.00 98.12 331 LEU A CA 1
ATOM 2670 C C . LEU A 1 331 ? -7.389 -4.147 6.962 1.00 98.12 331 LEU A C 1
ATOM 2672 O O . LEU A 1 331 ? -8.425 -4.553 7.479 1.00 98.12 331 LEU A O 1
ATOM 2676 N N . PHE A 1 332 ? -6.256 -4.845 6.991 1.00 98.38 332 PHE A N 1
ATOM 2677 C CA . PHE A 1 332 ? -6.218 -6.220 7.474 1.00 98.38 332 PHE A CA 1
ATOM 2678 C C . PHE A 1 332 ? -6.343 -6.314 8.998 1.00 98.38 332 PHE A C 1
ATOM 2680 O O . PHE A 1 332 ? -7.029 -7.210 9.479 1.00 98.38 332 PHE A O 1
ATOM 2687 N N . SER A 1 333 ? -5.785 -5.372 9.768 1.00 97.25 333 SER A N 1
ATOM 2688 C CA . SER A 1 333 ? -5.998 -5.324 11.222 1.00 97.25 333 SER A CA 1
ATOM 2689 C C . SER A 1 333 ? -7.465 -5.081 11.566 1.00 97.25 333 SER A C 1
ATOM 2691 O O . SER A 1 333 ? -8.002 -5.722 12.467 1.00 97.25 333 SER A O 1
ATOM 2693 N N . ASN A 1 334 ? -8.135 -4.185 10.835 1.00 97.94 334 ASN A N 1
ATOM 2694 C CA . ASN A 1 334 ? -9.537 -3.870 11.091 1.00 97.94 334 ASN A CA 1
ATOM 2695 C C . ASN A 1 334 ? -10.451 -5.022 10.662 1.00 97.94 334 ASN A C 1
ATOM 2697 O O . ASN A 1 334 ? -11.397 -5.328 11.383 1.00 97.94 334 ASN A O 1
ATOM 2701 N N . LEU A 1 335 ? -10.137 -5.713 9.558 1.00 98.19 335 LEU A N 1
ATOM 2702 C CA . LEU A 1 335 ? -10.836 -6.941 9.167 1.00 98.19 335 LEU A CA 1
ATOM 2703 C C . LEU A 1 335 ? -10.717 -8.019 10.246 1.00 98.19 335 LEU A C 1
ATOM 2705 O O . LEU A 1 335 ? -11.735 -8.561 10.654 1.00 98.19 335 LEU A O 1
ATOM 2709 N N . LEU A 1 336 ? -9.519 -8.275 10.782 1.00 97.81 336 LEU A N 1
ATOM 2710 C CA . LEU A 1 336 ? -9.343 -9.246 11.872 1.00 97.81 336 LEU A CA 1
ATOM 2711 C C . LEU A 1 336 ? -10.124 -8.863 13.140 1.00 97.81 336 LEU A C 1
ATOM 2713 O O . LEU A 1 336 ? -10.564 -9.732 13.882 1.00 97.81 336 LEU A O 1
ATOM 2717 N N . ARG A 1 337 ? -10.343 -7.569 13.392 1.00 97.44 337 ARG A N 1
ATOM 2718 C CA . ARG A 1 337 ? -11.153 -7.104 14.530 1.00 97.44 337 ARG A CA 1
ATOM 2719 C C . ARG A 1 337 ? -12.662 -7.168 14.304 1.00 97.44 337 ARG A C 1
ATOM 2721 O O . ARG A 1 337 ? -13.401 -7.129 15.284 1.00 97.44 337 ARG A O 1
ATOM 2728 N N . ARG A 1 338 ? -13.110 -7.181 13.048 1.00 97.50 338 ARG A N 1
ATOM 2729 C CA . ARG A 1 338 ? -14.525 -7.057 12.665 1.00 97.50 338 ARG A CA 1
ATOM 2730 C C . ARG A 1 338 ? -15.081 -8.288 11.974 1.00 97.50 338 ARG A C 1
ATOM 2732 O O . ARG A 1 338 ? -16.276 -8.331 11.736 1.00 97.50 338 ARG A O 1
ATOM 2739 N N . HIS A 1 339 ? -14.253 -9.260 11.626 1.00 97.69 339 HIS A N 1
ATOM 2740 C CA . HIS A 1 339 ? -14.672 -10.472 10.945 1.00 97.69 339 HIS A CA 1
ATOM 2741 C C . HIS A 1 339 ? -14.196 -11.703 11.725 1.00 97.69 339 HIS A C 1
ATOM 2743 O O . HIS A 1 339 ? -13.039 -11.722 12.173 1.00 97.69 339 HIS A O 1
ATOM 2749 N N . PRO A 1 340 ? -15.044 -12.734 11.898 1.00 97.75 340 PRO A N 1
ATOM 2750 C CA . PRO A 1 340 ? -14.629 -13.943 12.591 1.00 97.75 340 PRO A CA 1
ATOM 2751 C C . PRO A 1 340 ? -13.482 -14.637 11.850 1.00 97.75 340 PRO A C 1
ATOM 2753 O O . PRO A 1 340 ? -13.450 -14.712 10.621 1.00 97.75 340 PRO A O 1
ATOM 2756 N N . HIS A 1 341 ? -12.513 -15.133 12.610 1.00 98.00 341 HIS A N 1
ATOM 2757 C CA . HIS A 1 341 ? -11.334 -15.779 12.054 1.00 98.00 341 HIS A CA 1
ATOM 2758 C C . HIS A 1 341 ? -10.714 -16.754 13.057 1.00 98.00 341 HIS A C 1
ATOM 2760 O O . HIS A 1 341 ? -10.934 -16.659 14.267 1.00 98.00 341 HIS A O 1
ATOM 2766 N N . LYS A 1 342 ? -9.881 -17.661 12.549 1.00 98.25 342 LYS A N 1
ATOM 2767 C CA . LYS A 1 342 ? -9.039 -18.566 13.333 1.00 98.25 342 LYS A CA 1
ATOM 2768 C C . LYS A 1 342 ? -7.583 -18.132 13.237 1.00 98.25 342 LYS A C 1
ATOM 2770 O O . LYS A 1 342 ? -7.073 -17.826 12.160 1.00 98.25 342 LYS A O 1
ATOM 2775 N N . ARG A 1 343 ? -6.891 -18.121 14.373 1.00 98.06 343 ARG A N 1
ATOM 2776 C CA . ARG A 1 343 ? -5.457 -17.827 14.447 1.00 98.06 343 ARG A CA 1
ATOM 2777 C C . ARG A 1 343 ? -4.681 -19.119 14.194 1.00 98.06 343 ARG A C 1
ATOM 2779 O O . ARG A 1 343 ? -4.726 -20.016 15.026 1.00 98.06 343 ARG A O 1
ATOM 2786 N N . LEU A 1 344 ? -3.973 -19.209 13.069 1.00 97.94 344 LEU A N 1
ATOM 2787 C CA . LEU A 1 344 ? -3.237 -20.425 12.689 1.00 97.94 344 LEU A CA 1
ATOM 2788 C C . LEU A 1 344 ? -1.775 -20.421 13.141 1.00 97.94 344 LEU A C 1
ATOM 2790 O O . LEU A 1 344 ? -1.114 -21.454 13.108 1.00 97.94 344 LEU A O 1
ATOM 2794 N N . GLY A 1 345 ? -1.238 -19.268 13.539 1.00 97.56 345 GLY A N 1
ATOM 2795 C CA . GLY A 1 345 ? 0.156 -19.186 13.956 1.00 97.56 345 GLY A CA 1
ATOM 2796 C C . GLY A 1 345 ? 1.132 -18.906 12.822 1.00 97.56 345 GLY A C 1
ATOM 2797 O O . GLY A 1 345 ? 0.762 -18.656 11.671 1.00 97.56 345 GLY A O 1
ATOM 2798 N N . GLN A 1 346 ? 2.415 -18.935 13.174 1.00 96.88 346 GLN A N 1
ATOM 2799 C CA . GLN A 1 346 ? 3.502 -18.823 12.216 1.00 96.88 346 GLN A CA 1
ATOM 2800 C C . GLN A 1 346 ? 3.586 -20.092 11.367 1.00 96.88 346 GLN A C 1
ATOM 2802 O O . GLN A 1 346 ? 3.772 -21.187 11.890 1.00 96.88 346 GLN A O 1
ATOM 2807 N N . GLN A 1 347 ? 3.486 -19.932 10.051 1.00 96.19 347 GLN A N 1
ATOM 2808 C CA . GLN A 1 347 ? 3.576 -21.044 9.113 1.00 96.19 347 GLN A CA 1
ATOM 2809 C C . GLN A 1 347 ? 5.032 -21.280 8.724 1.00 96.19 347 GLN A C 1
ATOM 2811 O O . GLN A 1 347 ? 5.709 -20.366 8.245 1.00 96.19 347 GLN A O 1
ATOM 2816 N N . LYS A 1 348 ? 5.516 -22.508 8.920 1.00 95.44 348 LYS A N 1
ATOM 2817 C CA . LYS A 1 348 ? 6.882 -22.897 8.555 1.00 95.44 348 LYS A CA 1
ATOM 2818 C C . LYS A 1 348 ? 7.052 -22.940 7.031 1.00 95.44 348 LYS A C 1
ATOM 2820 O O . LYS A 1 348 ? 6.112 -23.204 6.276 1.00 95.44 348 LYS A O 1
ATOM 2825 N N . ALA A 1 349 ? 8.269 -22.670 6.586 1.00 93.50 349 ALA A N 1
ATOM 2826 C CA . ALA A 1 349 ? 8.733 -22.909 5.228 1.00 93.50 349 ALA A CA 1
ATOM 2827 C C . ALA A 1 349 ? 10.096 -23.593 5.295 1.00 93.50 349 ALA A C 1
ATOM 2829 O O . ALA A 1 349 ? 10.812 -23.432 6.279 1.00 93.50 349 ALA A O 1
ATOM 2830 N N . ASP A 1 350 ? 10.461 -24.301 4.237 1.00 93.44 350 ASP A N 1
ATOM 2831 C CA . ASP A 1 350 ? 11.845 -24.675 3.993 1.00 93.44 350 ASP A CA 1
ATOM 2832 C C . ASP A 1 350 ? 12.150 -24.375 2.532 1.00 93.44 350 ASP A C 1
ATOM 2834 O O . ASP A 1 350 ? 11.892 -25.168 1.631 1.00 93.44 350 ASP A O 1
ATOM 2838 N N . TRP A 1 351 ? 12.554 -23.132 2.283 1.00 93.75 351 TRP A N 1
ATOM 2839 C CA . TRP A 1 351 ? 12.864 -22.666 0.941 1.00 93.75 351 TRP A CA 1
ATOM 2840 C C . TRP A 1 351 ? 14.282 -22.129 0.914 1.00 93.75 351 TRP A C 1
ATOM 2842 O O . TRP A 1 351 ? 14.663 -21.302 1.748 1.00 93.75 351 TRP A O 1
ATOM 2852 N N . SER A 1 352 ? 15.058 -22.566 -0.071 1.00 91.12 352 SER A N 1
ATOM 2853 C CA . SER A 1 352 ? 16.395 -22.045 -0.297 1.00 91.12 352 SER A CA 1
ATOM 2854 C C . SER A 1 352 ? 16.648 -21.767 -1.768 1.00 91.12 352 SER A C 1
ATOM 2856 O O . SER A 1 352 ? 16.040 -22.371 -2.648 1.00 91.12 352 SER A O 1
ATOM 2858 N N . ASN A 1 353 ? 17.531 -20.809 -2.018 1.00 88.75 353 ASN A N 1
ATOM 2859 C CA . ASN A 1 353 ? 17.997 -20.476 -3.353 1.00 88.75 353 ASN A CA 1
ATOM 2860 C C . ASN A 1 353 ? 19.446 -19.994 -3.266 1.00 88.75 353 ASN A C 1
ATOM 2862 O O . ASN A 1 353 ? 19.819 -19.325 -2.298 1.00 88.75 353 ASN A O 1
ATOM 2866 N N . THR A 1 354 ? 20.251 -20.314 -4.270 1.00 88.81 354 THR A N 1
ATOM 2867 C CA . THR A 1 354 ? 21.663 -19.939 -4.338 1.00 88.81 354 THR A CA 1
ATOM 2868 C C . THR A 1 354 ? 21.873 -19.028 -5.534 1.00 88.81 354 THR A C 1
ATOM 2870 O O . THR A 1 354 ? 21.523 -19.367 -6.659 1.00 88.81 354 THR A O 1
ATOM 2873 N N . LEU A 1 355 ? 22.452 -17.858 -5.282 1.00 86.44 355 LEU A N 1
ATOM 2874 C CA . LEU A 1 355 ? 22.791 -16.876 -6.307 1.00 86.44 355 LEU A CA 1
ATOM 2875 C C . LEU A 1 355 ? 24.308 -16.767 -6.422 1.00 86.44 355 LEU A C 1
ATOM 2877 O O . LEU A 1 355 ? 25.004 -16.847 -5.413 1.00 86.44 355 LEU A O 1
ATOM 2881 N N . PHE A 1 356 ? 24.820 -16.505 -7.620 1.00 83.25 356 PHE A N 1
ATOM 2882 C CA . PHE A 1 356 ? 26.241 -16.239 -7.834 1.00 83.25 356 PHE A CA 1
ATOM 2883 C C . PHE A 1 356 ? 26.454 -14.759 -8.147 1.00 83.25 356 PHE A C 1
ATOM 2885 O O . PHE A 1 356 ? 25.863 -14.225 -9.084 1.00 83.25 356 PHE A O 1
ATOM 2892 N N . ALA A 1 357 ? 27.280 -14.077 -7.352 1.00 82.12 357 ALA A N 1
ATOM 2893 C CA . ALA A 1 357 ? 27.646 -12.683 -7.600 1.00 82.12 357 ALA A CA 1
ATOM 2894 C C . ALA A 1 357 ? 29.021 -12.348 -7.024 1.00 82.12 357 ALA A C 1
ATOM 2896 O O . ALA A 1 357 ? 29.336 -12.704 -5.889 1.00 82.12 357 ALA A O 1
ATOM 2897 N N . GLY A 1 358 ? 29.837 -11.633 -7.807 1.00 75.50 358 GLY A N 1
ATOM 2898 C CA . GLY A 1 358 ? 31.189 -11.237 -7.398 1.00 75.50 358 GLY A CA 1
ATOM 2899 C C . GLY A 1 358 ? 32.079 -12.431 -7.039 1.00 75.50 358 GLY A C 1
ATOM 2900 O O . GLY A 1 358 ? 32.761 -12.386 -6.019 1.00 75.50 358 GLY A O 1
ATOM 2901 N N . GLY A 1 359 ? 31.997 -13.520 -7.817 1.00 81.12 359 GLY A N 1
ATOM 2902 C CA . GLY A 1 359 ? 32.780 -14.745 -7.605 1.00 81.12 359 GLY A CA 1
ATOM 2903 C C . GLY A 1 359 ? 32.373 -15.573 -6.380 1.00 81.12 359 GLY A C 1
ATOM 2904 O O . GLY A 1 359 ? 33.125 -16.443 -5.957 1.00 81.12 359 GLY A O 1
ATOM 2905 N N . ARG A 1 360 ? 31.212 -15.301 -5.766 1.00 84.00 360 ARG A N 1
ATOM 2906 C CA . ARG A 1 360 ? 30.758 -15.978 -4.543 1.00 84.00 360 ARG A CA 1
ATOM 2907 C C . ARG A 1 360 ? 29.337 -16.503 -4.673 1.00 84.00 360 ARG A C 1
ATOM 2909 O O . ARG A 1 360 ? 28.471 -15.831 -5.234 1.00 84.00 360 ARG A O 1
ATOM 2916 N N . ALA A 1 361 ? 29.095 -17.660 -4.062 1.00 88.31 361 ALA A N 1
ATOM 2917 C CA . ALA A 1 361 ? 27.755 -18.170 -3.815 1.00 88.31 361 ALA A CA 1
ATOM 2918 C C . ALA A 1 361 ? 27.123 -17.437 -2.617 1.00 88.31 361 ALA A C 1
ATOM 2920 O O . ALA A 1 361 ? 27.693 -17.365 -1.525 1.00 88.31 361 ALA A O 1
ATOM 2921 N N . LEU A 1 362 ? 25.931 -16.887 -2.823 1.00 90.06 362 LEU A N 1
ATOM 2922 C CA . LEU A 1 362 ? 25.091 -16.251 -1.818 1.00 90.06 362 LEU A CA 1
ATOM 2923 C C . LEU A 1 362 ? 23.844 -17.116 -1.626 1.00 90.06 362 LEU A C 1
ATOM 2925 O O . LEU A 1 362 ? 22.975 -17.161 -2.496 1.00 90.06 362 LEU A O 1
ATOM 2929 N N . ARG A 1 363 ? 23.749 -17.799 -0.481 1.00 90.81 363 ARG A N 1
ATOM 2930 C CA . ARG A 1 363 ? 22.606 -18.660 -0.155 1.00 90.81 363 ARG A CA 1
ATOM 2931 C C . ARG A 1 363 ? 21.525 -17.882 0.590 1.00 90.81 363 ARG A C 1
ATOM 2933 O O . ARG A 1 363 ? 21.778 -17.268 1.628 1.00 90.81 363 ARG A O 1
ATOM 2940 N N . ILE A 1 364 ? 20.309 -17.943 0.069 1.00 91.12 364 ILE A N 1
ATOM 2941 C CA . ILE A 1 364 ? 19.087 -17.496 0.728 1.00 91.12 364 ILE A CA 1
ATOM 2942 C C . ILE A 1 364 ? 18.443 -18.725 1.369 1.00 91.12 364 ILE A C 1
ATOM 2944 O O . ILE A 1 364 ? 18.287 -19.749 0.709 1.00 91.12 364 ILE A O 1
ATOM 2948 N N . HIS A 1 365 ? 18.051 -18.621 2.636 1.00 92.12 365 HIS A N 1
ATOM 2949 C CA . HIS A 1 365 ? 17.241 -19.627 3.323 1.00 92.12 365 HIS A CA 1
ATOM 2950 C C . HIS A 1 365 ? 16.113 -18.925 4.073 1.00 92.12 365 HIS A C 1
ATOM 2952 O O . HIS A 1 365 ? 16.360 -17.977 4.823 1.00 92.12 365 HIS A O 1
ATOM 2958 N N . LEU A 1 366 ? 14.877 -19.339 3.805 1.00 93.00 366 LEU A N 1
ATOM 2959 C CA . LEU A 1 366 ? 13.656 -18.759 4.352 1.00 93.00 366 LEU A CA 1
ATOM 2960 C C . LEU A 1 366 ? 12.868 -19.856 5.069 1.00 93.00 366 LEU A C 1
ATOM 2962 O O . LEU A 1 366 ? 12.449 -20.833 4.450 1.00 93.00 366 LEU A O 1
ATOM 2966 N N . THR A 1 367 ? 12.645 -19.662 6.368 1.00 94.38 367 THR A N 1
ATOM 2967 C CA . THR A 1 367 ? 12.079 -20.681 7.269 1.00 94.38 367 THR A CA 1
ATOM 2968 C C . THR A 1 367 ? 10.616 -20.436 7.652 1.00 94.38 367 THR A C 1
ATOM 2970 O O . THR A 1 367 ? 10.009 -21.204 8.399 1.00 94.38 367 THR A O 1
ATOM 2973 N N . THR A 1 368 ? 10.019 -19.345 7.168 1.00 95.12 368 THR A N 1
ATOM 2974 C CA . THR A 1 368 ? 8.652 -18.942 7.514 1.00 95.12 368 THR A CA 1
ATOM 2975 C C . THR A 1 368 ? 7.926 -18.339 6.322 1.00 95.12 368 THR A C 1
ATOM 2977 O O . THR A 1 368 ? 8.530 -17.648 5.504 1.00 95.12 368 THR A O 1
ATOM 2980 N N . LYS A 1 369 ? 6.615 -18.578 6.240 1.00 94.38 369 LYS A N 1
ATOM 2981 C CA . LYS A 1 369 ? 5.701 -17.930 5.284 1.00 94.38 369 LYS A CA 1
ATOM 2982 C C . LYS A 1 369 ? 5.021 -16.688 5.877 1.00 94.38 369 LYS A C 1
ATOM 2984 O O . LYS A 1 369 ? 4.319 -15.986 5.150 1.00 94.38 369 LYS A O 1
ATOM 2989 N N . GLY A 1 370 ? 5.206 -16.429 7.174 1.00 96.25 370 GLY A N 1
ATOM 2990 C CA . GLY A 1 370 ? 4.513 -15.388 7.941 1.00 96.25 370 GLY A CA 1
ATOM 2991 C C . GLY A 1 370 ? 3.490 -15.950 8.935 1.00 96.25 370 GLY A C 1
ATOM 2992 O O . GLY A 1 370 ? 3.383 -17.163 9.127 1.00 96.25 370 GLY A O 1
ATOM 2993 N N . TYR A 1 371 ? 2.744 -15.055 9.582 1.00 97.69 371 TYR A N 1
ATOM 2994 C CA . TYR A 1 371 ? 1.753 -15.369 10.615 1.00 97.69 371 TYR A CA 1
ATOM 2995 C C . TYR A 1 371 ? 0.334 -15.388 10.035 1.00 97.69 371 TYR A C 1
ATOM 2997 O O . TYR A 1 371 ? -0.133 -14.356 9.555 1.00 97.69 371 TYR A O 1
ATOM 3005 N N . TYR A 1 372 ? -0.355 -16.529 10.074 1.00 98.19 372 TYR A N 1
ATOM 3006 C CA . TYR A 1 372 ? -1.605 -16.740 9.336 1.00 98.19 372 TYR A CA 1
ATOM 3007 C C . TYR A 1 372 ? -2.851 -16.603 10.217 1.00 98.19 372 TYR A C 1
ATOM 3009 O O . TYR A 1 372 ? -2.898 -17.072 11.359 1.00 98.19 372 TYR A O 1
ATOM 3017 N N . TYR A 1 373 ? -3.879 -16.009 9.619 1.00 98.56 373 TYR A N 1
ATOM 3018 C CA . TYR A 1 373 ? -5.247 -15.937 10.114 1.00 98.56 373 TYR A CA 1
ATOM 3019 C C . TYR A 1 373 ? -6.180 -16.448 9.015 1.00 98.56 373 TYR A C 1
ATOM 3021 O O . TYR A 1 373 ? -6.111 -15.972 7.880 1.00 98.56 373 TYR A O 1
ATOM 3029 N N . GLU A 1 374 ? -7.029 -17.417 9.337 1.00 97.75 374 GLU A N 1
ATOM 3030 C CA . GLU A 1 374 ? -8.036 -17.964 8.425 1.00 97.75 374 GLU A CA 1
ATOM 3031 C C . GLU A 1 374 ? -9.386 -17.290 8.674 1.00 97.75 374 GLU A C 1
ATOM 3033 O O . GLU A 1 374 ? -9.909 -17.347 9.783 1.00 97.75 374 GLU A O 1
ATOM 3038 N N . MET A 1 375 ? -9.946 -16.650 7.652 1.00 97.44 375 MET A N 1
ATOM 3039 C CA . MET A 1 375 ? -11.236 -15.962 7.705 1.00 97.44 375 MET A CA 1
ATOM 3040 C C . MET A 1 375 ? -12.373 -16.983 7.632 1.00 97.44 375 MET A C 1
ATOM 3042 O O . MET A 1 375 ? -12.366 -17.863 6.767 1.00 97.44 375 MET A O 1
ATOM 3046 N N . THR A 1 376 ? -13.348 -16.872 8.533 1.00 95.25 376 THR A N 1
ATOM 3047 C CA . THR A 1 376 ? -14.464 -17.821 8.633 1.00 95.25 376 THR A CA 1
ATOM 3048 C C . THR A 1 376 ? -15.799 -17.076 8.761 1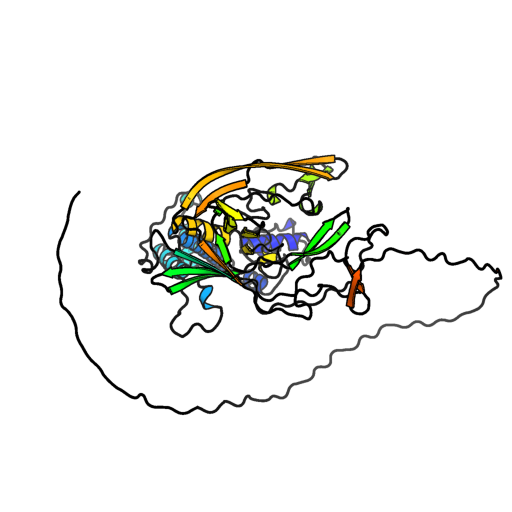.00 95.25 376 THR A C 1
ATOM 3050 O O . THR A 1 376 ? -16.117 -16.630 9.864 1.00 95.25 376 THR A O 1
ATOM 3053 N N . PRO A 1 377 ? -16.610 -16.973 7.690 1.00 95.25 377 PRO A N 1
ATOM 3054 C CA . PRO A 1 377 ? -16.366 -17.492 6.336 1.00 95.25 377 PRO A CA 1
ATOM 3055 C C . PRO A 1 377 ? -15.249 -16.733 5.583 1.00 95.25 377 PRO A C 1
ATOM 3057 O O . PRO A 1 377 ? -14.852 -15.649 5.994 1.00 95.25 377 PRO A O 1
ATOM 3060 N N . PRO A 1 378 ? -14.721 -17.259 4.464 1.00 96.25 378 PRO A N 1
ATOM 3061 C CA . PRO A 1 378 ? -13.841 -16.484 3.592 1.00 96.25 378 PRO A CA 1
ATOM 3062 C C . PRO A 1 378 ? -14.527 -15.209 3.088 1.00 96.25 378 PRO A C 1
ATOM 3064 O O . PRO A 1 378 ? -15.718 -15.222 2.779 1.00 96.25 378 PRO A O 1
ATOM 3067 N N . ILE A 1 379 ? -13.776 -14.113 2.948 1.00 97.75 379 ILE A N 1
ATOM 3068 C CA . ILE A 1 379 ? -14.342 -12.860 2.429 1.00 97.75 379 ILE A CA 1
ATOM 3069 C C . ILE A 1 379 ? -14.390 -12.927 0.893 1.00 97.75 379 ILE A C 1
ATOM 3071 O O . ILE A 1 379 ? -13.329 -13.032 0.266 1.00 97.75 379 ILE A O 1
ATOM 3075 N N . PRO A 1 380 ? -15.571 -12.829 0.257 1.00 97.31 380 PRO A N 1
ATOM 3076 C CA . PRO A 1 380 ? -15.693 -12.883 -1.192 1.00 97.31 380 PRO A CA 1
ATOM 3077 C C . PRO A 1 380 ? -15.092 -11.651 -1.872 1.00 97.31 380 PRO A C 1
ATOM 3079 O O . PRO A 1 380 ? -15.252 -10.505 -1.439 1.00 97.31 380 PRO A O 1
ATOM 3082 N N . ILE A 1 381 ? -14.449 -11.896 -3.009 1.00 96.94 381 ILE A N 1
ATOM 3083 C CA . ILE A 1 381 ? -13.827 -10.883 -3.853 1.00 96.94 381 ILE A CA 1
ATOM 3084 C C . ILE A 1 381 ? -14.334 -11.043 -5.281 1.00 96.94 381 ILE A C 1
ATOM 3086 O O . ILE A 1 381 ? -14.399 -12.145 -5.833 1.00 96.94 381 ILE A O 1
ATOM 3090 N N . ARG A 1 382 ? -14.596 -9.918 -5.940 1.00 97.44 382 ARG A N 1
ATOM 3091 C CA . ARG A 1 382 ? -14.783 -9.863 -7.388 1.00 97.44 382 ARG A CA 1
ATOM 3092 C C . ARG A 1 382 ? -13.678 -9.046 -8.037 1.00 97.44 382 ARG A C 1
ATOM 3094 O O . ARG A 1 382 ? -13.619 -7.829 -7.855 1.00 97.44 382 ARG A O 1
ATOM 3101 N N . VAL A 1 383 ? -12.844 -9.702 -8.838 1.00 96.69 383 VAL A N 1
ATOM 3102 C CA . VAL A 1 383 ? -11.846 -9.033 -9.677 1.00 96.69 383 VAL A CA 1
ATOM 3103 C C . VAL A 1 383 ? -12.460 -8.740 -11.045 1.00 96.69 383 VAL A C 1
ATOM 3105 O O . VAL A 1 383 ? -12.925 -9.637 -11.746 1.00 96.69 383 VAL A O 1
ATOM 3108 N N . THR A 1 384 ? -12.494 -7.465 -11.413 1.00 95.75 384 THR A N 1
ATOM 3109 C CA . THR A 1 384 ? -13.160 -6.927 -12.605 1.00 95.75 384 THR A CA 1
ATOM 3110 C C . THR A 1 384 ? -12.180 -6.123 -13.443 1.00 95.75 384 THR A C 1
ATOM 3112 O O . THR A 1 384 ? -11.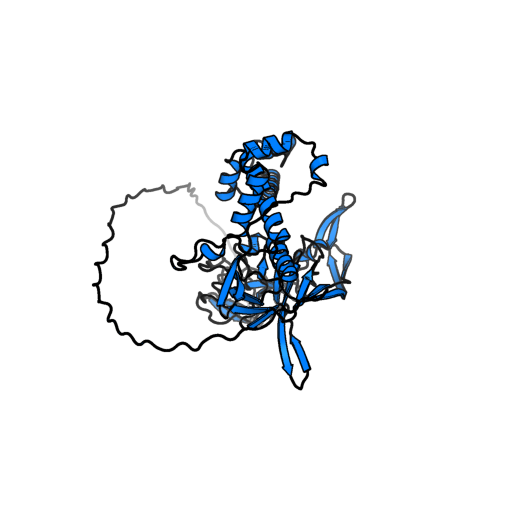275 -5.494 -12.894 1.00 95.75 384 THR A O 1
ATOM 3115 N N . ARG A 1 385 ? -12.378 -6.126 -14.763 1.00 91.06 385 ARG A N 1
ATOM 3116 C CA . ARG A 1 385 ? -11.637 -5.281 -15.708 1.00 91.06 385 ARG A CA 1
ATOM 3117 C C . ARG A 1 385 ? -12.387 -3.990 -16.020 1.00 91.06 385 ARG A C 1
ATOM 3119 O O . ARG A 1 385 ? -13.615 -3.986 -15.986 1.00 91.06 385 ARG A O 1
ATOM 3126 N N . GLY A 1 386 ? -11.635 -2.920 -16.285 1.00 88.19 386 GLY A N 1
ATOM 3127 C CA . GLY A 1 386 ? -12.139 -1.702 -16.919 1.00 88.19 386 GLY A CA 1
ATOM 3128 C C . GLY A 1 386 ? -12.159 -1.859 -18.438 1.00 88.19 386 GLY A C 1
ATOM 3129 O O . GLY A 1 386 ? -12.493 -2.936 -18.944 1.00 88.19 386 GLY A O 1
ATOM 3130 N N . TYR A 1 387 ? -11.780 -0.805 -19.161 1.00 92.12 387 TYR A N 1
ATOM 3131 C CA . TYR A 1 387 ? -11.729 -0.851 -20.619 1.00 92.12 387 TYR A CA 1
ATOM 3132 C C . TYR A 1 387 ? -10.462 -1.539 -21.119 1.00 92.12 387 TYR A C 1
ATOM 3134 O O . TYR A 1 387 ? -9.380 -1.406 -20.543 1.00 92.12 387 TYR A O 1
ATOM 3142 N N . LEU A 1 388 ? -10.607 -2.275 -22.219 1.00 92.50 388 LEU A N 1
ATOM 3143 C CA . LEU A 1 388 ? -9.473 -2.811 -22.951 1.00 92.50 388 LEU A CA 1
ATOM 3144 C C . LEU A 1 388 ? -9.099 -1.845 -24.069 1.00 92.50 388 LEU A C 1
ATOM 3146 O O . LEU A 1 388 ? -9.844 -1.682 -25.038 1.00 92.50 388 LEU A O 1
ATOM 3150 N N . LEU A 1 389 ? -7.956 -1.198 -23.889 1.00 92.81 389 LEU A N 1
ATOM 3151 C CA . LEU A 1 389 ? -7.420 -0.197 -24.793 1.00 92.81 389 LEU A CA 1
ATOM 3152 C C . LEU A 1 389 ? -6.492 -0.850 -25.822 1.00 92.81 389 LEU A C 1
ATOM 3154 O O . LEU A 1 389 ? -5.970 -1.942 -25.601 1.00 92.81 389 LEU A O 1
ATOM 3158 N N . GLY A 1 390 ? -6.312 -0.155 -26.944 1.00 91.50 390 GLY A N 1
ATOM 3159 C CA . GLY A 1 390 ? -5.453 -0.590 -28.040 1.00 91.50 390 GLY A CA 1
ATOM 3160 C C . GLY A 1 390 ? -6.037 -1.711 -28.901 1.00 91.50 390 GLY A C 1
ATOM 3161 O O . GLY A 1 390 ? -7.236 -2.013 -28.838 1.00 91.50 390 GLY A O 1
ATOM 3162 N N . THR A 1 391 ? -5.202 -2.268 -29.777 1.00 90.88 391 THR A N 1
ATOM 3163 C CA . THR A 1 391 ? -5.632 -3.195 -30.838 1.00 90.88 391 THR A CA 1
ATOM 3164 C C . THR A 1 391 ? -5.699 -4.630 -30.338 1.00 90.88 391 THR A C 1
ATOM 3166 O O . THR A 1 391 ? -6.682 -5.328 -30.591 1.00 90.88 391 THR A O 1
ATOM 3169 N N . GLN A 1 392 ? -4.721 -5.036 -29.529 1.00 91.62 392 GLN A N 1
ATOM 3170 C CA . GLN A 1 392 ? -4.637 -6.380 -28.979 1.00 91.62 392 GLN A CA 1
ATOM 3171 C C . GLN A 1 392 ? -5.752 -6.635 -27.950 1.00 91.62 392 GLN A C 1
ATOM 3173 O O . GLN A 1 392 ? -5.837 -5.971 -26.914 1.00 91.62 392 GLN A O 1
ATOM 3178 N N . LYS A 1 393 ? -6.607 -7.638 -28.201 1.00 91.75 393 LYS A N 1
ATOM 3179 C CA . LYS A 1 393 ? -7.765 -7.943 -27.334 1.00 91.75 393 LYS A CA 1
ATOM 3180 C C . LYS A 1 393 ? -7.548 -9.071 -26.320 1.00 91.75 393 LYS A C 1
ATOM 3182 O O . LYS A 1 393 ? -8.378 -9.263 -25.431 1.00 91.75 393 LYS A O 1
ATOM 3187 N N . GLN A 1 394 ? -6.431 -9.787 -26.411 1.00 91.50 394 GLN A N 1
ATOM 3188 C CA . GLN A 1 394 ? -6.059 -10.863 -25.487 1.00 91.50 394 GLN A CA 1
ATOM 3189 C C . GLN A 1 394 ? -4.599 -10.721 -25.046 1.00 91.50 394 GLN A C 1
ATOM 3191 O O . GLN A 1 394 ? -3.776 -10.263 -25.838 1.00 91.50 394 GLN A O 1
ATOM 3196 N N . PRO A 1 395 ? -4.243 -11.120 -23.814 1.00 90.75 395 PRO A N 1
ATOM 3197 C CA . PRO A 1 395 ? -2.863 -11.047 -23.360 1.00 90.75 395 PRO A CA 1
ATOM 3198 C C . PRO A 1 395 ? -1.975 -11.991 -24.177 1.00 90.75 395 PRO A C 1
ATOM 3200 O O . PRO A 1 395 ? -2.296 -13.169 -24.344 1.00 90.75 395 PRO A O 1
ATOM 3203 N N . LEU A 1 396 ? -0.837 -11.477 -24.636 1.00 90.00 396 LEU A N 1
ATOM 3204 C CA . LEU A 1 396 ? 0.198 -12.281 -25.281 1.00 90.00 396 LEU A CA 1
ATOM 3205 C C . LEU A 1 396 ? 0.852 -13.192 -24.234 1.00 90.00 396 LEU A C 1
ATOM 3207 O O . LEU A 1 396 ? 1.251 -12.731 -23.159 1.00 90.00 396 LEU A O 1
ATOM 3211 N N . LYS A 1 397 ? 0.902 -14.496 -24.524 1.00 88.19 397 LYS A N 1
ATOM 3212 C CA . LYS A 1 397 ? 1.441 -15.512 -23.604 1.00 88.19 397 LYS A CA 1
ATOM 3213 C C . LYS A 1 397 ? 2.950 -15.684 -23.757 1.00 88.19 397 LYS A C 1
ATOM 3215 O O . LYS A 1 397 ? 3.626 -15.998 -22.770 1.00 88.19 397 LYS A O 1
ATOM 3220 N N . ASP A 1 398 ? 3.439 -15.462 -24.969 1.00 90.12 398 ASP A N 1
ATOM 3221 C CA . ASP A 1 398 ? 4.830 -15.638 -25.351 1.00 90.12 398 ASP A CA 1
ATOM 3222 C C . ASP A 1 398 ? 5.736 -14.559 -24.760 1.00 90.12 398 ASP A C 1
ATOM 3224 O O . ASP A 1 398 ? 5.308 -13.480 -24.334 1.00 90.12 398 ASP A O 1
ATOM 3228 N N . LEU A 1 399 ? 7.020 -14.895 -24.694 1.00 91.12 399 LEU A N 1
ATOM 3229 C CA . LEU A 1 399 ? 8.068 -13.950 -24.341 1.00 91.12 399 LEU A CA 1
ATOM 3230 C C . LEU A 1 399 ? 8.306 -13.024 -25.524 1.00 91.12 399 LEU A C 1
ATOM 3232 O O . LEU A 1 399 ? 8.261 -13.472 -26.661 1.00 91.12 399 LEU A O 1
ATOM 3236 N N . ILE A 1 400 ? 8.602 -11.759 -25.262 1.00 92.31 400 ILE A N 1
ATOM 3237 C CA . ILE A 1 400 ? 8.911 -10.785 -26.308 1.00 92.31 400 ILE A CA 1
ATOM 3238 C C . ILE A 1 400 ? 10.310 -10.237 -26.070 1.00 92.31 400 ILE A C 1
ATOM 3240 O O . ILE A 1 400 ? 10.648 -9.835 -24.952 1.00 92.31 400 ILE A O 1
ATOM 3244 N N . ARG A 1 401 ? 11.137 -10.218 -27.110 1.00 91.25 401 ARG A N 1
ATOM 3245 C CA . ARG A 1 401 ? 12.449 -9.574 -27.069 1.00 91.25 401 ARG A CA 1
ATOM 3246 C C . ARG A 1 401 ? 12.271 -8.059 -26.933 1.00 91.25 401 ARG A C 1
ATOM 3248 O O . ARG A 1 401 ? 11.416 -7.446 -27.564 1.00 91.25 401 ARG A O 1
ATOM 3255 N N . ILE A 1 402 ? 13.055 -7.443 -26.054 1.00 89.88 402 ILE A N 1
ATOM 3256 C CA . ILE A 1 402 ? 13.079 -5.992 -25.868 1.00 89.88 402 ILE A CA 1
ATOM 3257 C C . ILE A 1 402 ? 13.748 -5.394 -27.109 1.00 89.88 402 ILE A C 1
ATOM 3259 O O . ILE A 1 402 ? 14.927 -5.685 -27.332 1.00 89.88 402 ILE A O 1
ATOM 3263 N N . PRO A 1 403 ? 13.058 -4.554 -27.899 1.00 86.38 403 PRO A N 1
ATOM 3264 C CA . PRO A 1 403 ? 13.656 -4.034 -29.120 1.00 86.38 403 PRO A CA 1
ATOM 3265 C C . PRO A 1 403 ? 14.899 -3.184 -28.822 1.00 86.38 403 PRO A C 1
ATOM 3267 O O . PRO A 1 403 ? 14.967 -2.489 -27.804 1.00 86.38 403 PRO A O 1
ATOM 3270 N N . GLY A 1 404 ? 15.907 -3.278 -29.692 1.00 80.94 404 GLY A N 1
ATOM 3271 C CA . GLY A 1 404 ? 17.208 -2.616 -29.528 1.00 80.94 404 GLY A CA 1
ATOM 3272 C C . GLY A 1 404 ? 18.162 -3.291 -28.532 1.00 80.94 404 GLY A C 1
ATOM 3273 O O . GLY A 1 404 ? 19.315 -2.874 -28.411 1.00 80.94 404 GLY A O 1
ATOM 3274 N N . LYS A 1 405 ? 17.733 -4.346 -27.828 1.00 84.12 405 LYS A N 1
ATOM 3275 C CA . LYS A 1 405 ? 18.630 -5.171 -27.016 1.00 84.12 405 LYS A CA 1
ATOM 3276 C C . LYS A 1 405 ? 19.216 -6.291 -27.875 1.00 84.12 405 LYS A C 1
ATOM 3278 O O . LYS A 1 405 ? 18.477 -7.016 -28.526 1.00 84.12 405 LYS A O 1
ATOM 3283 N N . LYS A 1 406 ? 20.541 -6.459 -27.840 1.00 83.12 406 LYS A N 1
ATOM 3284 C CA . LYS A 1 406 ? 21.207 -7.601 -28.476 1.00 83.12 406 LYS A CA 1
ATOM 3285 C C . LYS A 1 406 ? 20.924 -8.868 -27.666 1.00 83.12 406 LYS A C 1
ATOM 3287 O O . LYS A 1 406 ? 21.229 -8.912 -26.471 1.00 83.12 406 LYS A O 1
ATOM 3292 N N . TYR A 1 407 ? 20.332 -9.857 -28.320 1.00 82.94 407 TYR A N 1
ATOM 3293 C CA . TYR A 1 407 ? 20.165 -11.212 -27.803 1.00 82.94 407 TYR A CA 1
ATOM 3294 C C . TYR A 1 407 ? 21.250 -12.098 -28.399 1.00 82.94 407 TYR A C 1
ATOM 3296 O O . TYR A 1 407 ? 21.801 -11.780 -29.457 1.00 82.94 407 TYR A O 1
ATOM 3304 N N . LYS A 1 408 ? 21.597 -13.179 -27.705 1.00 80.25 408 LYS A N 1
ATOM 3305 C CA . LYS A 1 408 ? 22.549 -14.135 -28.266 1.00 80.25 408 LYS A CA 1
ATOM 3306 C C . LYS A 1 408 ? 21.910 -14.857 -29.474 1.00 80.25 408 LYS A C 1
ATOM 3308 O O . LYS A 1 408 ? 20.702 -15.109 -29.434 1.00 80.25 408 LYS A O 1
ATOM 3313 N N . PRO A 1 409 ? 22.676 -15.146 -30.545 1.00 67.31 409 PRO A N 1
ATOM 3314 C CA . PRO A 1 409 ? 22.140 -15.752 -31.771 1.00 67.31 409 PRO A CA 1
ATOM 3315 C C . PRO A 1 409 ? 21.505 -17.130 -31.553 1.00 67.31 409 PRO A C 1
ATOM 3317 O O . PRO A 1 409 ? 20.540 -17.471 -32.217 1.00 67.31 409 PRO A O 1
ATOM 3320 N N . ASP A 1 410 ? 21.993 -17.880 -30.567 1.00 57.97 410 ASP A N 1
ATOM 3321 C CA . ASP A 1 410 ? 21.548 -19.227 -30.185 1.00 57.97 410 ASP A CA 1
ATOM 3322 C C . ASP A 1 410 ? 20.195 -19.269 -29.453 1.00 57.97 410 ASP A C 1
ATOM 3324 O O . ASP A 1 410 ? 19.780 -20.316 -28.963 1.00 57.97 410 ASP A O 1
ATOM 3328 N N . THR A 1 411 ? 19.512 -18.132 -29.304 1.00 62.59 411 THR A N 1
ATOM 3329 C CA . THR A 1 411 ? 18.318 -18.059 -28.462 1.00 62.59 411 THR A CA 1
ATOM 3330 C C . THR A 1 411 ? 17.038 -17.990 -29.286 1.00 62.59 411 THR A C 1
ATOM 3332 O O . THR A 1 411 ? 16.440 -16.925 -29.413 1.00 62.59 411 THR A O 1
ATOM 3335 N N . GLU A 1 412 ? 16.539 -19.127 -29.763 1.00 66.81 412 GLU A N 1
ATOM 3336 C CA . GLU A 1 412 ? 15.275 -19.250 -30.531 1.00 66.81 412 GLU A CA 1
ATOM 3337 C C . GLU A 1 412 ? 14.011 -18.832 -29.743 1.00 66.81 412 GLU A C 1
ATOM 3339 O O . GLU A 1 412 ? 12.877 -18.899 -30.214 1.00 66.81 412 GLU A O 1
ATOM 3344 N N . ARG A 1 413 ? 14.172 -18.405 -28.487 1.00 79.12 413 ARG A N 1
ATOM 3345 C CA . ARG A 1 413 ? 13.072 -18.145 -27.569 1.00 79.12 413 ARG A CA 1
ATOM 3346 C C . ARG A 1 413 ? 12.505 -16.731 -27.715 1.00 79.12 413 ARG A C 1
ATOM 3348 O O . ARG A 1 413 ? 13.194 -15.735 -27.473 1.00 79.12 413 ARG A O 1
ATOM 3355 N N . GLY A 1 414 ? 11.196 -16.668 -27.944 1.00 84.06 414 GLY A N 1
ATOM 3356 C CA . GLY A 1 414 ? 10.383 -15.453 -27.876 1.00 84.06 414 GLY A CA 1
ATOM 3357 C C . GLY A 1 414 ? 10.048 -14.849 -29.238 1.00 84.06 414 GLY A C 1
ATOM 3358 O O . GLY A 1 414 ? 10.509 -15.311 -30.270 1.00 84.06 414 GLY A O 1
ATOM 3359 N N . MET A 1 415 ? 9.221 -13.811 -29.213 1.00 88.12 415 MET A N 1
ATOM 3360 C CA . MET A 1 415 ? 8.772 -13.063 -30.381 1.00 88.12 415 MET A CA 1
ATOM 3361 C C . MET A 1 415 ? 9.565 -11.761 -30.521 1.00 88.12 415 MET A C 1
ATOM 3363 O O . MET A 1 415 ? 9.951 -11.142 -29.521 1.00 88.12 415 MET A O 1
ATOM 3367 N N . GLU A 1 416 ? 9.742 -11.306 -31.752 1.00 89.00 416 GLU A N 1
ATOM 3368 C CA . GLU A 1 416 ? 10.268 -9.994 -32.117 1.00 89.00 416 GLU A CA 1
ATOM 3369 C C . GLU A 1 416 ? 9.171 -9.126 -32.730 1.00 89.00 416 GLU A C 1
ATOM 3371 O O . GLU A 1 416 ? 8.180 -9.629 -33.259 1.00 89.00 416 GLU A O 1
ATOM 3376 N N . ILE A 1 417 ? 9.333 -7.807 -32.611 1.00 87.75 417 ILE A N 1
ATOM 3377 C CA . ILE A 1 417 ? 8.436 -6.841 -33.244 1.00 87.75 417 ILE A CA 1
ATOM 3378 C C . ILE A 1 417 ? 9.040 -6.478 -34.601 1.00 87.75 417 ILE A C 1
ATOM 3380 O O . ILE A 1 417 ? 10.078 -5.817 -34.649 1.00 87.75 417 ILE A O 1
ATOM 3384 N N . SER A 1 418 ? 8.383 -6.884 -35.679 1.00 84.56 418 SER A N 1
ATOM 3385 C CA . SER A 1 418 ? 8.780 -6.584 -37.053 1.00 84.56 418 SER A CA 1
ATOM 3386 C C . SER A 1 418 ? 8.668 -5.089 -37.383 1.00 84.56 418 SER A C 1
ATOM 3388 O O . SER A 1 418 ? 7.955 -4.359 -36.687 1.00 84.56 418 SER A O 1
ATOM 3390 N N . PRO A 1 419 ? 9.328 -4.600 -38.454 1.00 84.62 419 PRO A N 1
ATOM 3391 C CA . PRO A 1 419 ? 9.237 -3.200 -38.883 1.00 84.62 419 PRO A CA 1
ATOM 3392 C C . PRO A 1 419 ? 7.804 -2.710 -39.142 1.00 84.62 419 PRO A C 1
ATOM 3394 O O . PRO A 1 419 ? 7.491 -1.558 -38.848 1.00 84.62 419 PRO A O 1
ATOM 3397 N N . ASP A 1 420 ? 6.925 -3.593 -39.623 1.00 81.88 420 ASP A N 1
ATOM 3398 C CA . ASP A 1 420 ? 5.492 -3.341 -39.835 1.00 81.88 420 ASP A CA 1
ATOM 3399 C C . ASP A 1 420 ? 4.666 -3.338 -38.528 1.00 81.88 420 ASP A C 1
ATOM 3401 O O . ASP A 1 420 ? 3.475 -3.029 -38.524 1.00 81.88 420 ASP A O 1
ATOM 3405 N N . GLY A 1 421 ? 5.296 -3.653 -37.393 1.00 79.31 421 GLY A N 1
ATOM 3406 C CA . GLY A 1 421 ? 4.669 -3.747 -36.079 1.00 79.31 421 GLY A CA 1
ATOM 3407 C C . GLY A 1 421 ? 4.041 -5.105 -35.760 1.00 79.31 421 GLY A C 1
ATOM 3408 O O . GLY A 1 421 ? 3.482 -5.238 -34.666 1.00 79.31 421 GLY A O 1
ATOM 3409 N N . SER A 1 422 ? 4.131 -6.092 -36.659 1.00 84.25 422 SER A N 1
ATOM 3410 C CA . SER A 1 422 ? 3.684 -7.467 -36.409 1.00 84.25 422 SER A CA 1
ATOM 3411 C C . SER A 1 422 ? 4.618 -8.202 -35.438 1.00 84.25 422 SER A C 1
ATOM 3413 O O . SER A 1 422 ? 5.738 -7.763 -35.173 1.00 84.25 422 SER A O 1
ATOM 3415 N N . LEU A 1 423 ? 4.137 -9.303 -34.852 1.00 87.44 423 LEU A N 1
ATOM 3416 C CA . LEU A 1 423 ? 4.947 -10.175 -34.000 1.00 87.44 423 LEU A CA 1
ATOM 3417 C C . LEU A 1 423 ? 5.355 -11.415 -34.784 1.00 87.44 423 LEU A C 1
ATOM 3419 O O . LEU A 1 423 ? 4.485 -12.134 -35.270 1.00 87.44 423 LEU A O 1
ATOM 3423 N N . GLN A 1 424 ? 6.655 -11.682 -34.842 1.00 87.94 424 GLN A N 1
ATOM 3424 C CA . GLN A 1 424 ? 7.228 -12.858 -35.499 1.00 87.94 424 GLN A CA 1
ATOM 3425 C C . GLN A 1 424 ? 8.061 -13.662 -34.496 1.00 87.94 424 GLN A C 1
ATOM 3427 O O . GLN A 1 424 ? 8.589 -13.064 -33.554 1.00 87.94 424 GLN A O 1
ATOM 3432 N N . PRO A 1 425 ? 8.194 -14.989 -34.647 1.00 85.12 425 PRO A N 1
ATOM 3433 C CA . PRO A 1 425 ? 9.182 -15.754 -33.892 1.00 85.12 425 PRO A CA 1
ATOM 3434 C C . PRO A 1 425 ? 10.580 -15.148 -34.068 1.00 85.12 425 PRO A C 1
ATOM 3436 O O . PRO A 1 425 ? 10.932 -14.704 -35.161 1.00 85.12 425 PRO A O 1
ATOM 3439 N N . ALA A 1 426 ? 11.373 -15.100 -32.998 1.00 80.38 426 ALA A N 1
ATOM 3440 C CA . ALA A 1 426 ? 12.772 -14.700 -33.099 1.00 80.38 426 ALA A CA 1
ATOM 3441 C C . ALA A 1 426 ? 13.503 -15.681 -34.028 1.00 80.38 426 ALA A C 1
ATOM 3443 O O . ALA A 1 426 ? 13.454 -16.886 -33.791 1.00 80.38 426 ALA A O 1
ATOM 3444 N N . GLY A 1 427 ? 14.134 -15.168 -35.087 1.00 67.81 427 GLY A N 1
ATOM 3445 C CA . GLY A 1 427 ? 14.661 -16.000 -36.167 1.00 67.81 427 GLY A CA 1
ATOM 3446 C C . GLY A 1 427 ? 15.667 -17.055 -35.699 1.00 67.81 427 GLY A C 1
ATOM 3447 O O . GLY A 1 427 ? 16.646 -16.728 -35.028 1.00 67.81 427 GLY A O 1
ATOM 3448 N N . THR A 1 428 ? 15.446 -18.300 -36.122 1.00 48.34 428 THR A N 1
ATOM 3449 C CA . THR A 1 428 ? 16.513 -19.222 -36.513 1.00 48.34 428 THR A CA 1
ATOM 3450 C C . THR A 1 428 ? 17.213 -18.587 -37.706 1.00 48.34 428 THR A C 1
ATOM 3452 O O . THR A 1 428 ? 16.609 -18.398 -38.761 1.00 48.34 428 THR A O 1
ATOM 3455 N N . THR A 1 429 ? 18.465 -18.168 -37.554 1.00 42.88 429 THR A N 1
ATOM 3456 C CA . THR A 1 429 ? 19.269 -17.828 -38.727 1.00 42.88 429 THR A CA 1
ATOM 3457 C C . THR A 1 429 ? 19.561 -19.125 -39.470 1.00 42.88 429 THR A C 1
ATOM 3459 O O . THR A 1 429 ? 20.545 -19.793 -39.160 1.00 42.88 429 THR A O 1
ATOM 3462 N N . ASP A 1 430 ? 18.715 -19.481 -40.435 1.00 36.78 430 ASP A N 1
ATOM 3463 C CA . ASP A 1 430 ? 19.165 -20.302 -41.551 1.00 36.78 430 ASP A CA 1
ATOM 3464 C C . ASP A 1 430 ? 20.231 -19.477 -42.268 1.00 36.78 430 ASP A C 1
ATOM 3466 O O . ASP A 1 430 ? 19.954 -18.477 -42.934 1.00 36.78 430 ASP A O 1
ATOM 3470 N N . ALA A 1 431 ? 21.486 -19.840 -42.021 1.00 35.12 431 ALA A N 1
ATOM 3471 C CA . ALA A 1 431 ? 22.606 -19.356 -42.793 1.00 35.12 431 ALA A CA 1
ATOM 3472 C C . ALA A 1 431 ? 22.442 -19.902 -44.212 1.00 35.12 431 ALA A C 1
ATOM 3474 O O . ALA A 1 431 ? 22.801 -21.043 -44.492 1.00 35.12 431 ALA A O 1
ATOM 3475 N N . THR A 1 432 ? 21.899 -19.097 -45.119 1.00 31.97 432 THR A N 1
ATOM 3476 C CA . THR A 1 432 ? 22.143 -19.302 -46.543 1.00 31.97 432 THR A CA 1
ATOM 3477 C C . THR A 1 432 ? 23.644 -19.085 -46.757 1.00 31.97 432 THR A C 1
ATOM 3479 O O . THR A 1 432 ? 24.131 -17.994 -46.443 1.00 31.97 432 THR A O 1
ATOM 3482 N N . PRO A 1 433 ? 24.416 -20.076 -47.238 1.00 36.53 433 PRO A N 1
ATOM 3483 C CA . PRO A 1 433 ? 25.797 -19.827 -47.606 1.00 36.53 433 PRO A CA 1
ATOM 3484 C C . PRO A 1 433 ? 25.768 -18.915 -48.832 1.00 36.53 433 PRO A C 1
ATOM 3486 O O . PRO A 1 433 ? 25.328 -19.313 -49.909 1.00 36.53 433 PRO A O 1
ATOM 3489 N N . THR A 1 434 ? 26.185 -17.662 -48.663 1.00 33.16 434 THR A N 1
ATOM 3490 C CA . THR A 1 434 ? 26.570 -16.828 -49.798 1.00 33.16 434 THR A CA 1
ATOM 3491 C C . THR A 1 434 ? 27.756 -17.506 -50.461 1.00 33.16 434 THR A C 1
ATOM 3493 O O . THR A 1 434 ? 28.830 -17.595 -49.867 1.00 33.16 434 THR A O 1
ATOM 3496 N N . VAL A 1 435 ? 27.509 -18.033 -51.659 1.00 34.22 435 VAL A N 1
ATOM 3497 C CA . VAL A 1 435 ? 28.536 -18.497 -52.582 1.00 34.22 435 VAL A CA 1
ATOM 3498 C C . VAL A 1 435 ? 29.438 -17.307 -52.891 1.00 34.22 435 VAL A C 1
ATOM 3500 O O . VAL A 1 435 ? 28.977 -16.226 -53.257 1.00 34.22 435 VAL A O 1
ATOM 3503 N N . ASP A 1 436 ? 30.711 -17.531 -52.617 1.00 35.78 436 ASP A N 1
ATOM 3504 C CA . ASP A 1 436 ? 31.844 -16.664 -52.872 1.00 35.78 436 ASP A CA 1
ATOM 3505 C C . ASP A 1 436 ? 32.169 -16.734 -54.369 1.00 35.78 436 ASP A C 1
ATOM 3507 O O . ASP A 1 436 ? 32.837 -17.664 -54.812 1.00 35.78 436 ASP A O 1
ATOM 3511 N N . ASP A 1 437 ? 31.658 -15.784 -55.153 1.00 29.08 437 ASP A N 1
ATOM 3512 C CA . ASP A 1 437 ? 32.123 -15.572 -56.525 1.00 29.08 437 ASP A CA 1
ATOM 3513 C C . ASP A 1 437 ? 33.165 -14.456 -56.509 1.00 29.08 437 ASP A C 1
ATOM 3515 O O . ASP A 1 437 ? 32.879 -13.259 -56.602 1.00 29.08 437 ASP A O 1
ATOM 3519 N N . GLY A 1 438 ? 34.411 -14.887 -56.330 1.00 29.89 438 GLY A N 1
ATOM 3520 C CA . GLY A 1 438 ? 35.581 -14.037 -56.376 1.00 29.89 438 GLY A CA 1
ATOM 3521 C C . GLY A 1 438 ? 35.767 -13.384 -57.743 1.00 29.89 438 GLY A C 1
ATOM 3522 O O . GLY A 1 438 ? 35.775 -14.038 -58.782 1.00 29.89 438 GLY A O 1
ATOM 3523 N N . THR A 1 439 ? 36.037 -12.081 -57.744 1.00 26.23 439 THR A N 1
ATOM 3524 C CA . THR A 1 439 ? 36.904 -11.464 -58.754 1.00 26.23 439 THR A CA 1
ATOM 3525 C C . THR A 1 439 ? 37.611 -10.241 -58.151 1.00 26.23 439 THR A C 1
ATOM 3527 O O . THR A 1 439 ? 36.944 -9.387 -57.564 1.00 26.23 439 THR A O 1
ATOM 3530 N N . PRO A 1 440 ? 38.949 -10.129 -58.268 1.00 31.84 440 PRO A N 1
ATOM 3531 C CA . PRO A 1 440 ? 39.724 -9.020 -57.726 1.00 31.84 440 PRO A CA 1
ATOM 3532 C C . PRO A 1 440 ? 40.039 -7.957 -58.789 1.00 31.84 440 PRO A C 1
ATOM 3534 O O . PRO A 1 440 ? 40.430 -8.276 -59.910 1.00 31.84 440 PRO A O 1
ATOM 3537 N N . SER A 1 441 ? 39.932 -6.687 -58.406 1.00 26.77 441 SER A N 1
ATOM 3538 C CA . SER A 1 441 ? 40.608 -5.507 -58.985 1.00 26.77 441 SER A CA 1
ATOM 3539 C C . SER A 1 441 ? 40.001 -4.271 -58.317 1.00 26.77 441 SER A C 1
ATOM 3541 O O . SER A 1 441 ? 38.824 -4.287 -57.994 1.00 26.77 441 SER A O 1
ATOM 3543 N N . ALA A 1 442 ? 40.636 -3.134 -58.091 1.00 25.89 442 ALA A N 1
ATOM 3544 C CA . ALA A 1 442 ? 41.994 -2.615 -58.184 1.00 25.89 442 ALA A CA 1
ATOM 3545 C C . ALA A 1 442 ? 41.824 -1.155 -57.704 1.00 25.89 442 ALA A C 1
ATOM 3547 O O . ALA A 1 442 ? 40.842 -0.502 -58.056 1.00 25.89 442 ALA A O 1
ATOM 3548 N N . LEU A 1 443 ? 42.730 -0.650 -56.867 1.00 24.89 443 LEU A N 1
ATOM 3549 C CA . LEU A 1 443 ? 42.911 0.797 -56.639 1.00 24.89 443 LEU A CA 1
ATOM 3550 C C . LEU A 1 443 ? 43.524 1.421 -57.920 1.00 24.89 443 LEU A C 1
ATOM 3552 O O . LEU A 1 443 ? 44.242 0.686 -58.606 1.00 24.89 443 LEU A O 1
ATOM 3556 N N . PRO A 1 444 ? 43.298 2.716 -58.262 1.00 34.78 444 PRO A N 1
ATOM 3557 C CA . PRO A 1 444 ? 43.930 3.808 -57.502 1.00 34.78 444 PRO A CA 1
ATOM 3558 C C . PRO A 1 444 ? 43.233 5.198 -57.444 1.00 34.78 444 PRO A C 1
ATOM 3560 O O . PRO A 1 444 ? 42.375 5.546 -58.243 1.00 34.78 444 PRO A O 1
ATOM 3563 N N . ASP A 1 445 ? 43.708 5.962 -56.449 1.00 24.36 445 ASP A N 1
ATOM 3564 C CA . ASP A 1 445 ? 44.006 7.408 -56.340 1.00 24.36 445 ASP A CA 1
ATOM 3565 C C . ASP A 1 445 ? 42.998 8.569 -56.586 1.00 24.36 445 ASP A C 1
ATOM 3567 O O . ASP A 1 445 ? 42.511 8.811 -57.680 1.00 24.36 445 ASP A O 1
ATOM 3571 N N . LYS A 1 446 ? 42.892 9.374 -55.508 1.00 26.08 446 LYS A N 1
ATOM 3572 C CA . LYS A 1 446 ? 43.053 10.844 -55.322 1.00 26.08 446 LYS A CA 1
ATOM 3573 C C . LYS A 1 446 ? 42.268 11.928 -56.095 1.00 26.08 446 LYS A C 1
ATOM 3575 O O . LYS A 1 446 ? 42.135 11.928 -57.310 1.00 26.08 446 LYS A O 1
ATOM 3580 N N . SER A 1 447 ? 42.051 12.996 -55.300 1.00 25.11 447 SER A N 1
ATOM 3581 C CA . SER A 1 447 ? 41.731 14.419 -55.576 1.00 25.11 447 SER A CA 1
ATOM 3582 C C . SER A 1 447 ? 40.231 14.762 -55.557 1.00 25.11 447 SER A C 1
ATOM 3584 O O . SER A 1 447 ? 39.414 13.959 -55.979 1.00 25.11 447 SER A O 1
ATOM 3586 N N . ASP A 1 448 ? 39.744 15.898 -55.057 1.00 25.95 448 ASP A N 1
ATOM 3587 C CA . ASP A 1 448 ? 40.308 17.000 -54.275 1.00 25.95 448 ASP A CA 1
ATOM 3588 C C . ASP A 1 448 ? 39.134 17.796 -53.646 1.00 25.95 448 ASP A C 1
ATOM 3590 O O . ASP A 1 448 ? 38.012 17.754 -54.143 1.00 25.95 448 ASP A O 1
ATOM 3594 N N . THR A 1 449 ? 39.426 18.498 -52.546 1.00 25.33 449 THR A N 1
ATOM 3595 C CA . THR A 1 449 ? 38.839 19.761 -52.022 1.00 25.33 449 THR A CA 1
ATOM 3596 C C . THR A 1 449 ? 37.355 20.137 -52.245 1.00 25.33 449 THR A C 1
ATOM 3598 O O . THR A 1 449 ? 36.915 20.347 -53.369 1.00 25.33 449 THR A O 1
ATOM 3601 N N . THR A 1 450 ? 36.630 20.499 -51.172 1.00 28.28 450 THR A N 1
ATOM 3602 C CA . THR A 1 450 ? 36.406 21.914 -50.753 1.00 28.28 450 THR A CA 1
ATOM 3603 C C . THR A 1 450 ? 35.432 22.058 -49.568 1.00 28.28 450 THR A C 1
ATOM 3605 O O . THR A 1 450 ? 34.537 21.246 -49.344 1.00 28.28 450 THR A O 1
ATOM 3608 N N . ASP A 1 451 ? 35.676 23.124 -48.803 1.00 25.91 451 ASP A N 1
ATOM 3609 C CA . ASP A 1 451 ? 34.978 23.641 -47.624 1.00 25.91 451 ASP A CA 1
ATOM 3610 C C . ASP A 1 451 ? 33.465 23.882 -47.769 1.00 25.91 451 ASP A C 1
ATOM 3612 O O . ASP A 1 451 ? 32.996 24.301 -48.822 1.00 25.91 451 ASP A O 1
ATOM 3616 N N . ALA A 1 452 ? 32.733 23.803 -46.646 1.00 29.62 452 ALA A N 1
ATOM 3617 C CA . ALA A 1 452 ? 31.826 24.882 -46.222 1.00 29.62 452 ALA A CA 1
ATOM 3618 C C . ALA A 1 452 ? 31.276 24.674 -44.798 1.00 29.62 452 ALA A C 1
ATOM 3620 O O . ALA A 1 452 ? 30.478 23.786 -44.497 1.00 29.62 452 ALA A O 1
ATOM 3621 N N . THR A 1 453 ? 31.677 25.593 -43.931 1.00 28.03 453 THR A N 1
ATOM 3622 C CA . THR A 1 453 ? 31.108 25.967 -42.636 1.00 28.03 453 THR A CA 1
ATOM 3623 C C . THR A 1 453 ? 29.603 26.261 -42.728 1.00 28.03 453 THR A C 1
ATOM 3625 O O . THR A 1 453 ? 29.187 27.042 -43.578 1.00 28.03 453 THR A O 1
ATOM 3628 N N . ALA A 1 454 ? 28.784 25.769 -41.789 1.00 31.16 454 ALA A N 1
ATOM 3629 C CA . ALA A 1 454 ? 27.449 26.333 -41.562 1.00 31.16 454 ALA A CA 1
ATOM 3630 C C . ALA A 1 454 ? 27.040 26.304 -40.083 1.00 31.16 454 ALA A C 1
ATOM 3632 O O . ALA A 1 454 ? 26.821 25.265 -39.457 1.00 31.16 454 ALA A O 1
ATOM 3633 N N . GLN A 1 455 ? 26.949 27.513 -39.537 1.00 28.09 455 GLN A N 1
ATOM 3634 C CA . GLN A 1 455 ? 26.440 27.860 -38.222 1.00 28.09 455 GLN A CA 1
ATOM 3635 C C . GLN A 1 455 ? 24.923 27.650 -38.099 1.00 28.09 455 GLN A C 1
ATOM 3637 O O . GLN A 1 455 ? 24.153 27.862 -39.029 1.00 28.09 455 GLN A O 1
ATOM 3642 N N . LYS A 1 456 ? 24.529 27.332 -36.859 1.00 30.80 456 LYS A N 1
ATOM 3643 C CA . LYS A 1 456 ? 23.308 27.736 -36.137 1.00 30.80 456 LYS A CA 1
ATOM 3644 C C . LYS A 1 456 ? 22.258 28.524 -36.934 1.00 30.80 456 LYS A C 1
ATOM 3646 O O . LYS A 1 456 ? 22.472 29.692 -37.226 1.00 30.80 456 LYS A O 1
ATOM 3651 N N . THR A 1 457 ? 21.024 28.022 -36.927 1.00 28.53 457 THR A N 1
ATOM 3652 C CA . THR A 1 457 ? 19.849 28.868 -36.661 1.00 28.53 457 THR A CA 1
ATOM 3653 C C . THR A 1 457 ? 18.770 28.106 -35.891 1.00 28.53 457 THR A C 1
ATOM 3655 O O . THR A 1 457 ? 18.560 26.905 -36.029 1.00 28.53 457 THR A O 1
ATOM 3658 N N . ARG A 1 458 ? 18.124 28.852 -34.999 1.00 32.22 458 ARG A N 1
ATOM 3659 C CA . ARG A 1 458 ? 17.009 28.489 -34.126 1.00 32.22 458 ARG A CA 1
ATOM 3660 C C . ARG A 1 458 ? 15.791 29.242 -34.662 1.00 32.22 458 ARG A C 1
ATOM 3662 O O . ARG A 1 458 ? 15.937 30.450 -34.834 1.00 32.22 458 ARG A O 1
ATOM 3669 N N . PRO A 1 459 ? 14.604 28.634 -34.817 1.00 32.91 459 PRO A N 1
ATOM 3670 C CA . PRO A 1 459 ? 13.391 29.420 -34.979 1.00 32.91 459 PRO A CA 1
ATOM 3671 C C . PRO A 1 459 ? 12.674 29.646 -33.652 1.00 32.91 459 PRO A C 1
ATOM 3673 O O . PRO A 1 459 ? 12.657 28.827 -32.729 1.00 32.91 459 PRO A O 1
ATOM 3676 N N . THR A 1 460 ? 12.126 30.843 -33.595 1.00 29.92 460 THR A N 1
ATOM 3677 C CA . THR A 1 460 ? 11.467 31.566 -32.523 1.00 29.92 460 THR A CA 1
ATOM 3678 C C . THR A 1 460 ? 10.007 31.159 -32.329 1.00 29.92 460 THR A C 1
ATOM 3680 O O . THR A 1 460 ? 9.348 30.593 -33.193 1.00 29.92 460 THR A O 1
ATOM 3683 N N . LYS A 1 461 ? 9.508 31.487 -31.132 1.00 32.31 461 LYS A N 1
ATOM 3684 C CA . LYS A 1 461 ? 8.101 31.449 -30.726 1.00 32.31 461 LYS A CA 1
ATOM 3685 C C . LYS A 1 461 ? 7.270 32.449 -31.538 1.00 32.31 461 LYS A C 1
ATOM 3687 O O . LYS A 1 461 ? 7.598 33.631 -31.529 1.00 32.31 461 LYS A O 1
ATOM 3692 N N . GLY A 1 462 ? 6.136 31.999 -32.070 1.00 28.73 462 GLY A N 1
ATOM 3693 C CA . GLY A 1 462 ? 5.002 32.841 -32.454 1.00 28.73 462 GLY A CA 1
ATOM 3694 C C . GLY A 1 462 ? 3.797 32.539 -31.559 1.00 28.73 462 GLY A C 1
ATOM 3695 O O . GLY A 1 462 ? 3.383 31.387 -31.445 1.00 28.73 462 GLY A O 1
ATOM 3696 N N . LYS A 1 463 ? 3.284 33.568 -30.876 1.00 30.64 463 LYS A N 1
ATOM 3697 C CA . LYS A 1 463 ? 1.975 33.588 -30.202 1.00 30.64 463 LYS A CA 1
ATOM 3698 C C . LYS A 1 463 ? 0.875 33.649 -31.267 1.00 30.64 463 LYS A C 1
ATOM 3700 O O . LYS A 1 463 ? 1.033 34.390 -32.228 1.00 30.64 463 LYS A O 1
ATOM 3705 N N . ALA A 1 464 ? -0.250 32.977 -31.037 1.00 31.25 464 ALA A N 1
ATOM 3706 C CA . ALA A 1 464 ? -1.506 33.270 -31.720 1.00 31.25 464 ALA A CA 1
ATOM 3707 C C . ALA A 1 464 ? -2.655 33.261 -30.704 1.00 31.25 464 ALA A C 1
ATOM 3709 O O . ALA A 1 464 ? -2.764 32.357 -29.872 1.00 31.25 464 ALA A O 1
ATOM 3710 N N . GLU A 1 465 ? -3.440 34.330 -30.755 1.00 29.12 465 GLU A N 1
ATOM 3711 C CA . GLU A 1 465 ? -4.607 34.626 -29.936 1.00 29.12 465 GLU A CA 1
ATOM 3712 C C . GLU A 1 465 ? -5.839 33.820 -30.370 1.00 29.12 465 GLU A C 1
ATOM 3714 O O . GLU A 1 465 ? -6.040 33.489 -31.536 1.00 29.12 465 GLU A O 1
ATOM 3719 N N . THR A 1 466 ? -6.681 33.527 -29.385 1.00 35.19 466 THR A N 1
ATOM 3720 C CA . THR A 1 466 ? -8.056 33.021 -29.494 1.00 35.19 466 THR A CA 1
ATOM 3721 C C . THR A 1 466 ? -9.036 34.070 -30.021 1.00 35.19 466 THR A C 1
ATOM 3723 O O . THR A 1 466 ? -8.945 35.230 -29.625 1.00 35.19 466 THR A O 1
ATOM 3726 N N . PRO A 1 467 ? -10.126 33.616 -30.666 1.00 34.59 467 PRO A N 1
ATOM 3727 C CA . PRO A 1 467 ? -11.449 34.135 -30.330 1.00 34.59 467 PRO A CA 1
ATOM 3728 C C . PRO A 1 467 ? -12.453 33.022 -29.987 1.00 34.59 467 PRO A C 1
ATOM 3730 O O . PRO A 1 467 ? -12.385 31.889 -30.462 1.00 34.59 467 PRO A O 1
ATOM 3733 N N . GLY A 1 468 ? -13.365 33.363 -29.076 1.00 32.12 468 GLY A N 1
ATOM 3734 C CA . GLY A 1 468 ? -14.234 32.433 -28.367 1.00 32.12 468 GLY A CA 1
ATOM 3735 C C . GLY A 1 468 ? -15.459 31.921 -29.127 1.00 32.12 468 GLY A C 1
ATOM 3736 O O . GLY A 1 468 ? -15.927 32.498 -30.103 1.00 32.12 468 GLY A O 1
ATOM 3737 N N . LYS A 1 469 ? -16.043 30.858 -28.567 1.00 31.61 469 LYS A N 1
ATOM 3738 C CA . LYS A 1 469 ? -17.445 30.468 -28.756 1.00 31.61 469 LYS A CA 1
ATOM 3739 C C . LYS A 1 469 ? -18.043 30.087 -27.401 1.00 31.61 469 LYS A C 1
ATOM 3741 O O . LYS A 1 469 ? -17.519 29.223 -26.701 1.00 31.61 469 LYS A O 1
ATOM 3746 N N . LYS A 1 470 ? -19.125 30.780 -27.029 1.00 33.16 470 LYS A N 1
ATOM 3747 C CA . LYS A 1 470 ? -19.971 30.489 -25.862 1.00 33.16 470 LYS A CA 1
ATOM 3748 C C . LYS A 1 470 ? -20.773 29.193 -26.087 1.00 33.16 470 LYS A C 1
ATOM 3750 O O . LYS A 1 470 ? -21.167 28.930 -27.222 1.00 33.16 470 LYS A O 1
ATOM 3755 N N . PRO A 1 471 ? -21.056 28.413 -25.029 1.00 35.28 471 PRO A N 1
ATOM 3756 C CA . PRO A 1 471 ? -21.876 27.209 -25.112 1.00 35.28 471 PRO A CA 1
ATOM 3757 C C . PRO A 1 471 ? -23.379 27.529 -25.075 1.00 35.28 471 PRO A C 1
ATOM 3759 O O . PRO A 1 471 ? -23.839 28.325 -24.256 1.00 35.28 471 PRO A O 1
ATOM 3762 N N . VAL A 1 472 ? -24.136 26.868 -25.952 1.00 34.81 472 VAL A N 1
ATOM 3763 C CA . VAL A 1 472 ? -25.605 26.864 -25.985 1.00 34.81 472 VAL A CA 1
ATOM 3764 C C . VAL A 1 472 ? -26.128 25.914 -24.902 1.00 34.81 472 VAL A C 1
ATOM 3766 O O . VAL A 1 472 ? -25.674 24.776 -24.788 1.00 34.81 472 VAL A O 1
ATOM 3769 N N . ALA A 1 473 ? -27.062 26.403 -24.087 1.00 37.31 473 ALA A N 1
ATOM 3770 C CA . ALA A 1 473 ? -27.751 25.643 -23.049 1.00 37.31 473 ALA A CA 1
ATOM 3771 C C . ALA A 1 473 ? -28.859 24.752 -23.651 1.00 37.31 473 ALA A C 1
ATOM 3773 O O . ALA A 1 473 ? -29.532 25.185 -24.587 1.00 37.31 473 ALA A O 1
ATOM 3774 N N . PRO A 1 474 ? -29.101 23.540 -23.121 1.00 35.88 474 PRO A N 1
ATOM 3775 C CA . PRO A 1 474 ? -30.238 22.729 -23.532 1.00 35.88 474 PRO A CA 1
ATOM 3776 C C . PRO A 1 474 ? -31.540 23.194 -22.859 1.00 35.88 474 PRO A C 1
ATOM 3778 O O . PRO A 1 474 ? -31.564 23.541 -21.676 1.00 35.88 474 PRO A O 1
ATOM 3781 N N . ALA A 1 475 ? -32.616 23.171 -23.644 1.00 33.78 475 ALA A N 1
ATOM 3782 C CA . ALA A 1 475 ? -33.984 23.502 -23.261 1.00 33.78 475 ALA A CA 1
ATOM 3783 C C . ALA A 1 475 ? -34.554 22.576 -22.156 1.00 33.78 475 ALA A C 1
ATOM 3785 O O . ALA A 1 475 ? -34.136 21.420 -22.038 1.00 33.78 475 ALA A O 1
ATOM 3786 N N . PRO A 1 476 ? -35.527 23.053 -21.353 1.00 34.47 476 PRO A N 1
ATOM 3787 C CA . PRO A 1 476 ? -36.154 22.269 -20.294 1.00 34.47 476 PRO A CA 1
ATOM 3788 C C . PRO A 1 476 ? -37.214 21.311 -20.861 1.00 34.47 476 PRO A C 1
ATOM 3790 O O . PRO A 1 476 ? -38.185 21.738 -21.479 1.00 34.47 476 PRO A O 1
ATOM 3793 N N . ALA A 1 477 ? -37.051 20.009 -20.614 1.00 35.47 477 ALA A N 1
ATOM 3794 C CA . ALA A 1 477 ? -38.086 19.018 -20.890 1.00 35.47 477 ALA A CA 1
ATOM 3795 C C . ALA A 1 477 ? -39.186 19.050 -19.813 1.00 35.47 477 ALA A C 1
ATOM 3797 O O . ALA A 1 477 ? -38.925 19.234 -18.622 1.00 35.47 477 ALA A O 1
ATOM 3798 N N . ALA A 1 478 ? -40.418 18.895 -20.290 1.00 34.28 478 ALA A N 1
ATOM 3799 C CA . ALA A 1 478 ? -41.678 19.143 -19.615 1.00 34.28 478 ALA A CA 1
ATOM 3800 C C . ALA A 1 478 ? -41.984 18.228 -18.414 1.00 34.28 478 ALA A C 1
ATOM 3802 O O . ALA A 1 478 ? -41.537 17.088 -18.311 1.00 34.28 478 ALA A O 1
ATOM 3803 N N . LYS A 1 479 ? -42.817 18.778 -17.524 1.00 33.22 479 LYS A N 1
ATOM 3804 C CA . LYS A 1 479 ? -43.469 18.120 -16.390 1.00 33.22 479 LYS A CA 1
ATOM 3805 C C . LYS A 1 479 ? -44.490 17.088 -16.886 1.00 33.22 479 LYS A C 1
ATOM 3807 O O . LYS A 1 479 ? -45.351 17.434 -17.688 1.00 33.22 479 LYS A O 1
ATOM 3812 N N . THR A 1 480 ? -44.471 15.888 -16.317 1.00 39.69 480 THR A N 1
ATOM 3813 C CA . THR A 1 480 ? -45.615 14.959 -16.297 1.00 39.69 480 THR A CA 1
ATOM 3814 C C . THR A 1 480 ? -46.155 14.817 -14.866 1.00 39.69 480 THR A C 1
ATOM 3816 O O . THR A 1 480 ? -45.371 14.908 -13.916 1.00 39.69 480 THR A O 1
ATOM 3819 N N . PRO A 1 481 ? -47.479 14.650 -14.672 1.00 40.38 481 PRO A N 1
ATOM 3820 C CA . PRO A 1 481 ? -48.120 14.666 -13.355 1.00 40.38 481 PRO A CA 1
ATOM 3821 C C . PRO A 1 481 ? -48.065 13.293 -12.659 1.00 40.38 481 PRO A C 1
ATOM 3823 O O . PRO A 1 481 ? -47.964 12.272 -13.341 1.00 40.38 481 PRO A O 1
ATOM 3826 N N . PRO A 1 482 ? -48.189 13.229 -11.319 1.00 40.91 482 PRO A N 1
ATOM 3827 C CA . PRO A 1 482 ? -48.333 11.967 -10.606 1.00 40.91 482 PRO A CA 1
ATOM 3828 C C . PRO A 1 482 ? -49.802 11.519 -10.570 1.00 40.91 482 PRO A C 1
ATOM 3830 O O . PRO A 1 482 ? -50.669 12.231 -10.064 1.00 40.91 482 PRO A O 1
ATOM 3833 N N . THR A 1 483 ? -50.073 10.307 -11.049 1.00 38.44 483 THR A N 1
ATOM 3834 C CA . THR A 1 483 ? -51.341 9.605 -10.823 1.00 38.44 483 THR A CA 1
ATOM 3835 C C . THR A 1 483 ? -51.316 8.919 -9.459 1.00 38.44 483 THR A C 1
ATOM 3837 O O . THR A 1 483 ? -50.392 8.177 -9.125 1.00 38.44 483 THR A O 1
ATOM 3840 N N . ALA A 1 484 ? -52.350 9.182 -8.664 1.00 35.94 484 ALA A N 1
ATOM 3841 C CA . ALA A 1 484 ? -52.615 8.566 -7.374 1.00 35.94 484 ALA A CA 1
ATOM 3842 C C . ALA A 1 484 ? -53.554 7.355 -7.518 1.00 35.94 484 ALA A C 1
ATOM 3844 O O . ALA A 1 484 ? -54.556 7.451 -8.216 1.00 35.94 484 ALA A O 1
ATOM 3845 N N . ALA A 1 485 ? -53.276 6.271 -6.787 1.00 36.09 485 ALA A N 1
ATOM 3846 C CA . ALA A 1 485 ? -54.244 5.295 -6.253 1.00 36.09 485 ALA A CA 1
ATOM 3847 C C . ALA A 1 485 ? -53.483 4.402 -5.247 1.00 36.09 485 ALA A C 1
ATOM 3849 O O . ALA A 1 485 ? -52.550 3.706 -5.623 1.00 36.09 485 ALA A O 1
ATOM 3850 N N . LYS A 1 486 ? -53.594 4.598 -3.925 1.00 36.28 486 LYS A N 1
ATOM 3851 C CA . LYS A 1 486 ? -54.599 4.025 -3.004 1.00 36.28 486 LYS A CA 1
ATOM 3852 C C . LYS A 1 486 ? -54.916 2.542 -3.256 1.00 36.28 486 LYS A C 1
ATOM 3854 O O . LYS A 1 486 ? -55.784 2.251 -4.061 1.00 36.28 486 LYS A O 1
ATOM 3859 N N . THR A 1 487 ? -54.379 1.672 -2.399 1.00 36.75 487 THR A N 1
ATOM 3860 C CA . THR A 1 487 ? -55.159 0.635 -1.697 1.00 36.75 487 THR A CA 1
ATOM 3861 C C . THR A 1 487 ? -54.543 0.363 -0.321 1.00 36.75 487 THR A C 1
ATOM 3863 O O . THR A 1 487 ? -53.335 0.215 -0.156 1.00 36.75 487 THR A O 1
ATOM 3866 N N . ARG A 1 488 ? -55.413 0.409 0.692 1.00 34.22 488 ARG A N 1
ATOM 3867 C CA . ARG A 1 488 ? -55.168 0.149 2.114 1.00 34.22 488 ARG A CA 1
ATOM 3868 C C . ARG A 1 488 ? -55.557 -1.298 2.435 1.00 34.22 488 ARG A C 1
ATOM 3870 O O . ARG A 1 488 ? -56.602 -1.738 1.973 1.00 34.22 488 ARG A O 1
ATOM 3877 N N . GLY A 1 489 ? -54.827 -1.904 3.375 1.00 33.22 489 GLY A N 1
ATOM 3878 C CA . GLY A 1 489 ? -55.353 -2.857 4.368 1.00 33.22 489 GLY A CA 1
ATOM 3879 C C . GLY A 1 489 ? -54.738 -4.268 4.340 1.00 33.22 489 GLY A C 1
ATOM 3880 O O . GLY A 1 489 ? -54.280 -4.686 3.282 1.00 33.22 489 GLY A O 1
ATOM 3881 N N . PRO A 1 490 ? -54.778 -5.047 5.445 1.00 46.69 490 PRO A N 1
ATOM 3882 C CA . PRO A 1 490 ? -54.891 -4.676 6.857 1.00 46.69 490 PRO A CA 1
ATOM 3883 C C . PRO A 1 490 ? -53.734 -5.211 7.736 1.00 46.69 490 PRO A C 1
ATOM 3885 O O . PRO A 1 490 ? -52.974 -6.109 7.385 1.00 46.69 490 PRO A O 1
ATOM 3888 N N . VAL A 1 491 ? -53.644 -4.620 8.926 1.00 43.00 491 VAL A N 1
ATOM 3889 C CA . VAL A 1 491 ? -52.811 -5.002 10.076 1.00 43.00 491 VAL A CA 1
ATOM 3890 C C . VAL A 1 491 ? -53.317 -6.307 10.707 1.00 43.00 491 VAL A C 1
ATOM 3892 O O . VAL A 1 491 ? -54.528 -6.425 10.899 1.00 43.00 491 VAL A O 1
ATOM 3895 N N . PRO A 1 492 ? -52.429 -7.187 11.210 1.00 47.72 492 PRO A N 1
ATOM 3896 C CA . PRO A 1 492 ? -52.744 -8.010 12.367 1.00 47.72 492 PRO A CA 1
ATOM 3897 C C . PRO A 1 492 ? -51.910 -7.629 13.597 1.00 47.72 492 PRO A C 1
ATOM 3899 O O . PRO A 1 492 ? -50.758 -7.199 13.532 1.00 47.72 492 PRO A O 1
ATOM 3902 N N . LYS A 1 493 ? 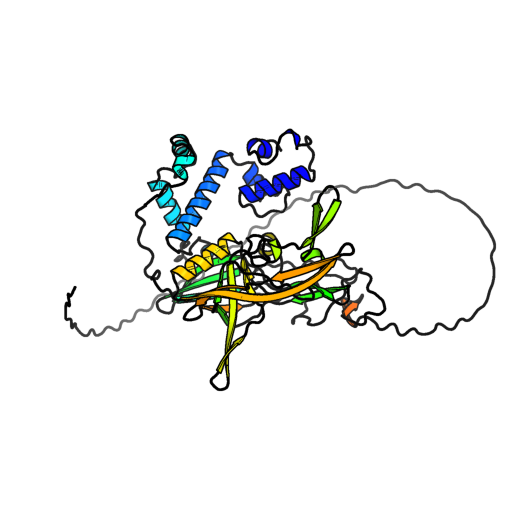-52.589 -7.748 14.735 1.00 33.47 493 LYS A N 1
ATOM 3903 C CA . LYS A 1 493 ? -52.207 -7.321 16.077 1.00 33.47 493 LYS A CA 1
ATOM 3904 C C . LYS A 1 493 ? -51.085 -8.175 16.689 1.00 33.47 493 LYS A C 1
ATOM 3906 O O . LYS A 1 493 ? -50.941 -9.354 16.399 1.00 33.47 493 LYS A O 1
ATOM 3911 N N . ARG A 1 494 ? -50.373 -7.498 17.598 1.00 38.00 494 ARG A N 1
ATOM 3912 C CA . ARG A 1 494 ? -49.619 -7.942 18.786 1.00 38.00 494 ARG A CA 1
ATOM 3913 C C . ARG A 1 494 ? -49.732 -9.423 19.171 1.00 38.00 494 ARG A C 1
ATOM 3915 O O . ARG A 1 494 ? -50.840 -9.912 19.331 1.00 38.00 494 ARG A O 1
ATOM 3922 N N . ASN A 1 495 ? -48.590 -9.996 19.561 1.00 35.62 495 ASN A N 1
ATOM 3923 C CA . ASN A 1 495 ? -48.436 -10.706 20.836 1.00 35.62 495 ASN A CA 1
ATOM 3924 C C . ASN A 1 495 ? -46.973 -10.633 21.322 1.00 35.62 495 ASN A C 1
ATOM 3926 O O . ASN A 1 495 ? -46.053 -11.045 20.624 1.00 35.62 495 ASN A O 1
ATOM 3930 N N . ALA A 1 496 ? -46.784 -10.063 22.515 1.00 38.44 496 ALA A N 1
ATOM 3931 C CA . ALA A 1 496 ? -45.659 -10.331 23.420 1.00 38.44 496 ALA A CA 1
ATOM 3932 C C . ALA A 1 496 ? -46.079 -11.515 24.322 1.00 38.44 496 ALA A C 1
ATOM 3934 O O . ALA A 1 496 ? -47.288 -11.709 24.475 1.00 38.44 496 ALA A O 1
ATOM 3935 N N . PRO A 1 497 ? -45.167 -12.325 24.895 1.00 48.59 497 PRO A N 1
ATOM 3936 C CA . PRO A 1 497 ? -44.309 -11.943 26.035 1.00 48.59 497 PRO A CA 1
ATOM 3937 C C . PRO A 1 497 ? -42.893 -12.580 25.875 1.00 48.59 497 PRO A C 1
ATOM 3939 O O . PRO A 1 497 ? -42.580 -13.062 24.799 1.00 48.59 497 PRO A O 1
ATOM 3942 N N . ALA A 1 498 ? -41.916 -12.617 26.781 1.00 33.84 498 ALA A N 1
ATOM 3943 C CA . ALA A 1 498 ? -41.799 -12.387 28.211 1.00 33.84 498 ALA A CA 1
ATOM 3944 C C . ALA A 1 498 ? -40.332 -12.025 28.537 1.00 33.84 498 ALA A C 1
ATOM 3946 O O . ALA A 1 498 ? -39.407 -12.328 27.784 1.00 33.84 498 ALA A O 1
ATOM 3947 N N . LYS A 1 499 ? -40.136 -11.401 29.700 1.00 41.56 499 LYS A N 1
ATOM 3948 C CA . LYS A 1 499 ? -38.844 -11.203 30.365 1.00 41.56 499 LYS A CA 1
ATOM 3949 C C . LYS A 1 499 ? -38.211 -12.553 30.723 1.00 41.56 499 LYS A C 1
ATOM 3951 O O . LYS A 1 499 ? -38.893 -13.413 31.274 1.00 41.56 499 LYS A O 1
ATOM 3956 N N . THR A 1 500 ? -36.893 -12.668 30.586 1.00 39.53 500 THR A N 1
ATOM 3957 C CA . THR A 1 500 ? -36.108 -13.598 31.408 1.00 39.53 500 THR A CA 1
ATOM 3958 C C . THR A 1 500 ? -34.812 -12.919 31.828 1.00 39.53 500 THR A C 1
ATOM 3960 O O . THR A 1 500 ? -33.964 -12.569 31.014 1.00 39.53 500 THR A O 1
ATOM 3963 N N . VAL A 1 501 ? -34.734 -12.677 33.131 1.00 37.94 501 VAL A N 1
ATOM 3964 C CA . VAL A 1 501 ? -33.538 -12.365 33.909 1.00 37.94 501 VAL A CA 1
ATOM 3965 C C . VAL A 1 501 ? -32.942 -13.708 34.317 1.00 37.94 501 VAL A C 1
ATOM 3967 O O . VAL A 1 501 ? -33.697 -14.528 34.827 1.00 37.94 501 VAL A O 1
ATOM 3970 N N . MET A 1 502 ? -31.633 -13.919 34.162 1.00 39.91 502 MET A N 1
ATOM 3971 C CA . MET A 1 502 ? -30.833 -14.666 35.143 1.00 39.91 502 MET A CA 1
ATOM 3972 C C . MET A 1 502 ? -29.326 -14.510 34.889 1.00 39.91 502 MET A C 1
ATOM 3974 O O . MET A 1 502 ? -28.849 -14.831 33.807 1.00 39.91 502 MET A O 1
ATOM 3978 N N . LYS A 1 503 ? -28.681 -14.003 35.951 1.00 43.22 503 LYS A N 1
ATOM 3979 C CA . LYS A 1 503 ? -27.307 -14.157 36.463 1.00 43.22 503 LYS A CA 1
ATOM 3980 C C . LYS A 1 503 ? -26.118 -14.076 35.508 1.00 43.22 503 LYS A C 1
ATOM 3982 O O . LYS A 1 503 ? -25.888 -15.028 34.737 1.00 43.22 503 LYS A O 1
#